Protein AF-0000000081919357 (afdb_homodimer)

Structure (mmCIF, N/CA/C/O backbone):
data_AF-0000000081919357-model_v1
#
loop_
_entity.id
_entity.type
_entity.pdbx_description
1 polymer 'Coactivator-associated arginine methyltransferase 1, like'
#
loop_
_atom_site.group_PDB
_atom_site.id
_atom_site.type_symbol
_atom_site.label_atom_id
_atom_site.label_alt_id
_atom_site.label_comp_id
_atom_site.label_asym_id
_atom_site.label_entity_id
_atom_site.label_seq_id
_atom_site.pdbx_PDB_ins_code
_atom_site.Cartn_x
_atom_site.Cartn_y
_atom_site.Cartn_z
_atom_site.occupancy
_atom_site.B_iso_or_equiv
_atom_site.auth_seq_id
_atom_site.auth_comp_id
_atom_site.auth_asym_id
_atom_site.auth_atom_id
_atom_site.pdbx_PDB_model_num
ATOM 1 N N . PHE A 1 1 ? -2.453 1.237 -0.95 1 24.64 1 PHE A N 1
ATOM 2 C CA . PHE A 1 1 ? -1.234 0.485 -0.68 1 24.64 1 PHE A CA 1
ATOM 3 C C . PHE A 1 1 ? -0.496 1.063 0.521 1 24.64 1 PHE A C 1
ATOM 5 O O . PHE A 1 1 ? 0.578 0.582 0.888 1 24.64 1 PHE A O 1
ATOM 12 N N . ILE A 1 2 ? -1.083 2.203 1.134 1 28.97 2 ILE A N 1
ATOM 13 C CA . ILE A 1 2 ? -0.347 3.086 2.031 1 28.97 2 ILE A CA 1
ATOM 14 C C . ILE A 1 2 ? -0.488 2.594 3.471 1 28.97 2 ILE A C 1
ATOM 16 O O . ILE A 1 2 ? 0.064 3.193 4.395 1 28.97 2 ILE A O 1
ATOM 20 N N . GLY A 1 3 ? -1.225 1.623 3.811 1 29.31 3 GLY A N 1
ATOM 21 C CA . GLY A 1 3 ? -1.646 1.663 5.203 1 29.31 3 GLY A CA 1
ATOM 22 C C . GLY A 1 3 ? -0.539 1.297 6.172 1 29.31 3 GLY A C 1
ATOM 23 O O . GLY A 1 3 ? -0.374 1.945 7.207 1 29.31 3 GLY A O 1
ATOM 24 N N . GLU A 1 4 ? -0.196 -0.004 6.242 1 35.38 4 GLU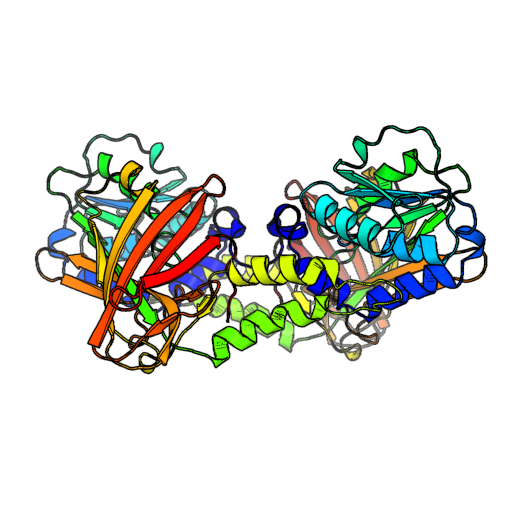 A N 1
ATOM 25 C CA . GLU A 1 4 ? 0.703 -0.417 7.316 1 35.38 4 GLU A CA 1
ATOM 26 C C . GLU A 1 4 ? 2.014 0.363 7.27 1 35.38 4 GLU A C 1
ATOM 28 O O . GLU A 1 4 ? 2.877 0.188 8.133 1 35.38 4 GLU A O 1
ATOM 33 N N . ASN A 1 5 ? 2.283 1.033 6.238 1 35.75 5 ASN A N 1
ATOM 34 C CA . ASN A 1 5 ? 3.531 1.715 5.91 1 35.75 5 ASN A CA 1
ATOM 35 C C . ASN A 1 5 ? 3.742 2.949 6.781 1 35.75 5 ASN A C 1
ATOM 37 O O . ASN A 1 5 ? 4.621 3.766 6.508 1 35.75 5 ASN A O 1
ATOM 41 N N . TYR A 1 6 ? 2.871 3.109 7.598 1 37.25 6 TYR A N 1
ATOM 42 C CA . TYR A 1 6 ? 3.08 4.43 8.18 1 37.25 6 TYR A CA 1
ATOM 43 C C . TYR A 1 6 ? 4.41 4.492 8.922 1 37.25 6 TYR A C 1
ATOM 45 O O . TYR A 1 6 ? 5.176 5.445 8.758 1 37.25 6 TYR A O 1
ATOM 53 N N . ASP A 1 7 ? 4.543 3.496 9.883 1 41.72 7 ASP A N 1
ATOM 54 C CA . ASP A 1 7 ? 5.719 3.668 10.734 1 41.72 7 ASP A CA 1
ATOM 55 C C . ASP A 1 7 ? 7.004 3.527 9.922 1 41.72 7 ASP A C 1
ATOM 57 O O . ASP A 1 7 ? 7.98 4.238 10.164 1 41.72 7 ASP A O 1
ATOM 61 N N . ILE A 1 8 ? 7.102 2.43 9.148 1 42.12 8 ILE A N 1
ATOM 62 C CA . ILE A 1 8 ? 8.297 2.25 8.336 1 42.12 8 ILE A CA 1
ATOM 63 C C . ILE A 1 8 ? 8.391 3.367 7.297 1 42.12 8 ILE A C 1
ATOM 65 O O . ILE A 1 8 ? 9.477 3.877 7.016 1 42.12 8 ILE A O 1
ATOM 69 N N . PHE A 1 9 ? 7.199 3.713 6.793 1 44.31 9 PHE A N 1
ATOM 70 C CA . PHE A 1 9 ? 7.156 4.586 5.625 1 44.31 9 PHE A CA 1
ATOM 71 C C . PHE A 1 9 ? 7.422 6.035 6.023 1 44.31 9 PHE A C 1
ATOM 73 O O . PHE A 1 9 ? 7.949 6.812 5.23 1 44.31 9 PHE A O 1
ATOM 80 N N . HIS A 1 10 ? 7.094 6.285 7.25 1 52.75 10 HIS A N 1
ATOM 81 C CA . HIS A 1 10 ? 7.246 7.707 7.543 1 52.75 10 HIS A CA 1
ATOM 82 C C . HIS A 1 10 ? 8.719 8.094 7.633 1 52.75 10 HIS A C 1
ATOM 84 O O . HIS A 1 10 ? 9.055 9.281 7.641 1 52.75 10 HIS A O 1
ATOM 90 N N . GLY A 1 11 ? 9.5 7.031 7.406 1 64.06 11 GLY A N 1
ATOM 91 C CA . GLY A 1 11 ? 10.867 7.473 7.617 1 64.06 11 GLY A CA 1
ATOM 92 C C . GLY A 1 11 ? 11.656 7.617 6.328 1 64.06 11 GLY A C 1
ATOM 93 O O . GLY A 1 11 ? 12.883 7.707 6.352 1 64.06 11 GLY A O 1
ATOM 94 N N . VAL A 1 12 ? 10.789 7.648 5.203 1 82.56 12 VAL A N 1
ATOM 95 C CA . VAL A 1 12 ? 11.531 7.746 3.945 1 82.56 12 VAL A CA 1
ATOM 96 C C . VAL A 1 12 ? 11.273 9.102 3.299 1 82.56 12 VAL A C 1
ATOM 98 O O . VAL A 1 12 ? 10.18 9.664 3.432 1 82.56 12 VAL A O 1
ATOM 101 N N . LEU A 1 13 ? 12.234 9.625 2.604 1 90.69 13 LEU A N 1
ATOM 102 C CA . LEU A 1 13 ? 12.195 10.961 2.018 1 90.69 13 LEU A CA 1
ATOM 103 C C . LEU A 1 13 ? 11.164 11.039 0.904 1 90.69 13 LEU A C 1
ATOM 105 O O . LEU A 1 13 ? 10.555 12.086 0.685 1 90.69 13 LEU A O 1
ATOM 109 N N . SER A 1 14 ? 10.938 9.922 0.253 1 89.12 14 SER A N 1
ATOM 110 C CA . SER A 1 14 ? 9.922 9.906 -0.794 1 89.12 14 SER A CA 1
ATOM 111 C C . SER A 1 14 ? 8.539 10.234 -0.23 1 89.12 14 SER A C 1
ATOM 113 O O . SER A 1 14 ? 7.793 11.016 -0.821 1 89.12 14 SER A O 1
ATOM 115 N N . LEU A 1 15 ? 8.266 9.688 0.88 1 88.56 15 LEU A N 1
ATOM 116 C CA . LEU A 1 15 ? 6.984 9.969 1.525 1 88.56 15 LEU A CA 1
ATOM 117 C C . LEU A 1 15 ? 6.934 11.398 2.037 1 88.56 15 LEU A C 1
ATOM 119 O O . LEU A 1 15 ? 5.914 12.078 1.885 1 88.56 15 LEU A O 1
ATOM 123 N N . GLN A 1 16 ? 8.016 11.836 2.645 1 91.5 16 GLN A N 1
ATOM 124 C CA . GLN A 1 16 ? 8.062 13.211 3.133 1 91.5 16 GLN A CA 1
ATOM 125 C C . GLN A 1 16 ? 7.875 14.203 1.99 1 91.5 16 GLN A C 1
ATOM 127 O O . GLN A 1 16 ? 7.219 15.234 2.158 1 91.5 16 GLN A O 1
ATOM 132 N N . GLN A 1 17 ? 8.469 13.844 0.854 1 93.38 17 GLN A N 1
ATOM 133 C CA . GLN A 1 17 ? 8.305 14.672 -0.336 1 93.38 17 GLN A CA 1
ATOM 134 C C . GLN A 1 17 ? 6.832 14.781 -0.725 1 93.38 17 GLN A C 1
ATOM 136 O O . GLN A 1 17 ? 6.332 15.883 -0.983 1 93.38 17 GLN A O 1
ATOM 141 N N . SER A 1 18 ? 6.18 13.664 -0.718 1 90.94 18 SER A N 1
ATOM 142 C CA . SER A 1 18 ? 4.762 13.648 -1.062 1 90.94 18 SER A CA 1
ATOM 143 C C . SER A 1 18 ? 3.943 14.477 -0.075 1 90.94 18 SER A C 1
ATOM 145 O O . SER A 1 18 ? 3.025 15.203 -0.471 1 90.94 18 SER A O 1
ATOM 147 N N . LEU A 1 19 ? 4.27 14.461 1.136 1 91.69 19 LEU A N 1
ATOM 148 C CA . LEU A 1 19 ? 3.557 15.203 2.168 1 91.69 19 LEU A CA 1
ATOM 149 C C . LEU A 1 19 ? 3.775 16.703 2.008 1 91.69 19 LEU A C 1
ATOM 151 O O . LEU A 1 19 ? 2.83 17.484 2.113 1 91.69 19 LEU A O 1
ATOM 155 N N . LEU A 1 20 ? 4.98 17.031 1.753 1 94.38 20 LEU A N 1
ATOM 156 C CA . LEU A 1 20 ? 5.32 18.438 1.63 1 94.38 20 LEU A CA 1
ATOM 157 C C . LEU A 1 20 ? 4.715 19.031 0.362 1 94.38 20 LEU A C 1
ATOM 159 O O . LEU A 1 20 ? 4.426 20.234 0.312 1 94.38 20 LEU A O 1
ATOM 163 N N . GLN A 1 21 ? 4.48 18.172 -0.635 1 94.31 21 GLN A N 1
ATOM 164 C CA . GLN A 1 21 ? 3.969 18.625 -1.92 1 94.31 21 GLN A CA 1
ATOM 165 C C . GLN A 1 21 ? 2.457 18.828 -1.871 1 94.31 21 GLN A C 1
ATOM 167 O O . GLN A 1 21 ? 1.86 19.328 -2.824 1 94.31 21 GLN A O 1
ATOM 172 N N . ASP A 1 22 ? 1.858 18.438 -0.823 1 94.62 22 ASP A N 1
ATOM 173 C CA . ASP A 1 22 ? 0.516 18.938 -0.544 1 94.62 22 ASP A CA 1
ATOM 174 C C . ASP A 1 22 ? 0.547 20.422 -0.19 1 94.62 22 ASP A C 1
ATOM 176 O O . ASP A 1 22 ? 0.457 20.797 0.983 1 94.62 22 ASP A O 1
ATOM 180 N N . TYR A 1 23 ? 0.579 21.203 -1.186 1 95.25 23 TYR A N 1
ATOM 181 C CA . TYR A 1 23 ? 0.898 22.625 -1.033 1 95.25 23 TYR A CA 1
ATOM 182 C C . TYR A 1 23 ? -0.222 23.359 -0.31 1 95.25 23 TYR A C 1
ATOM 184 O O . TYR A 1 23 ? 0.032 24.312 0.435 1 95.25 23 TYR A O 1
ATOM 192 N N . HIS A 1 24 ? -1.42 22.922 -0.552 1 95.88 24 HIS A N 1
ATOM 193 C CA . HIS A 1 24 ? -2.525 23.547 0.161 1 95.88 24 HIS A CA 1
ATOM 194 C C . HIS A 1 24 ? -2.375 23.375 1.669 1 95.88 24 HIS A C 1
ATOM 196 O O . HIS A 1 24 ? -2.49 24.359 2.42 1 95.88 24 HIS A O 1
ATOM 202 N N . LYS A 1 25 ? -2.096 22.203 2.072 1 95.81 25 LYS A N 1
ATOM 203 C CA . LYS A 1 25 ? -1.895 21.906 3.484 1 95.81 25 LYS A CA 1
ATOM 204 C C . LYS A 1 25 ? -0.677 22.641 4.039 1 95.81 25 LYS A C 1
ATOM 206 O O . LYS A 1 25 ? -0.76 23.297 5.078 1 95.81 25 LYS A O 1
ATOM 211 N N . THR A 1 26 ? 0.473 22.562 3.359 1 96.62 26 THR A N 1
ATOM 212 C CA . THR A 1 26 ? 1.722 23.156 3.824 1 96.62 26 THR A CA 1
ATOM 213 C C . THR A 1 26 ? 1.59 24.672 3.936 1 96.62 26 THR A C 1
ATOM 215 O O . THR A 1 26 ? 1.991 25.25 4.941 1 96.62 26 THR A O 1
ATOM 218 N N . ALA A 1 27 ? 0.941 25.25 2.977 1 97.5 27 ALA A N 1
ATOM 219 C CA . ALA A 1 27 ? 0.739 26.688 2.977 1 97.5 27 ALA A CA 1
ATOM 220 C C . ALA A 1 27 ? -0.172 27.109 4.125 1 97.5 27 ALA A C 1
ATOM 222 O O . ALA A 1 27 ? 0.027 28.172 4.723 1 97.5 27 ALA A O 1
ATOM 223 N N . THR A 1 28 ? -1.13 26.328 4.371 1 97.94 28 THR A N 1
ATOM 224 C CA . THR A 1 28 ? -2.059 26.656 5.445 1 97.94 28 THR A CA 1
ATOM 225 C C . THR A 1 28 ? -1.349 26.656 6.797 1 97.94 28 THR A C 1
ATOM 227 O O . THR A 1 28 ? -1.536 27.562 7.602 1 97.94 28 THR A O 1
ATOM 230 N N . TYR A 1 29 ? -0.514 25.672 7.066 1 97.75 29 TYR A N 1
ATOM 231 C CA . TYR A 1 29 ? 0.265 25.625 8.297 1 97.75 29 TYR A CA 1
ATOM 232 C C . TYR A 1 29 ? 1.187 26.844 8.406 1 97.75 29 TYR A C 1
ATOM 234 O O . TYR A 1 29 ? 1.264 27.469 9.461 1 97.75 29 TYR A O 1
ATOM 242 N N . HIS A 1 30 ? 1.852 27.141 7.336 1 98.44 30 HIS A N 1
ATOM 243 C CA . HIS A 1 30 ? 2.758 28.281 7.293 1 98.44 30 HIS A CA 1
ATOM 244 C C . HIS A 1 30 ? 2.021 29.578 7.613 1 98.44 30 HIS A C 1
ATOM 246 O O . HIS A 1 30 ? 2.443 30.344 8.484 1 98.44 30 HIS A O 1
ATOM 252 N N . ARG A 1 31 ? 0.923 29.75 6.941 1 98.5 31 ARG A N 1
ATOM 253 C CA . ARG A 1 31 ? 0.113 30.953 7.129 1 98.5 31 ARG A CA 1
ATOM 254 C C . ARG A 1 31 ? -0.411 31.047 8.555 1 98.5 31 ARG A C 1
ATOM 256 O O . ARG A 1 31 ? -0.369 32.125 9.172 1 98.5 31 ARG A O 1
ATOM 263 N N . ALA A 1 32 ? -0.903 29.953 9.055 1 98.69 32 ALA A N 1
ATOM 264 C CA . ALA A 1 32 ? -1.479 29.938 10.391 1 98.69 32 ALA A CA 1
ATOM 265 C C . ALA A 1 32 ? -0.445 30.344 11.438 1 98.69 32 ALA A C 1
ATOM 267 O O . ALA A 1 32 ? -0.745 31.125 12.344 1 98.69 32 ALA A O 1
ATOM 268 N N . ILE A 1 33 ? 0.751 29.859 11.312 1 98.62 33 ILE A N 1
ATOM 269 C CA . ILE A 1 33 ? 1.809 30.109 12.289 1 98.62 33 ILE A CA 1
ATOM 270 C C . ILE A 1 33 ? 2.299 31.562 12.141 1 98.62 33 ILE A C 1
ATOM 272 O O . ILE A 1 33 ? 2.414 32.281 13.133 1 98.62 33 ILE A O 1
ATOM 276 N N . LEU A 1 34 ? 2.459 32.031 10.938 1 98.5 34 LEU A N 1
ATOM 277 C CA . LEU A 1 34 ? 3.041 33.344 10.719 1 98.5 34 LEU A CA 1
ATOM 278 C C . LEU A 1 34 ? 2.031 34.469 11.039 1 98.5 34 LEU A C 1
ATOM 280 O O . LEU A 1 34 ? 2.402 35.5 11.555 1 98.5 34 LEU A O 1
ATOM 284 N N . LEU A 1 35 ? 0.771 34.219 10.664 1 98.5 35 LEU A N 1
ATOM 285 C CA . LEU A 1 35 ? -0.25 35.219 10.984 1 98.5 35 LEU A CA 1
ATOM 286 C C . LEU A 1 35 ? -0.402 35.375 12.492 1 98.5 35 LEU A C 1
ATOM 288 O O . LEU A 1 35 ? -0.848 36.406 12.969 1 98.5 35 LEU A O 1
ATOM 292 N N . ASN A 1 36 ? -0.061 34.312 13.172 1 98.69 36 ASN A N 1
ATOM 293 C CA . ASN A 1 36 ? -0.166 34.344 14.625 1 98.69 36 ASN A CA 1
ATOM 294 C C . ASN A 1 36 ? 1.208 34.406 15.289 1 98.69 36 ASN A C 1
ATOM 296 O O . ASN A 1 36 ? 1.447 33.75 16.297 1 98.69 36 ASN A O 1
ATOM 300 N N . GLU A 1 37 ? 2.074 35.125 14.68 1 98.38 37 GLU A N 1
ATOM 301 C CA . GLU A 1 37 ? 3.459 35.188 15.133 1 98.38 37 GLU A CA 1
ATOM 302 C C . GLU A 1 37 ? 3.535 35.562 16.609 1 98.38 37 GLU A C 1
ATOM 304 O O . GLU A 1 37 ? 4.441 35.125 17.328 1 98.38 37 GLU A O 1
ATOM 309 N N . THR A 1 38 ? 2.611 36.344 17.188 1 98.19 38 THR A N 1
ATOM 310 C CA . THR A 1 38 ? 2.613 36.781 18.594 1 98.19 38 THR A CA 1
ATOM 311 C C . THR A 1 38 ? 2.518 35.594 19.531 1 98.19 38 THR A C 1
ATOM 313 O O . THR A 1 38 ? 3.02 35.625 20.656 1 98.19 38 THR A O 1
ATOM 316 N N . ASP A 1 39 ? 1.942 34.531 19.078 1 98.44 39 ASP A N 1
ATOM 317 C CA . ASP A 1 39 ? 1.753 33.312 19.891 1 98.44 39 ASP A CA 1
ATOM 318 C C . ASP A 1 39 ? 3.012 32.469 19.891 1 98.44 39 ASP A C 1
ATOM 320 O O . ASP A 1 39 ? 3.141 31.547 20.703 1 98.44 39 ASP A O 1
ATOM 324 N N . PHE A 1 40 ? 3.953 32.75 18.969 1 98.56 40 PHE A N 1
ATOM 325 C CA . PHE A 1 40 ? 5.145 31.922 18.812 1 98.56 40 PHE A CA 1
ATOM 326 C C . PHE A 1 40 ? 6.395 32.688 19.234 1 98.56 40 PHE A C 1
ATOM 328 O O . PHE A 1 40 ? 7.367 32.094 19.703 1 98.56 40 PHE A O 1
ATOM 335 N N . LYS A 1 41 ? 6.34 34.031 19.062 1 98.62 41 LYS A N 1
ATOM 336 C CA . LYS A 1 41 ? 7.508 34.844 19.359 1 98.62 41 LYS A CA 1
ATOM 337 C C . LYS A 1 41 ? 7.973 34.688 20.797 1 98.62 41 LYS A C 1
ATOM 339 O O . LYS A 1 41 ? 7.18 34.781 21.734 1 98.62 41 LYS A O 1
ATOM 344 N N . ASP A 1 42 ? 9.211 34.344 20.922 1 98.25 42 ASP A N 1
ATOM 345 C CA . ASP A 1 42 ? 9.898 34.188 22.203 1 98.25 42 ASP A CA 1
ATOM 346 C C . ASP A 1 42 ? 9.273 33.062 23.031 1 98.25 42 ASP A C 1
ATOM 348 O O . ASP A 1 42 ? 9.367 33.062 24.25 1 98.25 42 ASP A O 1
ATOM 352 N N . LYS A 1 43 ? 8.594 32.125 22.438 1 97.81 43 LYS A N 1
ATOM 353 C CA . LYS A 1 43 ? 7.926 31.016 23.125 1 97.81 43 LYS A CA 1
ATOM 354 C C . LYS A 1 43 ? 8.648 29.703 22.859 1 97.81 43 LYS A C 1
ATOM 356 O O . LYS A 1 43 ? 9.531 29.625 22 1 97.81 43 LYS A O 1
ATOM 361 N N . VAL A 1 44 ? 8.289 28.719 23.688 1 97.06 44 VAL A N 1
ATOM 362 C CA . VAL A 1 44 ? 8.766 27.359 23.5 1 97.06 44 VAL A CA 1
ATOM 363 C C . VAL A 1 44 ? 7.699 26.516 22.797 1 97.06 44 VAL A C 1
ATOM 365 O O . VAL A 1 44 ? 6.551 26.469 23.25 1 97.06 44 VAL A O 1
ATOM 368 N N . VAL A 1 45 ? 8.117 25.891 21.688 1 97.06 45 VAL A N 1
ATOM 369 C CA . VAL A 1 45 ? 7.18 25.141 20.844 1 97.06 45 VAL A CA 1
ATOM 370 C C . VAL A 1 45 ? 7.547 23.656 20.844 1 97.06 45 VAL A C 1
ATOM 372 O O . VAL A 1 45 ? 8.727 23.312 20.734 1 97.06 45 VAL A O 1
ATOM 375 N N . LEU A 1 46 ? 6.539 22.844 21.016 1 95 46 LEU A N 1
ATOM 376 C CA . LEU A 1 46 ? 6.695 21.406 20.844 1 95 46 LEU A CA 1
ATOM 377 C C . LEU A 1 46 ? 6.141 20.969 19.5 1 95 46 LEU A C 1
ATOM 379 O O . LEU A 1 46 ? 4.969 21.203 19.188 1 95 46 LEU A O 1
ATOM 383 N N . ASP A 1 47 ? 6.98 20.391 18.656 1 94.94 47 ASP A N 1
ATOM 384 C CA . ASP A 1 47 ? 6.609 19.844 17.359 1 94.94 47 ASP A CA 1
ATOM 385 C C . ASP A 1 47 ? 6.52 18.312 17.406 1 94.94 47 ASP A C 1
ATOM 387 O O . ASP A 1 47 ? 7.539 17.641 17.516 1 94.94 47 ASP A O 1
ATOM 391 N N . VAL A 1 48 ? 5.246 17.828 17.25 1 90.25 48 VAL A N 1
ATOM 392 C CA . VAL A 1 48 ? 5.031 16.391 17.391 1 90.25 48 VAL A CA 1
ATOM 393 C C . VAL A 1 48 ? 4.234 15.859 16.203 1 90.25 48 VAL A C 1
ATOM 395 O O . VAL A 1 48 ? 3.295 16.516 15.742 1 90.25 48 VAL A O 1
ATOM 398 N N . SER A 1 49 ? 4.676 14.703 15.617 1 80.38 49 SER A N 1
ATOM 399 C CA . SER A 1 49 ? 3.959 13.992 14.562 1 80.38 49 SER A CA 1
ATOM 400 C C . SER A 1 49 ? 3.77 14.867 13.336 1 80.38 49 SER A C 1
ATOM 402 O O . SER A 1 49 ? 2.674 14.93 12.773 1 80.38 49 SER A O 1
ATOM 404 N N . SER A 1 50 ? 4.789 15.539 12.984 1 77.75 50 SER A N 1
ATOM 405 C CA . SER A 1 50 ? 4.637 16.453 11.867 1 77.75 50 SER A CA 1
ATOM 406 C C . SER A 1 50 ? 5.383 15.961 10.633 1 77.75 50 SER A C 1
ATOM 408 O O . SER A 1 50 ? 5.512 16.688 9.648 1 77.75 50 SER A O 1
ATOM 410 N N . GLY A 1 51 ? 5.883 14.719 10.727 1 79.25 51 GLY A N 1
ATOM 411 C CA . GLY A 1 51 ? 6.551 14.18 9.555 1 79.25 51 GLY A CA 1
ATOM 412 C C . GLY A 1 51 ? 7.941 14.75 9.344 1 79.25 51 GLY A C 1
ATOM 413 O O . GLY A 1 51 ? 8.836 14.539 10.164 1 79.25 51 GLY A O 1
ATOM 414 N N . SER A 1 52 ? 8.094 15.75 8.305 1 80.12 52 SER A N 1
ATOM 415 C CA . SER A 1 52 ? 9.375 16.312 7.906 1 80.12 52 SER A CA 1
ATOM 416 C C . SER A 1 52 ? 9.898 17.297 8.953 1 80.12 52 SER A C 1
ATOM 418 O O . SER A 1 52 ? 11.086 17.641 8.938 1 80.12 52 SER A O 1
ATOM 420 N N . GLY A 1 53 ? 9.086 17.781 9.773 1 88.56 53 GLY A N 1
ATOM 421 C CA . GLY A 1 53 ? 9.492 18.766 10.766 1 88.56 53 GLY A CA 1
ATOM 422 C C . GLY A 1 53 ? 9.406 20.203 10.258 1 88.56 53 GLY A C 1
ATOM 423 O O . GLY A 1 53 ? 9.914 21.125 10.898 1 88.56 53 GLY A O 1
ATOM 424 N N . MET A 1 54 ? 8.797 20.438 9.203 1 94.06 54 MET A N 1
ATOM 425 C CA . MET A 1 54 ? 8.695 21.766 8.602 1 94.06 54 MET A CA 1
ATOM 426 C C . MET A 1 54 ? 8.023 22.75 9.562 1 94.06 54 MET A C 1
ATOM 428 O O . MET A 1 54 ? 8.336 23.938 9.555 1 94.06 54 MET A O 1
ATOM 432 N N . MET A 1 55 ? 7.195 22.25 10.383 1 96.06 55 MET A N 1
ATOM 433 C CA . MET A 1 55 ? 6.5 23.109 11.336 1 96.06 55 MET A CA 1
ATOM 434 C C . MET A 1 55 ? 7.48 23.734 12.32 1 96.06 55 MET A C 1
ATOM 436 O O . MET A 1 55 ? 7.277 24.859 12.781 1 96.06 55 MET A O 1
ATOM 440 N N . SER A 1 56 ? 8.508 23 12.648 1 97.5 56 SER A N 1
ATOM 441 C CA . SER A 1 56 ? 9.555 23.531 13.508 1 97.5 56 SER A CA 1
ATOM 442 C C . SER A 1 56 ? 10.195 24.766 12.891 1 97.5 56 SER A C 1
ATOM 444 O O . SER A 1 56 ? 10.398 25.781 13.578 1 97.5 56 SER A O 1
ATOM 446 N N . PHE A 1 57 ? 10.422 24.719 11.633 1 98.25 57 PHE A N 1
ATOM 447 C CA . PHE A 1 57 ? 11.039 25.828 10.922 1 98.25 57 PHE A CA 1
ATOM 448 C C . PHE A 1 57 ? 10.078 27.016 10.852 1 98.25 57 PHE A C 1
ATOM 450 O O . PHE A 1 57 ? 10.492 28.156 11.023 1 98.25 57 PHE A O 1
ATOM 457 N N . PHE A 1 58 ? 8.805 26.734 10.602 1 98.5 58 PHE A N 1
ATOM 458 C CA . PHE A 1 58 ? 7.805 27.797 10.57 1 98.5 58 PHE A CA 1
ATOM 459 C C . PHE A 1 58 ? 7.719 28.5 11.922 1 98.5 58 PHE A C 1
ATOM 461 O O . PHE A 1 58 ? 7.59 29.719 11.977 1 98.5 58 PHE A O 1
ATOM 468 N N . ALA A 1 59 ? 7.816 27.703 12.961 1 98.62 59 ALA A N 1
ATOM 469 C CA . ALA A 1 59 ? 7.766 28.266 14.305 1 98.62 59 ALA A CA 1
ATOM 470 C C . ALA A 1 59 ? 8.945 29.203 14.547 1 98.62 59 ALA A C 1
ATOM 472 O O . ALA A 1 59 ? 8.773 30.281 15.117 1 98.62 59 ALA A O 1
ATOM 473 N N . VAL A 1 60 ? 10.102 28.828 14.133 1 98.62 60 VAL A N 1
ATOM 474 C CA . VAL A 1 60 ? 11.289 29.656 14.273 1 98.62 60 VAL A CA 1
ATOM 475 C C . VAL A 1 60 ? 11.117 30.953 13.469 1 98.62 60 VAL A C 1
ATOM 477 O O . VAL A 1 60 ? 11.469 32.031 13.938 1 98.62 60 VAL A O 1
ATOM 480 N N . GLN A 1 61 ? 10.594 30.859 12.258 1 98.5 61 GLN A N 1
ATOM 481 C CA . GLN A 1 61 ? 10.344 32.031 11.422 1 98.5 61 GLN A CA 1
ATOM 482 C C . GLN A 1 61 ? 9.391 33 12.109 1 98.5 61 GLN A C 1
ATOM 484 O O . GLN A 1 61 ? 9.484 34.219 11.898 1 98.5 61 GLN A O 1
ATOM 489 N N . ALA A 1 62 ? 8.531 32.438 12.914 1 98.62 62 ALA A N 1
ATOM 490 C CA . ALA A 1 62 ? 7.566 33.281 13.641 1 98.62 62 ALA A CA 1
ATOM 491 C C . ALA A 1 62 ? 8.18 33.844 14.914 1 98.62 62 ALA A C 1
ATOM 493 O O . ALA A 1 62 ? 7.512 34.562 15.656 1 98.62 62 ALA A O 1
ATOM 494 N N . GLY A 1 63 ? 9.406 33.438 15.211 1 98.56 63 GLY A N 1
ATOM 495 C CA . GLY A 1 63 ? 10.117 34.062 16.312 1 98.56 63 GLY A CA 1
ATOM 496 C C . GLY A 1 63 ? 10.211 33.188 17.547 1 98.56 63 GLY A C 1
ATOM 497 O O . GLY A 1 63 ? 10.531 33.688 18.625 1 98.56 63 GLY A O 1
ATOM 498 N N . ALA A 1 64 ? 9.953 31.922 17.422 1 98.62 64 ALA A N 1
ATOM 499 C CA . ALA A 1 64 ? 10.039 31.031 18.578 1 98.62 64 ALA A CA 1
ATOM 500 C C . ALA A 1 64 ? 11.422 31.094 19.219 1 98.62 64 ALA A C 1
ATOM 502 O O . ALA A 1 64 ? 12.43 31.156 18.516 1 98.62 64 ALA A O 1
ATOM 503 N N . ALA A 1 65 ? 11.469 31.047 20.547 1 98.06 65 ALA A N 1
ATOM 504 C CA . ALA A 1 65 ? 12.734 31.016 21.266 1 98.06 65 ALA A CA 1
ATOM 505 C C . ALA A 1 65 ? 13.398 29.656 21.156 1 98.06 65 ALA A C 1
ATOM 507 O O . ALA A 1 65 ? 14.625 29.562 21.031 1 98.06 65 ALA A O 1
ATOM 508 N N . LYS A 1 66 ? 12.539 28.656 21.219 1 97.56 66 LYS A N 1
ATOM 509 C CA . LYS A 1 66 ? 13.008 27.281 21.156 1 97.56 66 LYS A CA 1
ATOM 510 C C . LYS A 1 66 ? 11.922 26.359 20.594 1 97.56 66 LYS A C 1
ATOM 512 O O . LYS A 1 66 ? 10.75 26.5 20.938 1 97.56 66 LYS A O 1
ATOM 517 N N . VAL A 1 67 ? 12.359 25.422 19.797 1 97.06 67 VAL A N 1
ATOM 518 C CA . VAL A 1 67 ? 11.469 24.375 19.281 1 97.06 67 VAL A CA 1
ATOM 519 C C . VAL A 1 67 ? 12.031 23 19.656 1 97.06 67 VAL A C 1
ATOM 521 O O . VAL A 1 67 ? 13.219 22.734 19.453 1 97.06 67 VAL A O 1
ATOM 524 N N . ILE A 1 68 ? 11.203 22.219 20.266 1 94.44 68 ILE A N 1
ATOM 525 C CA . ILE A 1 68 ? 11.539 20.828 20.547 1 94.44 68 ILE A CA 1
ATOM 526 C C . ILE A 1 68 ? 10.773 19.906 19.594 1 94.44 68 ILE A C 1
ATOM 528 O O . ILE A 1 68 ? 9.547 19.812 19.672 1 94.44 68 ILE A O 1
ATOM 532 N N . ARG A 1 69 ? 11.492 19.297 18.75 1 94 69 ARG A N 1
ATOM 533 C CA . ARG A 1 69 ? 10.898 18.359 17.797 1 94 69 ARG A CA 1
ATOM 534 C C . ARG A 1 69 ? 11.078 16.906 18.266 1 94 69 ARG A C 1
ATOM 536 O O . ARG A 1 69 ? 12.211 16.469 18.484 1 94 69 ARG A O 1
ATOM 543 N N . VAL A 1 70 ? 9.961 16.234 18.359 1 88.56 70 VAL A N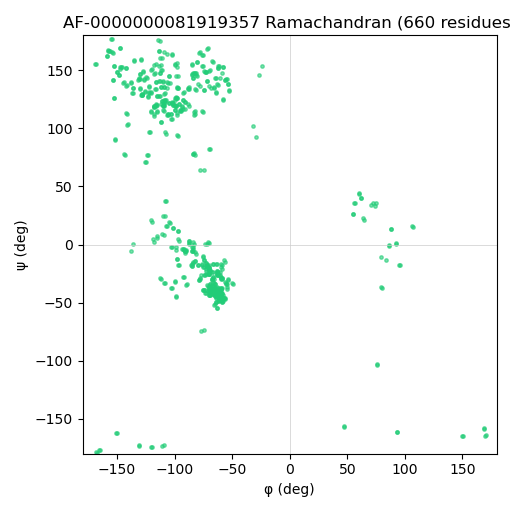 1
ATOM 544 C CA . VAL A 1 70 ? 9.992 14.844 18.797 1 88.56 70 VAL A CA 1
ATOM 545 C C . VAL A 1 70 ? 9.523 13.93 17.656 1 88.56 70 VAL A C 1
ATOM 547 O O . VAL A 1 70 ? 8.406 14.078 17.156 1 88.56 70 VAL A O 1
ATOM 550 N N . GLU A 1 71 ? 10.328 13.031 17.219 1 82.56 71 GLU A N 1
ATOM 551 C CA . GLU A 1 71 ? 10.039 12.094 16.141 1 82.56 71 GLU A CA 1
ATOM 552 C C . GLU A 1 71 ? 10.828 10.805 16.297 1 82.56 71 GLU A C 1
ATOM 554 O O . GLU A 1 71 ? 12.055 10.828 16.406 1 82.56 71 GLU A O 1
ATOM 559 N N . PRO A 1 72 ? 10.094 9.789 16.281 1 76.62 72 PRO A N 1
ATOM 560 C CA . PRO A 1 72 ? 10.844 8.523 16.359 1 76.62 72 PRO A CA 1
ATOM 561 C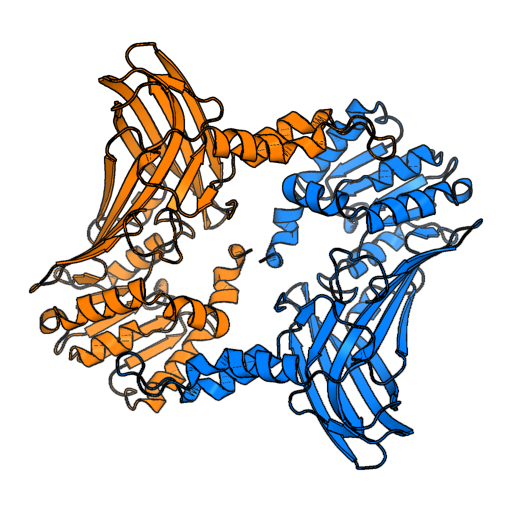 C . PRO A 1 72 ? 11.359 8.062 14.992 1 76.62 72 PRO A C 1
ATOM 563 O O . PRO A 1 72 ? 10.719 8.312 13.969 1 76.62 72 PRO A O 1
ATOM 566 N N . GLY A 1 73 ? 12.477 7.418 15 1 75.12 73 GLY A N 1
ATOM 567 C CA . GLY A 1 73 ? 12.938 6.711 13.812 1 75.12 73 GLY A CA 1
ATOM 568 C C . GLY A 1 73 ? 13.852 7.551 12.938 1 75.12 73 GLY A C 1
ATOM 569 O O . GLY A 1 73 ? 14.406 8.547 13.391 1 75.12 73 GLY A O 1
ATOM 570 N N . PRO A 1 74 ? 14.008 7.172 11.703 1 77.19 74 PRO A N 1
ATOM 571 C CA . PRO A 1 74 ? 15.016 7.723 10.797 1 77.19 74 PRO A CA 1
ATOM 572 C C . PRO A 1 74 ? 14.711 9.164 10.383 1 77.19 74 PRO A C 1
ATOM 574 O O . PRO A 1 74 ? 15.625 9.906 10.023 1 77.19 74 PRO A O 1
ATOM 577 N N . LEU A 1 75 ? 13.562 9.562 10.523 1 84.81 75 LEU A N 1
ATOM 578 C CA . LEU A 1 75 ? 13.195 10.914 10.109 1 84.81 75 LEU A CA 1
ATOM 579 C C . LEU A 1 75 ? 13.898 11.961 10.969 1 84.81 75 LEU A C 1
ATOM 581 O O . LEU A 1 75 ? 14.203 13.055 10.492 1 84.81 75 LEU A O 1
ATOM 585 N N . ALA A 1 76 ? 14.164 11.617 12.156 1 88.19 76 ALA A N 1
ATOM 586 C CA . ALA A 1 76 ? 14.859 12.539 13.055 1 88.19 76 ALA A CA 1
ATOM 587 C C . ALA A 1 76 ? 16.219 12.922 12.492 1 88.19 76 ALA A C 1
ATOM 589 O O . ALA A 1 76 ? 16.641 14.078 12.609 1 88.19 76 ALA A O 1
ATOM 590 N N . LYS A 1 77 ? 16.859 11.984 11.883 1 89.19 77 LYS A N 1
ATOM 591 C CA . LYS A 1 77 ? 18.172 12.234 11.297 1 89.19 77 LYS A CA 1
ATOM 592 C C . LYS A 1 77 ? 18.094 13.266 10.172 1 89.19 77 LYS A C 1
ATOM 594 O O . LYS A 1 77 ? 18.922 14.156 10.07 1 89.19 77 LYS A O 1
ATOM 599 N N . TYR A 1 78 ? 17.109 13.164 9.367 1 91.44 78 TYR A N 1
ATOM 600 C CA . TYR A 1 78 ? 16.953 14.094 8.258 1 91.44 78 TYR A CA 1
ATOM 601 C C . TYR A 1 78 ? 16.578 15.484 8.75 1 91.44 78 TYR A C 1
ATOM 603 O O . TYR A 1 78 ? 17.047 16.484 8.211 1 91.44 78 TYR A O 1
ATOM 611 N N . THR A 1 79 ? 15.75 15.5 9.758 1 92.81 79 THR A N 1
ATOM 612 C CA . THR A 1 79 ? 15.414 16.797 10.344 1 92.81 79 THR A CA 1
ATOM 613 C C . THR A 1 79 ? 16.656 17.469 10.922 1 92.81 79 THR A C 1
ATOM 615 O O . THR A 1 79 ? 16.844 18.672 10.758 1 92.81 79 THR A O 1
ATOM 618 N N . GLN A 1 80 ? 17.469 16.672 11.539 1 93.56 80 GLN A N 1
ATOM 619 C CA . GLN A 1 80 ? 18.703 17.203 12.109 1 93.56 80 GLN A CA 1
ATOM 620 C C . GLN A 1 80 ? 19.594 17.797 11.031 1 93.56 80 GLN A C 1
ATOM 622 O O . GLN A 1 80 ? 20.188 18.859 11.219 1 93.56 80 GLN A O 1
ATOM 627 N N . VAL A 1 81 ? 19.688 17.141 9.93 1 94.88 81 VAL A N 1
ATOM 628 C CA . VAL A 1 81 ? 20.469 17.625 8.805 1 94.88 81 VAL A CA 1
ATOM 629 C C . VAL A 1 81 ? 19.938 18.969 8.336 1 94.88 81 VAL A C 1
ATOM 631 O O . VAL A 1 81 ? 20.703 19.922 8.109 1 94.88 81 VAL A O 1
ATOM 634 N N . LEU A 1 82 ? 18.656 19.141 8.242 1 95.62 82 LEU A N 1
ATOM 635 C CA . LEU A 1 82 ? 18.031 20.391 7.809 1 95.62 82 LEU A CA 1
ATOM 636 C C . LEU A 1 82 ? 18.281 21.5 8.828 1 95.62 82 LEU A C 1
ATOM 638 O O . LEU A 1 82 ? 18.594 22.625 8.453 1 95.62 82 LEU A O 1
ATOM 642 N N . VAL A 1 83 ? 18.141 21.125 10.055 1 97.12 83 VAL A N 1
ATOM 643 C CA . VAL A 1 83 ? 18.328 22.094 11.125 1 97.12 83 VAL A CA 1
ATOM 644 C C . VAL A 1 83 ? 19.75 22.641 11.086 1 97.12 83 VAL A C 1
ATOM 646 O O . VAL A 1 83 ? 19.953 23.859 11.109 1 97.12 83 VAL A O 1
ATOM 649 N N . GLN A 1 84 ? 20.672 21.75 10.984 1 97.62 84 GLN A N 1
ATOM 650 C CA . GLN A 1 84 ? 22.078 22.125 10.961 1 97.62 84 GLN A CA 1
ATOM 651 C C . GLN A 1 84 ? 22.406 22.953 9.719 1 97.62 84 GLN A C 1
ATOM 653 O O . GLN A 1 84 ? 23.047 24 9.812 1 97.62 84 GLN A O 1
ATOM 658 N N . SER A 1 85 ? 21.906 22.516 8.602 1 97.75 85 SER A N 1
ATOM 659 C CA . SER A 1 85 ? 22.266 23.172 7.34 1 97.75 85 SER A CA 1
ATOM 660 C C . SER A 1 85 ? 21.594 24.531 7.211 1 97.75 85 SER A C 1
ATOM 662 O O . SER A 1 85 ? 22.031 25.375 6.43 1 97.75 85 SER A O 1
ATOM 664 N N . ASN A 1 86 ? 20.531 24.781 7.914 1 98.19 86 ASN A N 1
ATOM 665 C CA . ASN A 1 86 ? 19.859 26.078 7.891 1 98.19 86 ASN A CA 1
ATOM 666 C C . ASN A 1 86 ? 20.281 26.953 9.062 1 98.19 86 ASN A C 1
ATOM 668 O O . ASN A 1 86 ? 19.719 28.031 9.289 1 98.19 86 ASN A O 1
ATOM 672 N N . GLY A 1 87 ? 21.281 26.438 9.867 1 98.06 87 GLY A N 1
ATOM 673 C CA . GLY A 1 87 ? 21.875 27.234 10.93 1 98.06 87 GLY A CA 1
ATOM 674 C C . GLY A 1 87 ? 20.938 27.422 12.117 1 98.06 87 GLY A C 1
ATOM 675 O O . GLY A 1 87 ? 20.938 28.469 12.75 1 98.06 87 GLY A O 1
ATOM 676 N N . LEU A 1 88 ? 20.141 26.391 12.438 1 98.31 88 LEU A N 1
ATOM 677 C CA . LEU A 1 88 ? 19.109 26.578 13.453 1 98.31 88 LEU A CA 1
ATOM 678 C C . LEU A 1 88 ? 19.312 25.609 14.625 1 98.31 88 LEU A C 1
ATOM 680 O O . LEU A 1 88 ? 18.375 25.328 15.367 1 98.31 88 LEU A O 1
ATOM 684 N N . SER A 1 89 ? 20.531 25.078 14.82 1 97.5 89 SER A N 1
ATOM 685 C CA . SER A 1 89 ? 20.828 24.109 15.859 1 97.5 89 SER A CA 1
ATOM 686 C C . SER A 1 89 ? 20.609 24.703 17.25 1 97.5 89 SER A C 1
ATOM 688 O O . SER A 1 89 ? 20.359 23.969 18.219 1 97.5 89 SER A O 1
ATOM 690 N N . ASP A 1 90 ? 20.688 26.016 17.344 1 97.69 90 ASP A N 1
ATOM 691 C CA . ASP A 1 90 ? 20.5 26.672 18.625 1 97.69 90 ASP A CA 1
ATOM 692 C C . ASP A 1 90 ? 19.016 26.891 18.938 1 97.69 90 ASP A C 1
ATOM 694 O O . ASP A 1 90 ? 18.641 27.172 20.078 1 97.69 90 ASP A O 1
ATOM 698 N N . LYS A 1 91 ? 18.188 26.766 17.969 1 97.88 91 LYS A N 1
ATOM 699 C CA . LYS A 1 91 ? 16.766 27.078 18.125 1 97.88 91 LYS A CA 1
ATOM 700 C C . LYS A 1 91 ? 15.922 25.812 18.125 1 97.88 91 LYS A C 1
ATOM 702 O O . LYS A 1 91 ? 14.859 25.781 18.75 1 97.88 91 LYS A O 1
ATOM 707 N N . ILE A 1 92 ? 16.328 24.797 17.375 1 97.25 92 ILE A N 1
ATOM 708 C CA . ILE A 1 92 ? 15.539 23.578 17.219 1 97.25 92 ILE A CA 1
ATOM 709 C C . ILE A 1 92 ? 16.297 22.391 17.812 1 97.25 92 ILE A C 1
ATOM 711 O O . ILE A 1 92 ? 17.406 22.078 17.359 1 97.25 92 ILE A O 1
ATOM 715 N N . LEU A 1 93 ? 15.75 21.766 18.781 1 94.88 93 LEU A N 1
ATOM 716 C CA . LEU A 1 93 ? 16.25 20.516 19.344 1 94.88 93 LEU A CA 1
ATOM 717 C C . LEU A 1 93 ? 15.492 19.328 18.797 1 94.88 93 LEU A C 1
ATOM 719 O O . LEU A 1 93 ? 14.273 19.219 18.969 1 94.88 93 LEU A O 1
ATOM 723 N N . VAL A 1 94 ? 16.172 18.438 18.141 1 93.44 94 VAL A N 1
ATOM 724 C CA . VAL A 1 94 ? 15.555 17.25 17.547 1 93.44 94 VAL A CA 1
ATOM 725 C C . VAL A 1 94 ? 15.766 16.047 18.469 1 93.44 94 VAL A C 1
ATOM 727 O O . VAL A 1 94 ? 16.906 15.688 18.766 1 93.44 94 VAL A O 1
ATOM 730 N N . LEU A 1 95 ? 14.695 15.492 18.906 1 90.06 95 LEU A N 1
ATOM 731 C CA . LEU A 1 95 ? 14.75 14.312 19.75 1 90.06 95 LEU A CA 1
ATOM 732 C C . LEU A 1 95 ? 14.219 13.086 19.016 1 90.06 95 LEU A C 1
ATOM 734 O O . LEU A 1 95 ? 13.086 13.086 18.531 1 90.06 95 LEU A O 1
ATOM 738 N N . ASN A 1 96 ? 15.031 12.031 18.922 1 87.31 96 ASN A N 1
ATOM 739 C CA . ASN A 1 96 ? 14.609 10.75 18.375 1 87.31 96 ASN A CA 1
ATOM 740 C C . ASN A 1 96 ? 13.922 9.883 19.422 1 87.31 96 ASN A C 1
ATOM 742 O O . ASN A 1 96 ? 14.547 9.008 20.016 1 87.31 96 ASN A O 1
ATOM 746 N N . SER A 1 97 ? 12.688 10.164 19.719 1 82.25 97 SER A N 1
ATOM 747 C CA . SER A 1 97 ? 11.938 9.477 20.75 1 82.25 97 SER A CA 1
ATOM 748 C C . SER A 1 97 ? 10.438 9.609 20.531 1 82.25 97 SER A C 1
ATOM 750 O O . SER A 1 97 ? 10 10.344 19.641 1 82.25 97 SER A O 1
ATOM 752 N N . GLU A 1 98 ? 9.836 8.781 21.297 1 78.44 98 GLU A N 1
ATOM 753 C CA . GLU A 1 98 ? 8.383 8.914 21.328 1 78.44 98 GLU A CA 1
ATOM 754 C C . GLU A 1 98 ? 7.957 10.023 22.281 1 78.44 98 GLU A C 1
ATOM 756 O O . GLU A 1 98 ? 8.641 10.297 23.281 1 78.44 98 GLU A O 1
ATOM 761 N N . VAL A 1 99 ? 6.859 10.672 21.938 1 74.19 99 VAL A N 1
ATOM 762 C CA . VAL A 1 99 ? 6.371 11.805 22.719 1 74.19 99 VAL A CA 1
ATOM 763 C C . VAL A 1 99 ? 6.191 11.391 24.172 1 74.19 99 VAL A C 1
ATOM 765 O O . VAL A 1 99 ? 6.445 12.18 25.094 1 74.19 99 VAL A O 1
ATOM 768 N N . ASP A 1 100 ? 5.809 10.148 24.312 1 72.81 100 ASP A N 1
ATOM 769 C CA . ASP A 1 100 ? 5.523 9.68 25.672 1 72.81 100 ASP A CA 1
ATOM 770 C C . ASP A 1 100 ? 6.801 9.586 26.5 1 72.81 100 ASP A C 1
ATOM 772 O O . ASP A 1 100 ? 6.746 9.594 27.734 1 72.81 100 ASP A O 1
ATOM 776 N N . SER A 1 101 ? 7.785 9.484 25.734 1 68 101 SER A N 1
ATOM 777 C CA . SER A 1 101 ? 9.047 9.336 26.453 1 68 101 SER A CA 1
ATOM 778 C C . SER A 1 101 ? 9.617 10.688 26.844 1 68 101 SER A C 1
ATOM 780 O O . SER A 1 101 ? 10.516 10.766 27.688 1 68 101 SER A O 1
ATOM 782 N N . VAL A 1 102 ? 9.062 11.68 26.172 1 65.19 102 VAL A N 1
ATOM 783 C CA . VAL A 1 102 ? 9.57 13.008 26.5 1 65.19 102 VAL A CA 1
ATOM 784 C C . VAL A 1 102 ? 8.859 13.539 27.75 1 65.19 102 VAL A C 1
ATOM 786 O O . VAL A 1 102 ? 7.637 13.672 27.766 1 65.19 102 VAL A O 1
ATOM 789 N N . LEU A 1 103 ? 9.352 12.992 29.016 1 56.69 103 LEU A N 1
ATOM 790 C CA . LEU A 1 103 ? 8.742 13.32 30.297 1 56.69 103 LEU A CA 1
ATOM 791 C C . LEU A 1 103 ? 9.188 14.703 30.766 1 56.69 103 LEU A C 1
ATOM 793 O O . LEU A 1 103 ? 10.352 14.906 31.094 1 56.69 103 LEU A O 1
ATOM 797 N N . ARG A 1 104 ? 8.898 15.867 30.125 1 59.84 104 ARG A N 1
ATOM 798 C CA . ARG A 1 104 ? 9.117 17 31.016 1 59.84 104 ARG A CA 1
ATOM 799 C C . ARG A 1 104 ? 7.789 17.594 31.484 1 59.84 104 ARG A C 1
ATOM 801 O O . ARG A 1 104 ? 6.82 17.625 30.719 1 59.84 104 ARG A O 1
ATOM 808 N N . PRO A 1 105 ? 7.469 17.953 32.719 1 58.75 105 PRO A N 1
ATOM 809 C CA . PRO A 1 105 ? 6.441 18.859 33.219 1 58.75 105 PRO A CA 1
ATOM 810 C C . PRO A 1 105 ? 6.023 19.906 32.188 1 58.75 105 PRO A C 1
ATOM 812 O O . PRO A 1 105 ? 6.742 20.141 31.203 1 58.75 105 PRO A O 1
ATOM 815 N N . GLU A 1 106 ? 4.641 20.469 32.312 1 64.25 106 GLU A N 1
ATOM 816 C CA . GLU A 1 106 ? 4.125 21.625 31.609 1 64.25 106 GLU A CA 1
ATOM 817 C C . GLU A 1 106 ? 5.227 22.656 31.359 1 64.25 106 GLU A C 1
ATOM 819 O O . GLU A 1 106 ? 5.711 23.281 32.312 1 64.25 106 GLU A O 1
ATOM 824 N N . ALA A 1 107 ? 5.68 22.578 29.984 1 84.94 107 ALA A N 1
ATOM 825 C CA . ALA A 1 107 ? 6.836 23.453 29.766 1 84.94 107 ALA A CA 1
ATOM 826 C C . ALA A 1 107 ? 6.723 24.188 28.438 1 84.94 107 ALA A C 1
ATOM 828 O O . ALA A 1 107 ? 7.414 25.188 28.203 1 84.94 107 ALA A O 1
ATOM 829 N N . VAL A 1 108 ? 5.645 23.828 27.625 1 94.38 108 VAL A N 1
ATOM 830 C CA . VAL A 1 108 ? 5.707 24.453 26.312 1 94.38 108 VAL A CA 1
ATOM 831 C C . VAL A 1 108 ? 4.516 25.391 26.141 1 94.38 108 VAL A C 1
ATOM 833 O O . VAL A 1 108 ? 3.465 25.203 26.75 1 94.38 108 VAL A O 1
ATOM 836 N N . ASP A 1 109 ? 4.648 26.359 25.297 1 96.88 109 ASP A N 1
ATOM 837 C CA . ASP A 1 109 ? 3.629 27.375 25.062 1 96.88 109 ASP A CA 1
ATOM 838 C C . ASP A 1 109 ? 2.682 26.938 23.938 1 96.88 109 ASP A C 1
ATOM 840 O O . ASP A 1 109 ? 1.501 27.297 23.953 1 96.88 109 ASP A O 1
ATOM 844 N N . VAL A 1 110 ? 3.223 26.266 23 1 97.25 110 VAL A N 1
ATOM 845 C CA . VAL A 1 110 ? 2.451 25.875 21.828 1 97.25 110 VAL A CA 1
ATOM 846 C C . VAL A 1 110 ? 2.848 24.469 21.391 1 97.25 110 VAL A C 1
ATOM 848 O O . VAL A 1 110 ? 4.031 24.125 21.391 1 97.25 110 VAL A O 1
ATOM 851 N N . ILE A 1 111 ? 1.88 23.641 21.047 1 95.62 111 ILE A N 1
ATOM 852 C CA . ILE A 1 111 ? 2.107 22.359 20.391 1 95.62 111 ILE A CA 1
ATOM 853 C C . ILE A 1 111 ? 1.653 22.438 18.938 1 95.62 111 ILE A C 1
ATOM 855 O O . ILE A 1 111 ? 0.525 22.844 18.656 1 95.62 111 ILE A O 1
ATOM 859 N N . VAL A 1 112 ? 2.502 22.141 18.031 1 96.56 112 VAL A N 1
ATOM 860 C CA . VAL A 1 112 ? 2.16 22.031 16.609 1 96.56 112 VAL A CA 1
ATOM 861 C C . VAL A 1 112 ? 2.229 20.578 16.172 1 96.56 112 VAL A C 1
ATOM 863 O O . VAL A 1 112 ? 3.121 19.844 16.594 1 96.56 112 VAL A O 1
ATOM 866 N N . SER A 1 113 ? 1.262 20.172 15.328 1 94.75 113 SER A N 1
ATOM 867 C CA . SER A 1 113 ? 1.188 18.781 14.883 1 94.75 113 SER A CA 1
ATOM 868 C C . SER A 1 113 ? 0.403 18.656 13.586 1 94.75 113 SER A C 1
ATOM 870 O O . SER A 1 113 ? -0.221 19.625 13.133 1 94.75 113 SER A O 1
ATOM 872 N N . GLU A 1 114 ? 0.548 17.547 12.883 1 92.81 114 GLU A N 1
ATOM 873 C CA . GLU A 1 114 ? -0.233 17.141 11.719 1 92.81 114 GLU A CA 1
ATOM 874 C C . GLU A 1 114 ? -0.881 15.781 11.93 1 92.81 114 GLU A C 1
ATOM 876 O O . GLU A 1 114 ? -0.458 14.789 11.328 1 92.81 114 GLU A O 1
ATOM 881 N N . PRO A 1 115 ? -1.917 15.719 12.664 1 91.88 115 PRO A N 1
ATOM 882 C CA . PRO A 1 115 ? -2.414 14.422 13.125 1 91.88 115 PRO A CA 1
ATOM 883 C C . PRO A 1 115 ? -3.551 13.883 12.258 1 91.88 115 PRO A C 1
ATOM 885 O O . PRO A 1 115 ? -4.156 12.867 12.594 1 91.88 115 PRO A O 1
ATOM 888 N N . MET A 1 116 ? -3.816 14.461 11.109 1 93.38 116 MET A N 1
ATOM 889 C CA . MET A 1 116 ? -5.027 14.094 10.383 1 93.38 116 MET A CA 1
ATOM 890 C C . MET A 1 116 ? -4.789 12.859 9.523 1 93.38 116 MET A C 1
ATOM 892 O O . MET A 1 116 ? -3.689 12.656 9.008 1 93.38 116 MET A O 1
ATOM 896 N N . GLY A 1 117 ? -5.801 12.062 9.391 1 93.69 117 GLY A N 1
ATOM 897 C CA . GLY A 1 117 ? -5.906 10.969 8.43 1 93.69 117 GLY A CA 1
ATOM 898 C C . GLY A 1 117 ? -7.211 10.984 7.656 1 93.69 117 GLY A C 1
ATOM 899 O O . GLY A 1 117 ? -7.941 11.977 7.68 1 93.69 117 GLY A O 1
ATOM 900 N N . HIS A 1 118 ? -7.387 9.906 6.883 1 94.56 118 HIS A N 1
ATOM 901 C CA . HIS A 1 118 ? -8.688 9.773 6.238 1 94.56 118 HIS A CA 1
ATOM 902 C C . HIS A 1 118 ? -9.82 9.867 7.258 1 94.56 118 HIS A C 1
ATOM 904 O O . HIS A 1 118 ? -9.719 9.312 8.352 1 94.56 118 HIS A O 1
ATOM 910 N N . MET A 1 119 ? -10.812 10.562 6.875 1 96.75 119 MET A N 1
ATOM 911 C CA . MET A 1 119 ? -11.938 10.766 7.785 1 96.75 119 MET A CA 1
ATOM 912 C C . MET A 1 119 ? -11.469 11.344 9.109 1 96.75 119 MET A C 1
ATOM 914 O O . MET A 1 119 ? -12.008 11.008 10.172 1 96.75 119 MET A O 1
ATOM 918 N N . LEU A 1 120 ? -10.328 12.07 9.133 1 96.5 120 LEU A N 1
ATOM 919 C CA . LEU A 1 120 ? -9.758 12.828 10.242 1 96.5 120 LEU A CA 1
ATOM 920 C C . LEU A 1 120 ? -9.031 11.906 11.211 1 96.5 120 LEU A C 1
ATOM 922 O O . LEU A 1 120 ? -7.945 12.242 11.695 1 96.5 120 LEU A O 1
ATOM 926 N N . VAL A 1 121 ? -9.539 10.734 11.43 1 94.88 121 VAL A N 1
ATOM 927 C CA . VAL A 1 121 ? -9.086 10 12.609 1 94.88 121 VAL A CA 1
ATOM 928 C C . VAL A 1 121 ? -8.406 8.703 12.18 1 94.88 121 VAL A C 1
ATOM 930 O O . VAL A 1 121 ? -7.906 7.945 13.016 1 94.88 121 VAL A O 1
ATOM 933 N N . SER A 1 122 ? -8.344 8.555 10.875 1 90.88 122 SER A N 1
ATOM 934 C CA . SER A 1 122 ? -7.711 7.305 10.461 1 90.88 122 SER A CA 1
ATOM 935 C C . SER A 1 122 ? -6.285 7.207 10.992 1 90.88 122 SER A C 1
ATOM 937 O O . SER A 1 122 ? -5.672 8.219 11.336 1 90.88 122 SER A O 1
ATOM 939 N N . ASP A 1 123 ? -5.664 6.145 11.336 1 85.69 123 ASP A N 1
ATOM 940 C CA . ASP A 1 123 ? -4.301 5.852 11.766 1 85.69 123 ASP A CA 1
ATOM 941 C C . ASP A 1 123 ? -4.105 6.211 13.242 1 85.69 123 ASP A C 1
ATOM 943 O O . ASP A 1 123 ? -3.004 6.082 13.773 1 85.69 123 ASP A O 1
ATOM 947 N N . ARG A 1 124 ? -5.039 6.906 13.859 1 89.06 124 ARG A N 1
ATOM 948 C CA . ARG A 1 124 ? -5.078 7.176 15.297 1 89.06 124 ARG A CA 1
ATOM 949 C C . ARG A 1 124 ? -3.982 8.164 15.695 1 89.06 124 ARG A C 1
ATOM 951 O O . ARG A 1 124 ? -3.391 8.039 16.766 1 89.06 124 ARG A O 1
ATOM 958 N N . LEU A 1 125 ? -3.672 9.078 14.836 1 87.12 125 LEU A N 1
ATOM 959 C CA . LEU A 1 125 ? 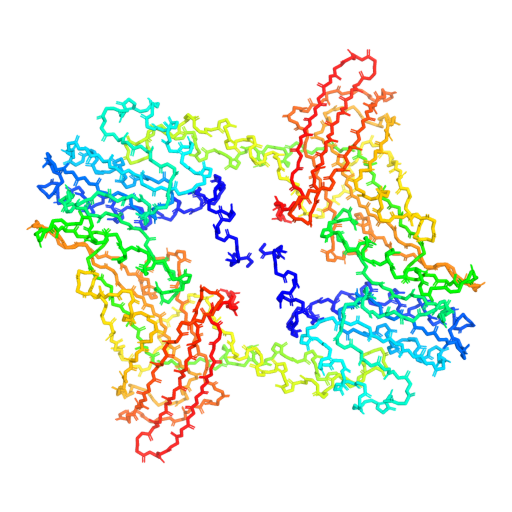-2.619 10.047 15.109 1 87.12 125 LEU A CA 1
ATOM 960 C C . LEU A 1 125 ? -3.115 11.133 16.047 1 87.12 125 LEU A C 1
ATOM 962 O O . LEU A 1 125 ? -2.336 11.688 16.844 1 87.12 125 LEU A O 1
ATOM 966 N N . VAL A 1 126 ? -4.371 11.414 16.016 1 91.31 126 VAL A N 1
ATOM 967 C CA . VAL A 1 126 ? -4.941 12.422 16.906 1 91.31 126 VAL A CA 1
ATOM 968 C C . VAL A 1 126 ? -4.715 12.016 18.359 1 91.31 126 VAL A C 1
ATOM 970 O O . VAL A 1 126 ? -4.375 12.852 19.188 1 91.31 126 VAL A O 1
ATOM 973 N N . GLU A 1 127 ? -4.816 10.805 18.609 1 87.81 127 GLU A N 1
ATOM 974 C CA . GLU A 1 127 ? -4.613 10.289 19.953 1 87.81 127 GLU A CA 1
ATOM 975 C C . GLU A 1 127 ? -3.207 10.602 20.453 1 87.81 127 GLU A C 1
ATOM 977 O O . GLU A 1 127 ? -3.029 11 21.609 1 87.81 127 GLU A O 1
ATOM 982 N N . LYS A 1 128 ? -2.293 10.469 19.609 1 83.06 128 LYS A N 1
ATOM 983 C CA . LYS A 1 128 ? -0.9 10.727 19.969 1 83.06 128 LYS A CA 1
ATOM 984 C C . LYS A 1 128 ? -0.684 12.203 20.312 1 83.06 128 LYS A C 1
ATOM 986 O O . LYS A 1 128 ? -0.016 12.523 21.297 1 83.06 128 LYS A O 1
ATOM 991 N N . VAL A 1 129 ? -1.22 12.992 19.562 1 88.06 129 VAL A N 1
ATOM 992 C CA . VAL A 1 129 ? -1.072 14.43 19.781 1 88.06 129 VAL A CA 1
ATOM 993 C C . VAL A 1 129 ? -1.747 14.828 21.094 1 88.06 129 VAL A C 1
ATOM 995 O O . VAL A 1 129 ? -1.23 15.664 21.828 1 88.06 129 VAL A O 1
ATOM 998 N N . LEU A 1 130 ? -2.848 14.195 21.359 1 91.25 130 LEU A N 1
ATOM 999 C CA . LEU A 1 130 ? -3.562 14.508 22.594 1 91.25 130 LEU A CA 1
ATOM 1000 C C . LEU A 1 130 ? -2.75 14.086 23.812 1 91.25 130 LEU A C 1
ATOM 1002 O O . LEU A 1 130 ? -2.838 14.711 24.875 1 91.25 130 LEU A O 1
ATOM 1006 N N . SER A 1 131 ? -1.946 13.117 23.656 1 87.38 131 SER A N 1
ATOM 1007 C CA . SER A 1 131 ? -1.089 12.672 24.75 1 87.38 131 SER A CA 1
ATOM 1008 C C . SER A 1 131 ? 0.01 13.688 25.047 1 87.38 131 SER A C 1
ATOM 1010 O O . SER A 1 131 ? 0.512 13.766 26.172 1 87.38 131 SER A O 1
ATOM 1012 N N . ALA A 1 132 ? 0.375 14.461 24.094 1 89.06 132 ALA A N 1
ATOM 1013 C CA . ALA A 1 132 ? 1.438 15.453 24.234 1 89.06 132 ALA A CA 1
ATOM 1014 C C . ALA A 1 132 ? 0.96 16.672 25.031 1 89.06 132 ALA A C 1
ATOM 1016 O O . ALA A 1 132 ? 1.771 17.484 25.484 1 89.06 132 ALA A O 1
ATOM 1017 N N . LYS A 1 133 ? -0.312 16.781 25.297 1 90.38 133 LYS A N 1
ATOM 1018 C CA . LYS A 1 133 ? -0.891 17.922 26 1 90.38 133 LYS A CA 1
ATOM 1019 C C . LYS A 1 133 ? -0.343 18.031 27.422 1 90.38 133 LYS A C 1
ATOM 1021 O O . LYS A 1 133 ? -0.405 19.109 28.031 1 90.38 133 LYS A O 1
ATOM 1026 N N . LYS A 1 134 ? 0.11 16.938 27.922 1 88.19 134 LYS A N 1
ATOM 1027 C CA . LYS A 1 134 ? 0.688 16.938 29.266 1 88.19 134 LYS A CA 1
ATOM 1028 C C . LYS A 1 134 ? 1.875 17.906 29.344 1 88.19 134 LYS A C 1
ATOM 1030 O O . LYS A 1 134 ? 2.232 18.359 30.422 1 88.19 134 LYS A O 1
ATOM 1035 N N . CYS A 1 135 ? 2.432 18.219 28.172 1 90.69 135 CYS A N 1
ATOM 1036 C CA . CYS A 1 135 ? 3.59 19.109 28.109 1 90.69 135 CYS A CA 1
ATOM 1037 C C . CYS A 1 135 ? 3.158 20.562 27.953 1 90.69 135 CYS A C 1
ATOM 1039 O O . CYS A 1 135 ? 3.988 21.469 28.031 1 90.69 135 CYS A O 1
ATOM 1041 N N . LEU A 1 136 ? 1.888 20.781 27.781 1 93.31 136 LEU A N 1
ATOM 1042 C CA . LEU A 1 136 ? 1.373 22.109 27.453 1 93.31 136 LEU A CA 1
ATOM 1043 C C . LEU A 1 136 ? 1.086 22.906 28.703 1 93.31 136 LEU A C 1
ATOM 1045 O O . LEU A 1 136 ? 0.486 22.391 29.656 1 93.31 136 LEU A O 1
ATOM 1049 N N . LYS A 1 137 ? 1.48 24.109 28.734 1 93.25 137 LYS A N 1
ATOM 1050 C CA . LYS A 1 137 ? 1.115 25.031 29.812 1 93.25 137 LYS A CA 1
ATOM 1051 C C . LYS A 1 137 ? -0.396 25.25 29.859 1 93.25 137 LYS A C 1
ATOM 1053 O O . LYS A 1 137 ? -1.089 25.062 28.859 1 93.25 137 LYS A O 1
ATOM 1058 N N . PRO A 1 138 ? -1.074 25.562 30.969 1 88.75 138 PRO A N 1
ATOM 1059 C CA . PRO A 1 138 ? -2.52 25.75 31.109 1 88.75 138 PRO A CA 1
ATOM 1060 C C . PRO A 1 138 ? -3.092 26.703 30.047 1 88.75 138 PRO A C 1
ATOM 1062 O O . PRO A 1 138 ? -4.18 26.453 29.531 1 88.75 138 PRO A O 1
ATOM 1065 N N . ASN A 1 139 ? -2.295 27.75 29.594 1 89.31 139 ASN A N 1
ATOM 1066 C CA . ASN A 1 139 ? -2.777 28.688 28.594 1 89.31 139 ASN A CA 1
ATOM 1067 C C . ASN A 1 139 ? -2.062 28.5 27.25 1 89.31 139 ASN A C 1
ATOM 1069 O O . ASN A 1 139 ? -2.031 29.406 26.422 1 89.31 139 ASN A O 1
ATOM 1073 N N . GLY A 1 140 ? -1.617 27.312 27.141 1 95.69 140 GLY A N 1
ATOM 1074 C CA . GLY A 1 140 ? -0.908 27.047 25.906 1 95.69 140 GLY A CA 1
ATOM 1075 C C . GLY A 1 140 ? -1.835 26.812 24.719 1 95.69 140 GLY A C 1
ATOM 1076 O O . GLY A 1 140 ? -3.047 26.672 24.906 1 95.69 140 GLY A O 1
ATOM 1077 N N . LEU A 1 141 ? -1.302 26.875 23.547 1 97.25 141 LEU A N 1
ATOM 1078 C CA . LEU A 1 141 ? -2.08 26.734 22.328 1 97.25 141 LEU A CA 1
ATOM 1079 C C . LEU A 1 141 ? -1.721 25.438 21.609 1 97.25 141 LEU A C 1
ATOM 1081 O O . LEU A 1 141 ? -0.628 24.906 21.797 1 97.25 141 LEU A O 1
ATOM 1085 N N . MET A 1 142 ? -2.662 24.984 20.859 1 96.44 142 MET A N 1
ATOM 1086 C CA . MET A 1 142 ? -2.434 23.844 19.969 1 96.44 142 MET A CA 1
ATOM 1087 C C . MET A 1 142 ? -2.746 24.219 18.516 1 96.44 142 MET A C 1
ATOM 1089 O O . MET A 1 142 ? -3.795 24.812 18.234 1 96.44 142 MET A O 1
ATOM 1093 N N . PHE A 1 143 ? -1.838 23.922 17.672 1 97.38 143 PHE A N 1
ATOM 1094 C CA . PHE A 1 143 ? -2.02 24.078 16.234 1 97.38 143 PHE A CA 1
ATOM 1095 C C . PHE A 1 143 ? -1.928 22.734 15.531 1 97.38 143 PHE A C 1
ATOM 1097 O O . PHE A 1 143 ? -0.851 22.141 15.453 1 97.38 143 PHE A O 1
ATOM 1104 N N . PRO A 1 144 ? -3.018 22.281 15 1 97.12 144 PRO A N 1
ATOM 1105 C CA . PRO A 1 144 ? -4.355 22.875 14.953 1 97.12 144 PRO A CA 1
ATOM 1106 C C . PRO A 1 144 ? -5.051 22.875 16.312 1 97.12 144 PRO A C 1
ATOM 1108 O O . PRO A 1 144 ? -4.609 22.203 17.234 1 97.12 144 PRO A O 1
ATOM 1111 N N . SER A 1 145 ? -6.164 23.609 16.359 1 98.06 145 SER A N 1
ATOM 1112 C CA . SER A 1 145 ? -6.867 23.812 17.625 1 98.06 145 SER A CA 1
ATOM 1113 C C . SER A 1 145 ? -8.047 22.859 17.766 1 98.06 145 SER A C 1
ATOM 1115 O O . SER A 1 145 ? -8.273 22.297 18.828 1 98.06 145 SER A O 1
ATOM 1117 N N . TRP A 1 146 ? -8.797 22.719 16.766 1 97.69 146 TRP A N 1
ATOM 1118 C CA . TRP A 1 146 ? -9.875 21.734 16.75 1 97.69 146 TRP A CA 1
ATOM 1119 C C . TRP A 1 146 ? -10.188 21.312 15.32 1 97.69 146 TRP A C 1
ATOM 1121 O O . TRP A 1 146 ? -9.672 21.891 14.359 1 97.69 146 TRP A O 1
ATOM 1131 N N . ALA A 1 147 ? -10.898 20.25 15.203 1 98.06 147 ALA A N 1
ATOM 1132 C CA . ALA A 1 147 ? -11.328 19.719 13.906 1 98.06 147 ALA A CA 1
ATOM 1133 C C . ALA A 1 147 ? -12.82 19.406 13.914 1 98.06 147 ALA A C 1
ATOM 1135 O O . ALA A 1 147 ? -13.367 19 14.938 1 98.06 147 ALA A O 1
ATOM 1136 N N . ASP A 1 148 ? -13.422 19.688 12.797 1 98.44 148 ASP A N 1
ATOM 1137 C CA . ASP A 1 148 ? -14.82 19.344 12.562 1 98.44 148 ASP A CA 1
ATOM 1138 C C . ASP A 1 148 ? -14.945 18.219 11.531 1 98.44 148 ASP A C 1
ATOM 1140 O O . ASP A 1 148 ? -14.586 18.406 10.367 1 98.44 148 ASP A O 1
ATOM 1144 N N . LEU A 1 149 ? -15.438 17.109 11.969 1 98.56 149 LEU A N 1
ATOM 1145 C CA . LEU A 1 149 ? -15.766 16.016 11.047 1 98.56 149 LEU A CA 1
ATOM 1146 C C . LEU A 1 149 ? -17.188 16.172 10.508 1 98.56 149 LEU A C 1
ATOM 1148 O O . LEU A 1 149 ? -18.141 16.172 11.281 1 98.56 149 LEU A O 1
ATOM 1152 N N . HIS A 1 150 ? -17.266 16.297 9.234 1 98.75 150 HIS A N 1
ATOM 1153 C CA . HIS A 1 150 ? -18.562 16.484 8.586 1 98.75 150 HIS A CA 1
ATOM 1154 C C . HIS A 1 150 ? -19.109 15.164 8.047 1 98.75 150 HIS A C 1
ATOM 1156 O O . HIS A 1 150 ? -18.344 14.328 7.551 1 98.75 150 HIS A O 1
ATOM 1162 N N . VAL A 1 151 ? -20.422 15.039 8.125 1 98.75 151 VAL A N 1
ATOM 1163 C CA . VAL A 1 151 ? -21.141 13.891 7.586 1 98.75 151 VAL A CA 1
ATOM 1164 C C . VAL A 1 151 ? -22.391 14.367 6.832 1 98.75 151 VAL A C 1
ATOM 1166 O O . VAL A 1 151 ? -23.109 15.25 7.305 1 98.75 151 VAL A O 1
ATOM 1169 N N . ALA A 1 152 ? -22.609 13.836 5.691 1 98.81 152 ALA A N 1
ATOM 1170 C CA . ALA A 1 152 ? -23.797 14.148 4.914 1 98.81 152 ALA A CA 1
ATOM 1171 C C . ALA A 1 152 ? -24.25 12.953 4.082 1 98.81 152 ALA A C 1
ATOM 1173 O O . ALA A 1 152 ? -23.422 12.156 3.635 1 98.81 152 ALA A O 1
ATOM 1174 N N . PRO A 1 153 ? -25.516 12.789 3.906 1 98.81 153 PRO A N 1
ATOM 1175 C CA . PRO A 1 153 ? -26 11.734 3.014 1 98.81 153 PRO A CA 1
ATOM 1176 C C . PRO A 1 153 ? -25.781 12.062 1.539 1 98.81 153 PRO A C 1
ATOM 1178 O O . PRO A 1 153 ? -25.844 13.234 1.152 1 98.81 153 PRO A O 1
ATOM 1181 N N . PHE A 1 154 ? -25.578 11.102 0.755 1 98.81 154 PHE A N 1
ATOM 1182 C CA . PHE A 1 154 ? -25.391 11.352 -0.668 1 98.81 154 PHE A CA 1
ATOM 1183 C C . PHE A 1 154 ? -26.188 10.367 -1.506 1 98.81 154 PHE A C 1
ATOM 1185 O O . PHE A 1 154 ? -26.609 9.32 -1.01 1 98.81 154 PHE A O 1
ATOM 1192 N N . SER A 1 155 ? -26.453 10.742 -2.717 1 98.69 155 SER A N 1
ATOM 1193 C CA . SER A 1 155 ? -27.078 9.93 -3.756 1 98.69 155 SER A CA 1
ATOM 1194 C C . SER A 1 155 ? -26.172 9.781 -4.965 1 98.69 155 SER A C 1
ATOM 1196 O O . SER A 1 155 ? -25.844 10.766 -5.633 1 98.69 155 SER A O 1
ATOM 1198 N N . ASP A 1 156 ? -25.734 8.578 -5.223 1 98.06 156 ASP A N 1
ATOM 1199 C CA . ASP A 1 156 ? -24.844 8.258 -6.344 1 98.06 156 ASP A CA 1
ATOM 1200 C C . ASP A 1 156 ? -25.047 6.824 -6.812 1 98.06 156 ASP A C 1
ATOM 1202 O O . ASP A 1 156 ? -24.328 5.918 -6.391 1 98.06 156 ASP A O 1
ATOM 1206 N N . GLU A 1 157 ? -25.922 6.703 -7.719 1 97.31 157 GLU A N 1
ATOM 1207 C CA . GLU A 1 157 ? -26.312 5.383 -8.219 1 97.31 157 GLU A CA 1
ATOM 1208 C C . GLU A 1 157 ? -25.156 4.715 -8.953 1 97.31 157 GLU A C 1
ATOM 1210 O O . GLU A 1 157 ? -24.953 3.506 -8.836 1 97.31 157 GLU A O 1
ATOM 1215 N N . GLN A 1 158 ? -24.484 5.508 -9.664 1 97 158 GLN A N 1
ATOM 1216 C CA . GLN A 1 158 ? -23.359 4.973 -10.438 1 97 158 GLN A CA 1
ATOM 1217 C C . GLN A 1 158 ? -22.297 4.379 -9.516 1 97 158 GLN A C 1
ATOM 1219 O O . GLN A 1 158 ? -21.812 3.275 -9.758 1 97 158 GLN A O 1
ATOM 1224 N N . LEU A 1 159 ? -21.891 5.066 -8.516 1 97.12 159 LEU A N 1
ATOM 1225 C CA . LEU A 1 159 ? -20.922 4.578 -7.547 1 97.12 159 LEU A CA 1
ATOM 1226 C C . LEU A 1 159 ? -21.391 3.275 -6.906 1 97.12 159 LEU A C 1
ATOM 1228 O O . LEU A 1 159 ? -20.609 2.33 -6.766 1 97.12 159 LEU A O 1
ATOM 1232 N N . TYR A 1 160 ? -22.641 3.291 -6.508 1 97.06 160 TYR A N 1
ATOM 1233 C CA . TYR A 1 160 ? -23.219 2.123 -5.848 1 97.06 160 TYR A CA 1
ATOM 1234 C C . TYR A 1 160 ? -23.141 0.897 -6.75 1 97.06 160 TYR A C 1
ATOM 1236 O O . TYR A 1 160 ? -22.672 -0.163 -6.332 1 97.06 160 TYR A O 1
ATOM 1244 N N . PHE A 1 161 ? -23.516 1.042 -7.984 1 95.62 161 PHE A N 1
ATOM 1245 C CA . PHE A 1 161 ? -23.531 -0.064 -8.93 1 95.62 161 PHE A CA 1
ATOM 1246 C C . PHE A 1 161 ? -22.109 -0.502 -9.273 1 95.62 161 PHE A C 1
ATOM 1248 O O . PHE A 1 161 ? -21.828 -1.699 -9.367 1 95.62 161 PHE A O 1
ATOM 1255 N N . GLU A 1 162 ? -21.266 0.47 -9.43 1 94.5 162 GLU A N 1
ATOM 1256 C CA . GLU A 1 162 ? -19.875 0.166 -9.719 1 94.5 162 GLU A CA 1
ATOM 1257 C C . GLU A 1 162 ? -19.25 -0.676 -8.602 1 94.5 162 GLU A C 1
ATOM 1259 O O . GLU A 1 162 ? -18.547 -1.651 -8.875 1 94.5 162 GLU A O 1
ATOM 1264 N N . HIS A 1 163 ? -19.531 -0.313 -7.461 1 93.25 163 HIS A N 1
ATOM 1265 C CA . HIS A 1 163 ? -18.953 -1.011 -6.32 1 93.25 163 HIS A CA 1
ATOM 1266 C C . HIS A 1 163 ? -19.531 -2.412 -6.172 1 93.25 163 HIS A C 1
ATOM 1268 O O . HIS A 1 163 ? -18.812 -3.361 -5.867 1 93.25 163 HIS A O 1
ATOM 1274 N N . HIS A 1 164 ? -20.781 -2.566 -6.434 1 93.06 164 HIS A N 1
ATOM 1275 C CA . HIS A 1 164 ? -21.422 -3.873 -6.422 1 93.06 164 HIS A CA 1
ATOM 1276 C C . HIS A 1 164 ? -20.891 -4.766 -7.535 1 93.06 164 HIS A C 1
ATOM 1278 O O . HIS A 1 164 ? -20.734 -5.973 -7.352 1 93.06 164 HIS A O 1
ATOM 1284 N N . ALA A 1 165 ? -20.625 -4.164 -8.578 1 95 165 ALA A N 1
ATOM 1285 C CA . ALA A 1 165 ? -20.188 -4.906 -9.758 1 95 165 ALA A CA 1
ATOM 1286 C C . ALA A 1 165 ? -18.766 -5.445 -9.562 1 95 165 ALA A C 1
ATOM 1288 O O . ALA A 1 165 ? -18.328 -6.336 -10.297 1 95 165 ALA A O 1
ATOM 1289 N N . ARG A 1 166 ? -18.094 -4.891 -8.617 1 94.25 166 ARG A N 1
ATOM 1290 C CA . ARG A 1 166 ? -16.734 -5.352 -8.359 1 94.25 166 ARG A CA 1
ATOM 1291 C C . ARG A 1 166 ? -16.719 -6.828 -7.977 1 94.25 166 ARG A C 1
ATOM 1293 O O . ARG A 1 166 ? -15.719 -7.52 -8.195 1 94.25 166 ARG A O 1
ATOM 1300 N N . ALA A 1 167 ? -17.812 -7.316 -7.418 1 95.62 167 ALA A N 1
ATOM 1301 C CA . ALA A 1 167 ? -17.891 -8.703 -6.961 1 95.62 167 ALA A CA 1
ATOM 1302 C C . ALA A 1 167 ? -18.344 -9.625 -8.086 1 95.62 167 ALA A C 1
ATOM 1304 O O . ALA A 1 167 ? -18.469 -10.836 -7.895 1 95.62 167 ALA A O 1
ATOM 1305 N N . ALA A 1 168 ? -18.578 -9.055 -9.273 1 96.5 168 ALA A N 1
ATOM 1306 C CA . ALA A 1 168 ? -19.141 -9.812 -10.383 1 96.5 168 ALA A CA 1
ATOM 1307 C C . ALA A 1 168 ? -18.25 -11.008 -10.742 1 96.5 168 ALA A C 1
ATOM 1309 O O . ALA A 1 168 ? -18.75 -12.031 -11.211 1 96.5 168 ALA A O 1
ATOM 1310 N N . PHE A 1 169 ? -17.016 -10.922 -10.523 1 97 169 PHE A N 1
ATOM 1311 C CA . PHE A 1 169 ? -16.078 -12.008 -10.781 1 97 169 PHE A CA 1
ATOM 1312 C C . PHE A 1 169 ? -16.516 -13.281 -10.07 1 97 169 PHE A C 1
ATOM 1314 O O . PHE A 1 169 ? -16.406 -14.375 -10.633 1 97 169 PHE A O 1
ATOM 1321 N N . TRP A 1 170 ? -17.047 -13.148 -8.93 1 97 170 TRP A N 1
ATOM 1322 C CA . TRP A 1 170 ? -17.344 -14.289 -8.062 1 97 170 TRP A CA 1
ATOM 1323 C C . TRP A 1 170 ? -18.688 -14.914 -8.422 1 97 170 TRP A C 1
ATOM 1325 O O . TRP A 1 170 ? -19.094 -15.914 -7.824 1 97 170 TRP A O 1
ATOM 1335 N N . GLN A 1 171 ? -19.344 -14.383 -9.445 1 97.06 171 GLN A N 1
ATOM 1336 C CA . GLN A 1 171 ? -20.578 -14.969 -9.914 1 97.06 171 GLN A CA 1
ATOM 1337 C C . GLN A 1 171 ? -20.328 -16.109 -10.898 1 97.06 171 GLN A C 1
ATOM 1339 O O . GLN A 1 171 ? -21.25 -16.828 -11.273 1 97.06 171 GLN A O 1
ATOM 1344 N N . GLN A 1 172 ? -19.156 -16.297 -11.234 1 96.88 172 GLN A N 1
ATOM 1345 C CA . GLN A 1 172 ? -18.797 -17.297 -12.234 1 96.88 172 GLN A CA 1
ATOM 1346 C C . GLN A 1 172 ? -19.141 -18.703 -11.75 1 96.88 172 GLN A C 1
ATOM 1348 O O . GLN A 1 172 ? -18.719 -19.109 -10.672 1 96.88 172 GLN A O 1
ATOM 1353 N N . ARG A 1 173 ? -19.797 -19.406 -12.602 1 97.25 173 ARG A N 1
ATOM 1354 C CA . ARG A 1 173 ? -20.219 -20.766 -12.242 1 97.25 173 ARG A CA 1
ATOM 1355 C C . ARG A 1 173 ? -19.25 -21.797 -12.805 1 97.25 173 ARG A C 1
ATOM 1357 O O . ARG A 1 173 ? -19.312 -22.969 -12.445 1 97.25 173 ARG A O 1
ATOM 1364 N N . ASN A 1 174 ? -18.406 -21.312 -13.695 1 97.75 174 ASN A N 1
ATOM 1365 C CA . ASN A 1 174 ? -17.422 -22.203 -14.289 1 97.75 174 ASN A CA 1
ATOM 1366 C C . ASN A 1 174 ? -16.094 -21.5 -14.531 1 97.75 174 ASN A C 1
ATOM 1368 O O . ASN A 1 174 ? -15.75 -21.172 -15.672 1 97.75 174 ASN A O 1
ATOM 1372 N N . PHE A 1 175 ? -15.375 -21.344 -13.523 1 97.81 175 PHE A N 1
ATOM 1373 C CA . PHE A 1 175 ? -14.008 -20.844 -13.586 1 97.81 175 PHE A CA 1
ATOM 1374 C C . PHE A 1 175 ? -13 -21.984 -13.547 1 97.81 175 PHE A C 1
ATOM 1376 O O . PHE A 1 175 ? -12.633 -22.453 -12.477 1 97.81 175 PHE A O 1
ATOM 1383 N N . TYR A 1 176 ? -12.602 -22.406 -14.703 1 97.19 176 TYR A N 1
ATOM 1384 C CA . TYR A 1 176 ? -11.758 -23.578 -14.852 1 97.19 176 TYR A CA 1
ATOM 1385 C C . TYR A 1 176 ? -12.406 -24.797 -14.203 1 97.19 176 TYR A C 1
ATOM 1387 O O . TYR A 1 176 ? -11.742 -25.562 -13.508 1 97.19 176 TYR A O 1
ATOM 1395 N N . GLY A 1 177 ? -13.727 -24.844 -14.305 1 97.12 177 GLY A N 1
ATOM 1396 C CA . GLY A 1 177 ? -14.438 -26 -13.781 1 97.12 177 GLY A CA 1
ATOM 1397 C C . GLY A 1 177 ? -14.891 -25.828 -12.344 1 97.12 177 GLY A C 1
ATOM 1398 O O . GLY A 1 177 ? -15.5 -26.719 -11.766 1 97.12 177 GLY A O 1
ATOM 1399 N N . VAL A 1 178 ? -14.609 -24.688 -11.742 1 97.75 178 VAL A N 1
ATOM 1400 C CA . VAL A 1 178 ? -14.969 -24.438 -10.352 1 97.75 178 VAL A CA 1
ATOM 1401 C C . VAL A 1 178 ? -16.109 -23.422 -10.289 1 97.75 178 VAL A C 1
ATOM 1403 O O . VAL A 1 178 ? -16.047 -22.375 -10.938 1 97.75 178 VAL A O 1
ATOM 1406 N N . ASN A 1 179 ? -17.141 -23.766 -9.523 1 98.25 179 ASN A N 1
ATOM 1407 C CA . ASN A 1 179 ? -18.219 -22.828 -9.281 1 98.25 179 ASN A CA 1
ATOM 1408 C C . ASN A 1 179 ? -17.875 -21.859 -8.156 1 98.25 179 ASN A C 1
ATOM 1410 O O . ASN A 1 179 ? -17.781 -22.25 -6.992 1 98.25 179 ASN A O 1
ATOM 1414 N N . LEU A 1 180 ? -17.688 -20.578 -8.484 1 97.88 180 LEU A N 1
ATOM 1415 C CA . LEU A 1 180 ? -17.25 -19.578 -7.508 1 97.88 180 LEU A CA 1
ATOM 1416 C C . LEU A 1 180 ? -18.453 -18.875 -6.875 1 97.88 180 LEU A C 1
ATOM 1418 O O . LEU A 1 180 ? -18.281 -18.109 -5.926 1 97.88 180 LEU A O 1
ATOM 1422 N N . SER A 1 181 ? -19.672 -19.125 -7.262 1 98 181 SER A N 1
ATOM 1423 C CA . SER A 1 181 ? -20.844 -18.281 -6.98 1 98 181 SER A CA 1
ATOM 1424 C C . SER A 1 181 ? -21.172 -18.281 -5.496 1 98 181 SER A C 1
ATOM 1426 O O . SER A 1 181 ? -21.812 -17.359 -5 1 98 181 SER A O 1
ATOM 1428 N N . SER A 1 182 ? -20.75 -19.312 -4.773 1 97.19 182 SER A N 1
ATOM 1429 C CA . SER A 1 182 ? -21.031 -19.406 -3.344 1 97.19 182 SER A CA 1
ATOM 1430 C C . SER A 1 182 ? -20.312 -18.312 -2.564 1 97.19 182 SER A C 1
ATOM 1432 O O . SER A 1 182 ? -20.656 -18.031 -1.413 1 97.19 182 SER A O 1
ATOM 1434 N N . LEU A 1 183 ? -19.297 -17.688 -3.207 1 95.81 183 LEU A N 1
ATOM 1435 C CA . LEU A 1 183 ? -18.547 -16.641 -2.512 1 95.81 183 LEU A CA 1
ATOM 1436 C C . LEU A 1 183 ? -19.031 -15.258 -2.904 1 95.81 183 LEU A C 1
ATOM 1438 O O . LEU A 1 183 ? -18.562 -14.25 -2.369 1 95.81 183 LEU A O 1
ATOM 1442 N N . HIS A 1 184 ? -19.969 -15.195 -3.803 1 97.06 184 HIS A N 1
ATOM 1443 C CA . HIS A 1 184 ? -20.406 -13.914 -4.34 1 97.06 184 HIS A CA 1
ATOM 1444 C C . HIS A 1 184 ? -20.922 -13 -3.232 1 97.06 184 HIS A C 1
ATOM 1446 O O . HIS A 1 184 ? -20.516 -11.836 -3.139 1 97.06 184 HIS A O 1
ATOM 1452 N N . ASN A 1 185 ? -21.781 -13.516 -2.361 1 95 185 ASN A N 1
ATOM 1453 C CA . ASN A 1 185 ? -22.344 -12.695 -1.301 1 95 185 ASN A CA 1
ATOM 1454 C C . ASN A 1 185 ? -21.281 -12.211 -0.324 1 95 185 ASN A C 1
ATOM 1456 O O . ASN A 1 185 ? -21.312 -11.062 0.122 1 95 185 ASN A O 1
ATOM 1460 N N . SER A 1 186 ? -20.375 -13.117 -0.026 1 93.5 186 SER A N 1
ATOM 1461 C CA . SER A 1 186 ? -19.281 -12.727 0.844 1 93.5 186 SER A CA 1
ATOM 1462 C C . SER A 1 186 ? -18.438 -11.625 0.208 1 93.5 186 SER A C 1
ATOM 1464 O O . SER A 1 186 ? -17.969 -10.711 0.898 1 93.5 186 SER A O 1
ATOM 1466 N N . ALA A 1 187 ? -18.219 -11.734 -1.073 1 94.88 187 ALA A N 1
ATOM 1467 C CA . ALA A 1 187 ? -17.469 -10.719 -1.797 1 94.88 187 ALA A CA 1
ATOM 1468 C C . ALA A 1 187 ? -18.188 -9.383 -1.791 1 94.88 187 ALA A C 1
ATOM 1470 O O . ALA A 1 187 ? -17.578 -8.336 -1.55 1 94.88 187 ALA A O 1
ATOM 1471 N N . VAL A 1 188 ? -19.484 -9.391 -2.059 1 94.81 188 VAL A N 1
ATOM 1472 C CA . VAL A 1 188 ? -20.281 -8.172 -2.031 1 94.81 188 VAL A CA 1
ATOM 1473 C C . VAL A 1 188 ? -20.172 -7.516 -0.66 1 94.81 188 VAL A C 1
ATOM 1475 O O . VAL A 1 188 ? -19.922 -6.312 -0.563 1 94.81 188 VAL A O 1
ATOM 1478 N N . ASP A 1 189 ? -20.297 -8.305 0.348 1 93.25 189 ASP A N 1
ATOM 1479 C CA . ASP A 1 189 ? -20.219 -7.793 1.713 1 93.25 189 ASP A CA 1
ATOM 1480 C C . ASP A 1 189 ? -18.844 -7.156 1.984 1 93.25 189 ASP A C 1
ATOM 1482 O O . ASP A 1 189 ? -18.766 -6.07 2.559 1 93.25 189 ASP A O 1
ATOM 1486 N N . GLU A 1 190 ? -17.828 -7.832 1.58 1 92.75 190 GLU A N 1
ATOM 1487 C CA . GLU A 1 190 ? -16.484 -7.316 1.785 1 92.75 190 GLU A CA 1
ATOM 1488 C C . GLU A 1 190 ? -16.281 -5.984 1.068 1 92.75 190 GLU A C 1
ATOM 1490 O O . GLU A 1 190 ? -15.742 -5.039 1.644 1 92.75 190 GLU A O 1
ATOM 1495 N N . PHE A 1 191 ? -16.75 -5.93 -0.136 1 94.06 191 PHE A N 1
ATOM 1496 C CA . PHE A 1 191 ? -16.547 -4.727 -0.934 1 94.06 191 PHE A CA 1
ATOM 1497 C C . PHE A 1 191 ? -17.375 -3.566 -0.375 1 94.06 191 PHE A C 1
ATOM 1499 O O . PHE A 1 191 ? -16.906 -2.426 -0.346 1 94.06 191 PHE A O 1
ATOM 1506 N N . LEU A 1 192 ? -18.516 -3.852 0.11 1 95.38 192 LEU A N 1
ATOM 1507 C CA . LEU A 1 192 ? -19.359 -2.811 0.673 1 95.38 192 LEU A CA 1
ATOM 1508 C C . LEU A 1 192 ? -18.797 -2.311 2.002 1 95.38 192 LEU A C 1
ATOM 1510 O O . LEU A 1 192 ? -19.172 -1.228 2.465 1 95.38 192 LEU A O 1
ATOM 1514 N N . ARG A 1 193 ? -17.938 -3.119 2.609 1 95.69 193 ARG A N 1
ATOM 1515 C CA . ARG A 1 193 ? -17.359 -2.748 3.896 1 95.69 193 ARG A CA 1
ATOM 1516 C C . ARG A 1 193 ? -16.141 -1.853 3.709 1 95.69 193 ARG A C 1
ATOM 1518 O O . ARG A 1 193 ? -15.547 -1.387 4.688 1 95.69 193 ARG A O 1
ATOM 1525 N N . GLN A 1 194 ? -15.766 -1.575 2.504 1 95.75 194 GLN A N 1
ATOM 1526 C CA . GLN A 1 194 ? -14.641 -0.696 2.227 1 95.75 194 GLN A CA 1
ATOM 1527 C C . GLN A 1 194 ? -15.086 0.755 2.09 1 95.75 194 GLN A C 1
ATOM 1529 O O . GLN A 1 194 ? -15.891 1.08 1.209 1 95.75 194 GLN A O 1
ATOM 1534 N N . PRO A 1 195 ? -14.539 1.624 2.891 1 97.69 195 PRO A N 1
ATOM 1535 C CA . PRO A 1 195 ? -14.75 3.041 2.58 1 97.69 195 PRO A CA 1
ATOM 1536 C C . PRO A 1 195 ? -14.117 3.453 1.252 1 97.69 195 PRO A C 1
ATOM 1538 O O . PRO A 1 195 ? -13.039 2.971 0.901 1 97.69 195 PRO A O 1
ATOM 1541 N N . ILE A 1 196 ? -14.805 4.328 0.576 1 97.56 196 ILE A N 1
ATOM 1542 C CA . ILE A 1 196 ? -14.305 4.801 -0.712 1 97.56 196 ILE A CA 1
ATOM 1543 C C . ILE A 1 196 ? -13.633 6.16 -0.54 1 97.56 196 ILE A C 1
ATOM 1545 O O . ILE A 1 196 ? -14.281 7.133 -0.144 1 97.56 196 ILE A O 1
ATOM 1549 N N . VAL A 1 197 ? -12.344 6.191 -0.794 1 97.12 197 VAL A N 1
ATOM 1550 C CA . VAL A 1 197 ? -11.586 7.438 -0.721 1 97.12 197 VAL A CA 1
ATOM 1551 C C . VAL A 1 197 ? -11.492 8.07 -2.107 1 97.12 197 VAL A C 1
ATOM 1553 O O . VAL A 1 197 ? -10.906 7.496 -3.023 1 97.12 197 VAL A O 1
ATOM 1556 N N . ASP A 1 198 ? -12.078 9.195 -2.27 1 95.5 198 ASP A N 1
ATOM 1557 C CA . ASP A 1 198 ? -12.094 9.867 -3.561 1 95.5 198 ASP A CA 1
ATOM 1558 C C . ASP A 1 198 ? -12.523 11.328 -3.412 1 95.5 198 ASP A C 1
ATOM 1560 O O . ASP A 1 198 ? -12.484 11.883 -2.311 1 95.5 198 ASP A O 1
ATOM 1564 N N . THR A 1 199 ? -12.625 11.969 -4.578 1 95.94 199 THR A N 1
ATOM 1565 C CA . THR A 1 199 ? -13.234 13.297 -4.66 1 95.94 199 THR A CA 1
ATOM 1566 C C . THR A 1 199 ? -14.594 13.219 -5.359 1 95.94 199 THR A C 1
ATOM 1568 O O . THR A 1 199 ? -14.75 12.492 -6.34 1 95.94 199 THR A O 1
ATOM 1571 N N . PHE A 1 200 ? -15.57 13.875 -4.828 1 97.12 200 PHE A N 1
ATOM 1572 C CA . PHE A 1 200 ? -16.891 13.812 -5.422 1 97.12 200 PHE A CA 1
ATOM 1573 C C . PHE A 1 200 ? -17.469 15.211 -5.633 1 97.12 200 PHE A C 1
ATOM 1575 O O . PHE A 1 200 ? -16.969 16.188 -5.059 1 97.12 200 PHE A O 1
ATOM 1582 N N . ASP A 1 201 ? -18.453 15.305 -6.551 1 96.75 201 ASP A N 1
ATOM 1583 C CA . ASP A 1 201 ? -19.188 16.547 -6.777 1 96.75 201 ASP A CA 1
ATOM 1584 C C . ASP A 1 201 ? -20.172 16.812 -5.637 1 96.75 201 ASP A C 1
ATOM 1586 O O . ASP A 1 201 ? -20.953 15.945 -5.266 1 96.75 201 ASP A O 1
ATOM 1590 N N . VAL A 1 202 ? -20.141 18.016 -5.188 1 96.81 202 VAL A N 1
ATOM 1591 C CA . VAL A 1 202 ? -20.953 18.422 -4.039 1 96.81 202 VAL A CA 1
ATOM 1592 C C . VAL A 1 202 ? -22.422 18.188 -4.355 1 96.81 202 VAL A C 1
ATOM 1594 O O . VAL A 1 202 ? -23.25 18.031 -3.445 1 96.81 202 VAL A O 1
ATOM 1597 N N . GLN A 1 203 ? -22.781 18.031 -5.57 1 96.69 203 GLN A N 1
ATOM 1598 C CA . GLN A 1 203 ? -24.172 17.906 -5.996 1 96.69 203 GLN A CA 1
ATOM 1599 C C . GLN A 1 203 ? -24.75 16.547 -5.598 1 96.69 203 GLN A C 1
ATOM 1601 O O . GLN A 1 203 ? -25.969 16.359 -5.605 1 96.69 203 GLN A O 1
ATOM 1606 N N . VAL A 1 204 ? -23.875 15.633 -5.27 1 97.94 204 VAL A N 1
ATOM 1607 C CA . VAL A 1 204 ? -24.359 14.312 -4.898 1 97.94 204 VAL A CA 1
ATOM 1608 C C . VAL A 1 204 ? -24.938 14.352 -3.48 1 97.94 204 VAL A C 1
ATOM 1610 O O . VAL A 1 204 ? -25.625 13.422 -3.053 1 97.94 204 VAL A O 1
ATOM 1613 N N . LEU A 1 205 ? -24.594 15.375 -2.727 1 98.44 205 LEU A N 1
ATOM 1614 C CA . LEU A 1 205 ? -25.125 15.5 -1.371 1 98.44 205 LEU A CA 1
ATOM 1615 C C . LEU A 1 205 ? -26.609 15.875 -1.392 1 98.44 205 LEU A C 1
ATOM 1617 O O . LEU A 1 205 ? -27.016 16.734 -2.172 1 98.44 205 LEU A O 1
ATOM 1621 N N . VAL A 1 206 ? -27.344 15.305 -0.52 1 98.25 206 VAL A N 1
ATOM 1622 C CA . VAL A 1 206 ? -28.781 15.523 -0.581 1 98.25 206 VAL A CA 1
ATOM 1623 C C . VAL A 1 206 ? -29.234 16.281 0.666 1 98.25 206 VAL A C 1
ATOM 1625 O O . VAL A 1 206 ? -30.438 16.391 0.926 1 98.25 206 VAL A O 1
ATOM 1628 N N . SER A 1 207 ? -28.328 16.688 1.465 1 98.25 207 SER A N 1
ATOM 1629 C CA . SER A 1 207 ? -28.562 17.547 2.625 1 98.25 207 SER A CA 1
ATOM 1630 C C . SER A 1 207 ? -27.312 18.297 3.018 1 98.25 207 SER A C 1
ATOM 1632 O O . SER A 1 207 ? -26.219 18 2.521 1 98.25 207 SER A O 1
ATOM 1634 N N . ARG A 1 208 ? -27.531 19.25 3.848 1 97.06 208 ARG A N 1
ATOM 1635 C CA . ARG A 1 208 ? -26.391 19.859 4.531 1 97.06 208 ARG A CA 1
ATOM 1636 C C . ARG A 1 208 ? -25.75 18.859 5.492 1 97.06 208 ARG A C 1
ATOM 1638 O O . ARG A 1 208 ? -26.391 17.922 5.945 1 97.06 208 ARG A O 1
ATOM 1645 N N . SER A 1 209 ? -24.547 19.125 5.77 1 98.31 209 SER A N 1
ATOM 1646 C CA . SER A 1 209 ? -23.812 18.203 6.648 1 98.31 209 SER A CA 1
ATOM 1647 C C . SER A 1 209 ? -24.078 18.531 8.117 1 98.31 209 SER A C 1
ATOM 1649 O O . SER A 1 209 ? -24.469 19.641 8.445 1 98.31 209 SER A O 1
ATOM 1651 N N . VAL A 1 210 ? -23.922 17.578 8.945 1 98.19 210 VAL A N 1
ATOM 1652 C CA . VAL A 1 210 ? -23.719 17.766 10.383 1 98.19 210 VAL A CA 1
ATOM 1653 C C . VAL A 1 210 ? -22.234 17.656 10.719 1 98.19 210 VAL A C 1
ATOM 1655 O O . VAL A 1 210 ? -21.469 17.062 9.969 1 98.19 210 VAL A O 1
ATOM 1658 N N . LYS A 1 211 ? -21.828 18.25 11.734 1 97.56 211 LYS A N 1
ATOM 1659 C CA . LYS A 1 211 ? -20.406 18.203 12.078 1 97.56 211 LYS A CA 1
ATOM 1660 C C . LYS A 1 211 ? -20.219 17.688 13.508 1 97.56 211 LYS A C 1
ATOM 1662 O O . LYS A 1 211 ? -21.062 17.906 14.367 1 97.56 211 LYS A O 1
ATOM 1667 N N . HIS A 1 212 ? -19.266 17 13.75 1 98.19 212 HIS A N 1
ATOM 1668 C CA . HIS A 1 212 ? -18.75 16.578 15.047 1 98.19 212 HIS A CA 1
ATOM 1669 C C . HIS A 1 212 ? -17.406 17.234 15.344 1 98.19 212 HIS A C 1
ATOM 1671 O O . HIS A 1 212 ? -16.422 16.984 14.633 1 98.19 212 HIS A O 1
ATOM 1677 N N . ARG A 1 213 ? -17.359 17.953 16.406 1 97.69 213 ARG A N 1
ATOM 1678 C CA . ARG A 1 213 ? -16.156 18.703 16.703 1 97.69 213 ARG A CA 1
ATOM 1679 C C . ARG A 1 213 ? -15.273 17.953 17.703 1 97.69 213 ARG A C 1
ATOM 1681 O O . ARG A 1 213 ? -15.773 17.422 18.703 1 97.69 213 ARG A O 1
ATOM 1688 N N . ILE A 1 214 ? -14.062 17.906 17.438 1 97.19 214 ILE A N 1
ATOM 1689 C CA . ILE A 1 214 ? -13.031 17.469 18.359 1 97.19 214 ILE A CA 1
ATOM 1690 C C . ILE A 1 214 ? -12.141 18.641 18.75 1 97.19 214 ILE A C 1
ATOM 1692 O O . ILE A 1 214 ? -11.336 19.109 17.938 1 97.19 214 ILE A O 1
ATOM 1696 N N . ASP A 1 215 ? -12.336 19.094 19.938 1 96.88 215 ASP A N 1
ATOM 1697 C CA . ASP A 1 215 ? -11.477 20.141 20.469 1 96.88 215 ASP A CA 1
ATOM 1698 C C . ASP A 1 215 ? -10.188 19.547 21.047 1 96.88 215 ASP A C 1
ATOM 1700 O O . ASP A 1 215 ? -10.227 18.844 22.047 1 96.88 215 ASP A O 1
ATOM 1704 N N . PHE A 1 216 ? -9.094 19.828 20.484 1 95.25 216 PHE A N 1
ATOM 1705 C CA . PHE A 1 216 ? -7.836 19.172 20.828 1 95.25 216 PHE A CA 1
ATOM 1706 C C . PHE A 1 216 ? -7.379 19.594 22.219 1 95.25 216 PHE A C 1
ATOM 1708 O O . PHE A 1 216 ? -6.629 18.859 22.875 1 95.25 216 PHE A O 1
ATOM 1715 N N . LYS A 1 217 ? -7.805 20.688 22.688 1 92.19 217 LYS A N 1
ATOM 1716 C CA . LYS A 1 217 ? -7.438 21.125 24.031 1 92.19 217 LYS A CA 1
ATOM 1717 C C . LYS A 1 217 ? -8.273 20.406 25.094 1 92.19 217 LYS A C 1
ATOM 1719 O O . LYS A 1 217 ? -7.781 20.141 26.188 1 92.19 217 LYS A O 1
ATOM 1724 N N . GLU A 1 218 ? -9.477 20.078 24.703 1 93.88 218 GLU A N 1
ATOM 1725 C CA . GLU A 1 218 ? -10.406 19.516 25.688 1 93.88 218 GLU A CA 1
ATOM 1726 C C . GLU A 1 218 ? -10.469 18 25.578 1 93.88 218 GLU A C 1
ATOM 1728 O O . GLU A 1 218 ? -10.625 17.312 26.594 1 93.88 218 GLU A O 1
ATOM 1733 N N . ALA A 1 219 ? -10.305 17.516 24.438 1 95.81 219 ALA A N 1
ATOM 1734 C CA . ALA A 1 219 ? -10.453 16.078 24.203 1 95.81 219 ALA A CA 1
ATOM 1735 C C . ALA A 1 219 ? -9.32 15.297 24.859 1 95.81 219 ALA A C 1
ATOM 1737 O O . ALA A 1 219 ? -8.211 15.805 25 1 95.81 219 ALA A O 1
ATOM 1738 N N . THR A 1 220 ? -9.633 14.086 25.25 1 94.62 220 THR A N 1
ATOM 1739 C CA . THR A 1 220 ? -8.648 13.133 25.75 1 94.62 220 THR A CA 1
ATOM 1740 C C . THR A 1 220 ? -8.492 11.961 24.797 1 94.62 220 THR A C 1
ATOM 1742 O O . THR A 1 220 ? -9.352 11.719 23.938 1 94.62 220 THR A O 1
ATOM 1745 N N . PRO A 1 221 ? -7.379 11.258 24.922 1 92.38 221 PRO A N 1
ATOM 1746 C CA . PRO A 1 221 ? -7.223 10.07 24.078 1 92.38 221 PRO A CA 1
ATOM 1747 C C . PRO A 1 221 ? -8.375 9.086 24.234 1 92.38 221 PRO A C 1
ATOM 1749 O O . PRO A 1 221 ? -8.781 8.438 23.266 1 92.38 221 PRO A O 1
ATOM 1752 N N . GLU A 1 222 ? -8.961 8.945 25.359 1 94.75 222 GLU A N 1
ATOM 1753 C CA . GLU A 1 222 ? -10.062 8.023 25.641 1 94.75 222 GLU A CA 1
ATOM 1754 C C . GLU A 1 222 ? -11.312 8.414 24.859 1 94.75 222 GLU A C 1
ATOM 1756 O O . GLU A 1 222 ? -12.086 7.543 24.438 1 94.75 222 GLU A O 1
ATOM 1761 N N . ASP A 1 223 ? -11.461 9.688 24.672 1 96.12 223 ASP A N 1
ATOM 1762 C CA . ASP A 1 223 ? -12.617 10.18 23.922 1 96.12 223 ASP A CA 1
ATOM 1763 C C . ASP A 1 223 ? -12.594 9.68 22.484 1 96.12 223 ASP A C 1
ATOM 1765 O O . ASP A 1 223 ? -13.633 9.609 21.828 1 96.12 223 ASP A O 1
ATOM 1769 N N . LEU A 1 224 ? -11.43 9.344 22.031 1 96.31 224 LEU A N 1
ATOM 1770 C CA . LEU A 1 224 ? -11.266 8.969 20.625 1 96.31 224 LEU A CA 1
ATOM 1771 C C . LEU A 1 224 ? -11.438 7.469 20.438 1 96.31 224 LEU A C 1
ATOM 1773 O O . LEU A 1 224 ? -11.453 6.977 19.297 1 96.31 224 LEU A O 1
ATOM 1777 N N . ARG A 1 225 ? -11.586 6.781 21.5 1 96.06 225 ARG A N 1
ATOM 1778 C CA . ARG A 1 225 ? -11.742 5.332 21.406 1 96.06 225 ARG A CA 1
ATOM 1779 C C . ARG A 1 225 ? -13.102 4.961 20.828 1 96.06 225 ARG A C 1
ATOM 1781 O O . ARG A 1 225 ? -13.242 3.928 20.172 1 96.06 225 ARG A O 1
ATOM 1788 N N . ARG A 1 226 ? -14.023 5.73 21.172 1 97 226 ARG A N 1
ATOM 1789 C CA . ARG A 1 226 ? -15.391 5.562 20.672 1 97 226 ARG A CA 1
ATOM 1790 C C . ARG A 1 226 ? -16.047 6.91 20.406 1 97 226 ARG A C 1
ATOM 1792 O O . ARG A 1 226 ? -16.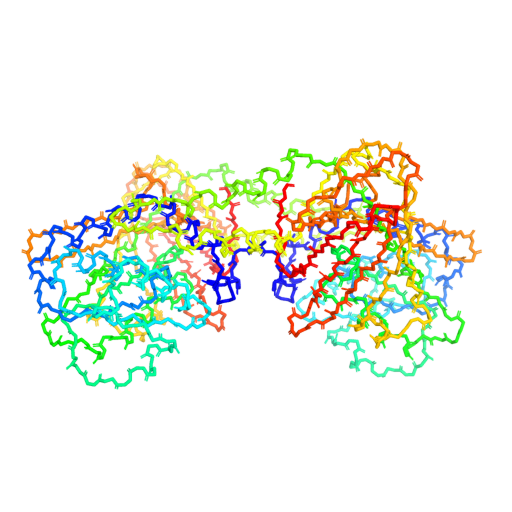312 7.684 21.328 1 97 226 ARG A O 1
ATOM 1799 N N . LEU A 1 227 ? -16.312 7.219 19.172 1 97.38 227 LEU A N 1
ATOM 1800 C CA . LEU A 1 227 ? -16.953 8.461 18.75 1 97.38 227 LEU A CA 1
ATOM 1801 C C . LEU A 1 227 ? -18.375 8.195 18.234 1 97.38 227 LEU A C 1
ATOM 1803 O O . LEU A 1 227 ? -18.562 7.41 17.297 1 97.38 227 LEU A O 1
ATOM 1807 N N . GLU A 1 228 ? -19.297 8.758 18.844 1 98.19 228 GLU A N 1
ATOM 1808 C CA . GLU A 1 228 ? -20.688 8.633 18.438 1 98.19 228 GLU A CA 1
ATOM 1809 C C . GLU A 1 228 ? -21.219 9.938 17.844 1 98.19 228 GLU A C 1
ATOM 1811 O O . GLU A 1 228 ? -21.203 10.977 18.5 1 98.19 228 GLU A O 1
ATOM 1816 N N . ILE A 1 229 ? -21.672 9.891 16.672 1 98.56 229 ILE A N 1
ATOM 1817 C CA . ILE A 1 229 ? -22.156 11.062 15.945 1 98.56 229 ILE A CA 1
ATOM 1818 C C . ILE A 1 229 ? -23.609 10.859 15.539 1 98.56 229 ILE A C 1
ATOM 1820 O O . ILE A 1 229 ? -23.891 10.258 14.5 1 98.56 229 ILE A O 1
ATOM 1824 N N . PRO A 1 230 ? -24.469 11.359 16.297 1 98.69 230 PRO A N 1
ATOM 1825 C CA . PRO A 1 230 ? -25.875 11.328 15.875 1 98.69 230 PRO A CA 1
ATOM 1826 C C . PRO A 1 230 ? -26.172 12.312 14.75 1 98.69 230 PRO A C 1
ATOM 1828 O O . PRO A 1 230 ? -25.531 13.367 14.664 1 98.69 230 PRO A O 1
ATOM 1831 N N . PHE A 1 231 ? -27.094 11.93 13.938 1 98.75 231 PHE A N 1
ATOM 1832 C CA . PHE A 1 231 ? -27.469 12.852 12.867 1 98.75 231 PHE A CA 1
ATOM 1833 C C . PHE A 1 231 ? -28.969 12.812 12.617 1 98.75 231 PHE A C 1
ATOM 1835 O O . PHE A 1 231 ? -29.641 11.828 12.938 1 98.75 231 PHE A O 1
ATOM 1842 N N . ALA A 1 232 ? -29.469 13.906 12.164 1 98.69 232 ALA A N 1
ATOM 1843 C CA . ALA A 1 232 ? -30.812 14.102 11.602 1 98.69 232 ALA A CA 1
ATOM 1844 C C . ALA A 1 232 ? -30.766 15.047 10.406 1 98.69 232 ALA A C 1
ATOM 1846 O O . ALA A 1 232 ? -30.672 16.266 10.578 1 98.69 232 ALA A O 1
ATOM 1847 N N . PHE A 1 233 ? -30.859 14.492 9.266 1 98.62 233 PHE A N 1
ATOM 1848 C CA . PHE A 1 233 ? -30.766 15.273 8.039 1 98.62 233 PHE A CA 1
ATOM 1849 C C . PHE A 1 233 ? -32.156 15.594 7.5 1 98.62 233 PHE A C 1
ATOM 1851 O O . PHE A 1 233 ? -33.031 14.727 7.473 1 98.62 233 PHE A O 1
ATOM 1858 N N . SER A 1 234 ? -32.312 16.797 7.109 1 98.12 234 SER A N 1
ATOM 1859 C CA . SER A 1 234 ? -33.469 17.141 6.273 1 98.12 234 SER A CA 1
ATOM 1860 C C . SER A 1 234 ? -33.125 17.047 4.789 1 98.12 234 SER A C 1
ATOM 1862 O O . SER A 1 234 ? -32.312 17.844 4.281 1 98.12 234 SER A O 1
ATOM 1864 N N . LEU A 1 235 ? -33.75 16.188 4.105 1 98.06 235 LEU A N 1
ATOM 1865 C CA . LEU A 1 235 ? -33.375 15.883 2.734 1 98.06 235 LEU A CA 1
ATOM 1866 C C . LEU A 1 235 ? -33.875 16.953 1.771 1 98.06 235 LEU A C 1
ATOM 1868 O O . LEU A 1 235 ? -35 17.406 1.874 1 98.06 235 LEU A O 1
ATOM 1872 N N . GLN A 1 236 ? -33.031 17.297 0.916 1 97.62 236 GLN A N 1
ATOM 1873 C CA . GLN A 1 236 ? -33.312 18.406 0.019 1 97.62 236 GLN A CA 1
ATOM 1874 C C . GLN A 1 236 ? -33.719 17.906 -1.366 1 97.62 236 GLN A C 1
ATOM 1876 O O . GLN A 1 236 ? -34.031 18.703 -2.26 1 97.62 236 GLN A O 1
ATOM 1881 N N . GLN A 1 237 ? -33.719 16.641 -1.578 1 95.81 237 GLN A N 1
ATOM 1882 C CA . GLN A 1 237 ? -34.094 16.016 -2.84 1 95.81 237 GLN A CA 1
ATOM 1883 C C . GLN A 1 237 ? -34.688 14.641 -2.609 1 95.81 237 GLN A C 1
ATOM 1885 O O . GLN A 1 237 ? -34.375 13.984 -1.613 1 95.81 237 GLN A O 1
ATOM 1890 N N . SER A 1 238 ? -35.594 14.359 -3.541 1 97.25 238 SER A N 1
ATOM 1891 C CA . SER A 1 238 ? -36.156 13.008 -3.51 1 97.25 238 SER A CA 1
ATOM 1892 C C . SER A 1 238 ? -35.25 12.031 -4.258 1 97.25 238 SER A C 1
ATOM 1894 O O . SER A 1 238 ? -34.625 12.391 -5.262 1 97.25 238 SER A O 1
ATOM 1896 N N . GLY A 1 239 ? -35.156 10.852 -3.758 1 97.19 239 GLY A N 1
ATOM 1897 C CA . GLY A 1 239 ? -34.375 9.812 -4.402 1 97.19 239 GLY A CA 1
ATOM 1898 C C . GLY A 1 239 ? -33.781 8.812 -3.424 1 97.19 239 GLY A C 1
ATOM 1899 O O . GLY A 1 239 ? -34.25 8.711 -2.285 1 97.19 239 GLY A O 1
ATOM 1900 N N . LEU A 1 240 ? -32.875 8.086 -3.895 1 98.44 240 LEU A N 1
ATOM 1901 C CA . LEU A 1 240 ? -32.188 7.094 -3.061 1 98.44 240 LEU A CA 1
ATOM 1902 C C . LEU A 1 240 ? -31 7.707 -2.34 1 98.44 240 LEU A C 1
ATOM 1904 O O . LEU A 1 240 ? -30.234 8.477 -2.93 1 98.44 240 LEU A O 1
ATOM 1908 N N . VAL A 1 241 ? -30.922 7.406 -1.105 1 98.69 241 VAL A N 1
ATOM 1909 C CA . VAL A 1 241 ? -29.719 7.68 -0.342 1 98.69 241 VAL A CA 1
ATOM 1910 C C . VAL A 1 241 ? -28.812 6.445 -0.34 1 98.69 241 VAL A C 1
ATOM 1912 O O . VAL A 1 241 ? -29.188 5.398 0.193 1 98.69 241 VAL A O 1
ATOM 1915 N N . HIS A 1 242 ? -27.625 6.566 -0.87 1 98.75 242 HIS A N 1
ATOM 1916 C CA . HIS A 1 242 ? -26.766 5.406 -1.062 1 98.75 242 HIS A CA 1
ATOM 1917 C C . HIS A 1 242 ? -25.766 5.266 0.081 1 98.75 242 HIS A C 1
ATOM 1919 O O . HIS A 1 242 ? -25.125 4.215 0.235 1 98.75 242 HIS A O 1
ATOM 1925 N N . GLY A 1 243 ? -25.562 6.328 0.849 1 98.75 243 GLY A N 1
ATOM 1926 C CA . GLY A 1 243 ? -24.625 6.27 1.962 1 98.75 243 GLY A CA 1
ATOM 1927 C C . GLY A 1 243 ? -24.344 7.629 2.576 1 98.75 243 GLY A C 1
ATOM 1928 O O . GLY A 1 243 ? -25.141 8.562 2.412 1 98.75 243 GLY A O 1
ATOM 1929 N N . LEU A 1 244 ? -23.281 7.668 3.348 1 98.88 244 LEU A N 1
ATOM 1930 C CA . LEU A 1 244 ? -22.844 8.898 3.994 1 98.88 244 LEU A CA 1
ATOM 1931 C C . LEU A 1 244 ? -21.469 9.32 3.486 1 98.88 244 LEU A C 1
ATOM 1933 O O . LEU A 1 244 ? -20.594 8.477 3.289 1 98.88 244 LEU A O 1
ATOM 1937 N N . ALA A 1 245 ? -21.328 10.602 3.289 1 98.88 245 ALA A N 1
ATOM 1938 C CA . ALA A 1 245 ? -20.078 11.219 2.881 1 98.88 245 ALA A CA 1
ATOM 1939 C C . ALA A 1 245 ? -19.422 11.945 4.047 1 98.88 245 ALA A C 1
ATOM 1941 O O . ALA A 1 245 ? -20.094 12.555 4.875 1 98.88 245 ALA A O 1
ATOM 1942 N N . PHE A 1 246 ? -18.078 11.875 4.023 1 98.88 246 PHE A N 1
ATOM 1943 C CA . PHE A 1 246 ? -17.328 12.453 5.129 1 98.88 246 PHE A CA 1
ATOM 1944 C C . PHE A 1 246 ? -16.219 13.352 4.609 1 98.88 246 PHE A C 1
ATOM 1946 O O . PHE A 1 246 ? -15.555 13.031 3.617 1 98.88 246 PHE A O 1
ATOM 1953 N N . TRP A 1 247 ? -15.961 14.398 5.258 1 98.75 247 TRP A N 1
ATOM 1954 C CA . TRP A 1 247 ? -14.805 15.273 5.125 1 98.75 247 TRP A CA 1
ATOM 1955 C C . TRP A 1 247 ? -14.547 16.031 6.422 1 98.75 247 TRP A C 1
ATOM 1957 O O . TRP A 1 247 ? -15.234 15.82 7.426 1 98.75 247 TRP A O 1
ATOM 1967 N N . PHE A 1 248 ? -13.461 16.844 6.461 1 98.62 248 PHE A N 1
ATOM 1968 C CA . PHE A 1 248 ? -13.219 17.516 7.73 1 98.62 248 PHE A CA 1
ATOM 1969 C C . PHE A 1 248 ? -12.617 18.906 7.504 1 98.62 248 PHE A C 1
ATOM 1971 O O . PHE A 1 248 ? -12.055 19.172 6.441 1 98.62 248 PHE A O 1
ATOM 1978 N N . ASP A 1 249 ? -12.867 19.766 8.43 1 98.44 249 ASP A N 1
ATOM 1979 C CA . ASP A 1 249 ? -12.234 21.078 8.57 1 98.44 249 ASP A CA 1
ATOM 1980 C C . ASP A 1 249 ? -11.367 21.141 9.828 1 98.44 249 ASP A C 1
ATOM 1982 O O . ASP A 1 249 ? -11.727 20.578 10.859 1 98.44 249 ASP A O 1
ATOM 1986 N N . VAL A 1 250 ? -10.281 21.781 9.664 1 98.06 250 VAL A N 1
ATOM 1987 C CA . VAL A 1 250 ? -9.391 21.969 10.805 1 98.06 250 VAL A CA 1
ATOM 1988 C C . VAL A 1 250 ? -9.156 23.469 11.023 1 98.06 250 VAL A C 1
ATOM 1990 O O . VAL A 1 250 ? -8.953 24.219 10.062 1 98.06 250 VAL A O 1
ATOM 1993 N N . ALA A 1 251 ? -9.219 23.875 12.273 1 98.62 251 ALA A N 1
ATOM 1994 C CA . ALA A 1 251 ? -9.023 25.281 12.617 1 98.62 251 ALA A CA 1
ATOM 1995 C C . ALA A 1 251 ? -7.723 25.484 13.383 1 98.62 251 ALA A C 1
ATOM 1997 O O . ALA A 1 251 ? -7.379 24.688 14.258 1 98.62 251 ALA A O 1
ATOM 1998 N N . PHE A 1 252 ? -6.996 26.516 12.992 1 98.5 252 PHE A N 1
ATOM 1999 C CA . PHE A 1 252 ? -5.848 27.047 13.711 1 98.5 252 PHE A CA 1
ATOM 2000 C C . PHE A 1 252 ? -6.188 28.391 14.352 1 98.5 252 PHE A C 1
ATOM 2002 O O . PHE A 1 252 ? -6.148 29.422 13.688 1 98.5 252 PHE A O 1
ATOM 2009 N N . GLN A 1 253 ? -6.523 28.297 15.555 1 98.19 253 GLN A N 1
ATOM 2010 C CA . GLN A 1 253 ? -6.961 29.516 16.234 1 98.19 253 GLN A CA 1
ATOM 2011 C C . GLN A 1 253 ? -5.828 30.125 17.047 1 98.19 253 GLN A C 1
ATOM 2013 O O . GLN A 1 253 ? -5.383 29.547 18.047 1 98.19 253 GLN A O 1
ATOM 2018 N N . GLY A 1 254 ? -5.348 31.281 16.656 1 97.75 254 GLY A N 1
ATOM 2019 C CA . GLY A 1 254 ? -4.391 32.062 17.422 1 97.75 254 GLY A CA 1
ATOM 2020 C C . GLY A 1 254 ? -4.984 33.344 17.969 1 97.75 254 GLY A C 1
ATOM 2021 O O . GLY A 1 254 ? -6.203 33.531 17.984 1 97.75 254 GLY A O 1
ATOM 2022 N N . SER A 1 255 ? -4.152 34.156 18.547 1 97.62 255 SER A N 1
ATOM 2023 C CA . SER A 1 255 ? -4.586 35.406 19.156 1 97.62 255 SER A CA 1
ATOM 2024 C C . SER A 1 255 ? -4.961 36.438 18.094 1 97.62 255 SER A C 1
ATOM 2026 O O . SER A 1 255 ? -5.836 37.281 18.328 1 97.62 255 SER A O 1
ATOM 2028 N N . LYS A 1 256 ? -4.383 36.312 16.906 1 97.94 256 LYS A N 1
ATOM 2029 C CA . LYS A 1 256 ? -4.59 37.344 15.891 1 97.94 256 LYS A CA 1
ATOM 2030 C C . LYS A 1 256 ? -5.602 36.906 14.836 1 97.94 256 LYS A C 1
ATOM 2032 O O . LYS A 1 256 ? -6.367 37.688 14.312 1 97.94 256 LYS A O 1
ATOM 2037 N N . ALA A 1 257 ? -5.547 35.625 14.5 1 98.12 257 ALA A N 1
ATOM 2038 C CA . ALA A 1 257 ? -6.406 35.125 13.422 1 98.12 257 ALA A CA 1
ATOM 2039 C C . ALA A 1 257 ? -6.73 33.656 13.594 1 98.12 257 ALA A C 1
ATOM 2041 O O . ALA A 1 257 ? -6.012 32.938 14.297 1 98.12 257 ALA A O 1
ATOM 2042 N N . THR A 1 258 ? -7.852 33.281 13.047 1 98.5 258 THR A N 1
ATOM 2043 C CA . THR A 1 258 ? -8.172 31.875 12.859 1 98.5 258 THR A CA 1
ATOM 2044 C C . THR A 1 258 ? -8.016 31.484 11.391 1 98.5 258 THR A C 1
ATOM 2046 O O . THR A 1 258 ? -8.586 32.125 10.508 1 98.5 258 THR A O 1
ATOM 2049 N N . VAL A 1 259 ? -7.176 30.531 11.109 1 98.56 259 VAL A N 1
ATOM 2050 C CA . VAL A 1 259 ? -6.965 30 9.766 1 98.56 259 VAL A CA 1
ATOM 2051 C C . VAL A 1 259 ? -7.617 28.625 9.641 1 98.56 259 VAL A C 1
ATOM 2053 O O . VAL A 1 259 ? -7.504 27.797 10.547 1 98.56 259 VAL A O 1
ATOM 2056 N N . TRP A 1 260 ? -8.25 28.375 8.523 1 98 260 TRP A N 1
ATOM 2057 C CA . TRP A 1 260 ? -8.977 27.109 8.328 1 98 260 TRP A CA 1
ATOM 2058 C C . TRP A 1 260 ? -8.375 26.312 7.184 1 98 260 TRP A C 1
ATOM 2060 O O . TRP A 1 260 ? -7.898 26.891 6.199 1 98 260 TRP A O 1
ATOM 2070 N N . MET A 1 261 ? -8.414 25.031 7.27 1 97.94 261 MET A N 1
ATOM 2071 C CA . MET A 1 261 ? -8.18 24.078 6.18 1 97.94 261 MET A CA 1
ATOM 2072 C C . MET A 1 261 ? -9.352 23.109 6.039 1 97.94 261 MET A C 1
ATOM 2074 O O . MET A 1 261 ? -9.805 22.547 7.031 1 97.94 261 MET A O 1
ATOM 2078 N N . SER A 1 262 ? -9.797 22.938 4.84 1 98.25 262 SER A N 1
ATOM 2079 C CA . SER A 1 262 ? -10.953 22.078 4.605 1 98.25 262 SER A CA 1
ATOM 2080 C C . SER A 1 262 ? -10.648 21.016 3.549 1 98.25 262 SER A C 1
ATOM 2082 O O . SER A 1 262 ? -9.961 21.297 2.564 1 98.25 262 SER A O 1
ATOM 2084 N N . THR A 1 263 ? -11.141 19.828 3.736 1 98.06 263 THR A N 1
ATOM 2085 C CA . THR A 1 263 ? -11.055 18.766 2.736 1 98.06 263 THR A CA 1
ATOM 2086 C C . THR A 1 263 ? -12.375 18.625 1.986 1 98.06 263 THR A C 1
ATOM 2088 O O . THR A 1 263 ? -12.609 17.609 1.316 1 98.06 263 THR A O 1
ATOM 2091 N N . ALA A 1 264 ? -13.234 19.594 2.119 1 98.12 264 ALA A N 1
ATOM 2092 C CA . ALA A 1 264 ? -14.539 19.562 1.464 1 98.12 264 ALA A CA 1
ATOM 2093 C C . ALA A 1 264 ? -14.391 19.438 -0.049 1 98.12 264 ALA A C 1
ATOM 2095 O O . ALA A 1 264 ? -13.375 19.844 -0.617 1 98.12 264 ALA A O 1
ATOM 2096 N N . PRO A 1 265 ? -15.383 18.859 -0.697 1 97.19 265 PRO A N 1
ATOM 2097 C CA . PRO A 1 265 ? -15.297 18.625 -2.141 1 97.19 265 PRO A CA 1
ATOM 2098 C C . PRO A 1 265 ? -15.203 19.906 -2.945 1 97.19 265 PRO A C 1
ATOM 2100 O O . PRO A 1 265 ? -14.812 19.891 -4.117 1 97.19 265 PRO A O 1
ATOM 2103 N N . THR A 1 266 ? -15.531 21.047 -2.361 1 96.81 266 THR A N 1
ATOM 2104 C CA . THR A 1 266 ? -15.492 22.328 -3.062 1 96.81 266 THR A CA 1
ATOM 2105 C C . THR A 1 266 ? -14.125 23 -2.896 1 96.81 266 THR A C 1
ATOM 2107 O O . THR A 1 266 ? -13.867 24.047 -3.482 1 96.81 266 THR A O 1
ATOM 2110 N N . GLU A 1 267 ? -13.266 22.422 -2.1 1 96.88 267 GLU A N 1
ATOM 2111 C CA . GLU A 1 267 ? -11.961 23 -1.781 1 96.88 267 GLU A CA 1
ATOM 2112 C C . GLU A 1 267 ? -10.844 22.312 -2.561 1 96.88 267 GLU A C 1
ATOM 2114 O O . GLU A 1 267 ? -11.055 21.234 -3.131 1 96.88 267 GLU A O 1
ATOM 2119 N N . PRO A 1 268 ? -9.688 22.953 -2.604 1 94.56 268 PRO A N 1
ATOM 2120 C CA . PRO A 1 268 ? -8.562 22.266 -3.244 1 94.56 268 PRO A CA 1
ATOM 2121 C C . PRO A 1 268 ? -8.273 20.906 -2.645 1 94.56 268 PRO A C 1
ATOM 2123 O O . PRO A 1 268 ? -8.383 20.719 -1.429 1 94.56 268 PRO A O 1
ATOM 2126 N N . LEU A 1 269 ? -7.922 20.047 -3.508 1 93.94 269 LEU A N 1
ATOM 2127 C CA . LEU A 1 269 ? -7.711 18.656 -3.105 1 93.94 269 LEU A CA 1
ATOM 2128 C C . LEU A 1 269 ? -6.52 18.531 -2.162 1 93.94 269 LEU A C 1
ATOM 2130 O O . LEU A 1 269 ? -5.484 19.172 -2.383 1 93.94 269 LEU A O 1
ATOM 2134 N N . THR A 1 270 ? -6.68 17.812 -1.137 1 94.94 270 THR A N 1
ATOM 2135 C CA . THR A 1 270 ? -5.613 17.406 -0.226 1 94.94 270 THR A CA 1
ATOM 2136 C C . THR A 1 270 ? -5.375 15.906 -0.294 1 94.94 270 THR A C 1
ATOM 2138 O O . THR A 1 270 ? -6.129 15.18 -0.945 1 94.94 270 THR A O 1
ATOM 2141 N N . ARG A 1 271 ? -4.402 15.406 0.379 1 92 271 ARG A N 1
ATOM 2142 C CA . ARG A 1 271 ? -4.059 13.992 0.358 1 92 271 ARG A CA 1
ATOM 2143 C C . ARG A 1 271 ? -5.117 13.156 1.079 1 92 271 ARG A C 1
ATOM 2145 O O . ARG A 1 271 ? -5.188 11.945 0.894 1 92 271 ARG A O 1
ATOM 2152 N N . TRP A 1 272 ? -5.855 13.789 1.875 1 95.06 272 TRP A N 1
ATOM 2153 C CA . TRP A 1 272 ? -6.844 13.062 2.662 1 95.06 272 TRP A CA 1
ATOM 2154 C C . TRP A 1 272 ? -8.133 12.875 1.871 1 95.06 272 TRP A C 1
ATOM 2156 O O . TRP A 1 272 ? -8.977 12.047 2.234 1 95.06 272 TRP A O 1
ATOM 2166 N N . SER A 1 273 ? -8.336 13.648 0.833 1 96.38 273 SER A N 1
ATOM 2167 C CA . SER A 1 273 ? -9.547 13.555 0.019 1 96.38 273 SER A CA 1
ATOM 2168 C C . SER A 1 273 ? -10.797 13.516 0.89 1 96.38 273 SER A C 1
ATOM 2170 O O . SER A 1 273 ? -10.883 14.227 1.897 1 96.38 273 SER A O 1
ATOM 2172 N N . GLN A 1 274 ? -11.812 12.992 0.325 1 98.31 274 GLN A N 1
ATOM 2173 C CA . GLN A 1 274 ? -13.055 12.703 1.042 1 98.31 274 GLN A CA 1
ATOM 2174 C C . GLN A 1 274 ? -13.297 11.195 1.137 1 98.31 274 GLN A C 1
ATOM 2176 O O . GLN A 1 274 ? -12.539 10.406 0.569 1 98.31 274 GLN A O 1
ATOM 2181 N N . VAL A 1 275 ? -14.227 10.828 1.992 1 98.5 275 VAL A N 1
ATOM 2182 C CA . VAL A 1 275 ? -14.531 9.414 2.191 1 98.5 275 VAL A CA 1
ATOM 2183 C C . VAL A 1 275 ? -16.031 9.188 2.051 1 98.5 275 VAL A C 1
ATOM 2185 O O . VAL A 1 275 ? -16.844 9.945 2.607 1 98.5 275 VAL A O 1
ATOM 2188 N N . ARG A 1 276 ? -16.438 8.25 1.257 1 98.62 276 ARG A N 1
ATOM 2189 C CA . ARG A 1 276 ? -17.844 7.863 1.154 1 98.62 276 ARG A CA 1
ATOM 2190 C C . ARG A 1 276 ? -18.062 6.434 1.634 1 98.62 276 ARG A C 1
ATOM 2192 O O . ARG A 1 276 ? -17.344 5.52 1.221 1 98.62 276 ARG A O 1
ATOM 2199 N N . CYS A 1 277 ? -18.969 6.262 2.504 1 98.75 277 CYS A N 1
ATOM 2200 C CA . CYS A 1 277 ? -19.359 4.969 3.059 1 98.75 277 CYS A CA 1
ATOM 2201 C C . CYS A 1 277 ? -20.734 4.559 2.568 1 98.75 277 CYS A C 1
ATOM 2203 O O . CYS A 1 277 ? -21.719 5.246 2.832 1 98.75 277 CYS A O 1
ATOM 2205 N N . LEU A 1 278 ? -20.844 3.477 1.908 1 98.56 278 LEU A N 1
ATOM 2206 C CA . LEU A 1 278 ? -22.094 3.012 1.346 1 98.56 278 LEU A CA 1
ATOM 2207 C C . LEU A 1 278 ? -22.953 2.318 2.408 1 98.56 278 LEU A C 1
ATOM 2209 O O . LEU A 1 278 ? -22.406 1.647 3.295 1 98.56 278 LEU A O 1
ATOM 2213 N N . LEU A 1 279 ? -24.234 2.496 2.285 1 98.44 279 LEU A N 1
ATOM 2214 C CA . LEU A 1 279 ? -25.172 1.631 2.988 1 98.44 279 LEU A CA 1
ATOM 2215 C C . LEU A 1 279 ? -25.281 0.271 2.307 1 98.44 279 LEU A C 1
ATOM 2217 O O . LEU A 1 279 ? -25.062 0.159 1.098 1 98.44 279 LEU A O 1
ATOM 2221 N N . GLN A 1 280 ? -25.641 -0.741 3.086 1 96.69 280 GLN A N 1
ATOM 2222 C CA . GLN A 1 280 ? -25.828 -2.061 2.49 1 96.69 280 GLN A CA 1
ATOM 2223 C C . GLN A 1 280 ? -26.953 -2.039 1.456 1 96.69 280 GLN A C 1
ATOM 2225 O O . GLN A 1 280 ? -26.844 -2.664 0.399 1 96.69 280 GLN A O 1
ATOM 2230 N N . THR A 1 281 ? -27.969 -1.378 1.841 1 96.81 281 THR A N 1
ATOM 2231 C CA . THR A 1 281 ? -29.109 -1.153 0.956 1 96.81 281 THR A CA 1
ATOM 2232 C C . THR A 1 281 ? -29.484 0.326 0.92 1 96.81 281 THR A C 1
ATOM 2234 O O . THR A 1 281 ? -29.688 0.946 1.967 1 96.81 281 THR A O 1
ATOM 2237 N N . PRO A 1 282 ? -29.609 0.896 -0.264 1 98.19 282 PRO A N 1
ATOM 2238 C CA . PRO A 1 282 ? -30 2.305 -0.336 1 98.19 282 PRO A CA 1
ATOM 2239 C C . PRO A 1 282 ? -31.391 2.557 0.255 1 98.19 282 PRO A C 1
ATOM 2241 O O . PRO A 1 282 ? -32.25 1.657 0.266 1 98.19 282 PRO A O 1
ATOM 2244 N N . LEU A 1 283 ? -31.578 3.783 0.709 1 98.62 283 LEU A N 1
ATOM 2245 C CA . LEU A 1 283 ? -32.875 4.172 1.291 1 98.62 283 LEU A CA 1
ATOM 2246 C C . LEU A 1 283 ? -33.562 5.207 0.417 1 98.62 283 LEU A C 1
ATOM 2248 O O . LEU A 1 283 ? -32.969 6.227 0.056 1 98.62 283 LEU A O 1
ATOM 2252 N N . PHE A 1 284 ? -34.75 4.918 0.102 1 98.25 284 PHE A N 1
ATOM 2253 C CA . PHE A 1 284 ? -35.562 5.914 -0.604 1 98.25 284 PHE A CA 1
ATOM 2254 C C . PHE A 1 284 ? -36.156 6.926 0.371 1 98.25 284 PHE A C 1
ATOM 2256 O O . PHE A 1 284 ? -36.656 6.547 1.434 1 98.25 284 PHE A O 1
ATOM 2263 N N . ALA A 1 285 ? -36.031 8.188 0.008 1 97.31 285 ALA A N 1
ATOM 2264 C CA . ALA A 1 285 ? -36.625 9.258 0.81 1 97.31 285 ALA A CA 1
ATOM 2265 C C . ALA A 1 285 ? -37.062 10.414 -0.07 1 97.31 285 ALA A C 1
ATOM 2267 O O . ALA A 1 285 ? -36.531 10.641 -1.149 1 97.31 285 ALA A O 1
ATOM 2268 N N . LYS A 1 286 ? -38.062 11.109 0.372 1 97 286 LYS A N 1
ATOM 2269 C CA . LYS A 1 286 ? -38.594 12.266 -0.342 1 97 286 LYS A CA 1
ATOM 2270 C C . LYS A 1 286 ? -38.031 13.57 0.237 1 97 286 LYS A C 1
ATOM 2272 O O . LYS A 1 286 ? -37.688 13.625 1.416 1 97 286 LYS A O 1
ATOM 2277 N N . MET A 1 287 ? -38.094 14.508 -0.71 1 97.19 287 MET A N 1
ATOM 2278 C CA . MET A 1 287 ? -37.719 15.844 -0.263 1 97.19 287 MET A CA 1
ATOM 2279 C C . MET A 1 287 ? -38.5 16.266 0.963 1 97.19 287 MET A C 1
ATOM 2281 O O . MET A 1 287 ? -39.719 16.047 1.017 1 97.19 287 MET A O 1
ATOM 2285 N N . GLY A 1 288 ? -37.781 16.781 1.927 1 96.94 288 GLY A N 1
ATOM 2286 C CA . GLY A 1 288 ? -38.438 17.25 3.133 1 96.94 288 GLY A CA 1
ATOM 2287 C C . GLY A 1 288 ? -38.469 16.203 4.242 1 96.94 288 GLY A C 1
ATOM 2288 O O . GLY A 1 288 ? -38.688 16.547 5.406 1 96.94 288 GLY A O 1
ATOM 2289 N N . GLN A 1 289 ? -38.25 14.945 3.92 1 98 289 GLN A N 1
ATOM 2290 C CA . GLN A 1 289 ? -38.188 13.906 4.941 1 98 289 GLN A CA 1
ATOM 2291 C C . GLN A 1 289 ? -36.875 13.953 5.703 1 98 289 GLN A C 1
ATOM 2293 O O . GLN A 1 289 ? -35.938 14.617 5.27 1 98 289 GLN A O 1
ATOM 2298 N N . THR A 1 290 ? -36.969 13.258 6.848 1 98.56 290 THR A N 1
ATOM 2299 C CA . THR A 1 290 ? -35.812 13.281 7.738 1 98.56 290 THR A CA 1
ATOM 2300 C C . THR A 1 290 ? -35.125 11.93 7.746 1 98.56 290 THR A C 1
ATOM 2302 O O . THR A 1 290 ? -35.75 10.891 7.922 1 98.56 290 THR A O 1
ATOM 2305 N N . LEU A 1 291 ? -33.844 11.945 7.426 1 98.75 291 LEU A N 1
ATOM 2306 C CA . LEU A 1 291 ? -33 10.781 7.641 1 98.75 291 LEU A CA 1
ATOM 2307 C C . LEU A 1 291 ? -32.25 10.883 8.977 1 98.75 291 LEU A C 1
ATOM 2309 O O . LEU A 1 291 ? -31.438 11.781 9.164 1 98.75 291 LEU A O 1
ATOM 2313 N N . SER A 1 292 ? -32.531 10 9.883 1 98.75 292 SER A N 1
ATOM 2314 C CA . SER A 1 292 ? -31.953 10.047 11.219 1 98.75 292 SER A CA 1
ATOM 2315 C C . SER A 1 292 ? -31.156 8.781 11.516 1 98.75 292 SER A C 1
ATOM 2317 O O . SER A 1 292 ? -31.438 7.719 10.953 1 98.75 292 SER A O 1
ATOM 2319 N N . GLY A 1 293 ? -30.109 8.93 12.375 1 98.69 293 GLY A N 1
ATOM 2320 C CA . GLY A 1 293 ? -29.297 7.777 12.742 1 98.69 293 GLY A CA 1
ATOM 2321 C C . GLY A 1 293 ? -28.031 8.156 13.477 1 98.69 293 GLY A C 1
ATOM 2322 O O . GLY A 1 293 ? -27.984 9.18 14.164 1 98.69 293 GLY A O 1
ATOM 2323 N N . THR A 1 294 ? -27.109 7.176 13.391 1 98.81 294 THR A N 1
ATOM 2324 C CA . THR A 1 294 ? -25.859 7.379 14.117 1 98.81 294 THR A CA 1
ATOM 2325 C C . THR A 1 294 ? -24.672 6.793 13.352 1 98.81 294 THR A C 1
ATOM 2327 O O . THR A 1 294 ? -24.812 5.746 12.711 1 98.81 294 THR A O 1
ATOM 2330 N N . VAL A 1 295 ? -23.609 7.488 13.352 1 98.81 295 VAL A N 1
ATOM 2331 C CA . VAL A 1 295 ? -22.297 6.961 12.969 1 98.81 295 VAL A CA 1
ATOM 2332 C C . VAL A 1 295 ? -21.469 6.691 14.219 1 98.81 295 VAL A C 1
ATOM 2334 O O . VAL A 1 295 ? -21.25 7.59 15.031 1 98.81 295 VAL A O 1
ATOM 2337 N N . LEU A 1 296 ? -21.047 5.527 14.391 1 98.69 296 LEU A N 1
ATOM 2338 C CA . LEU A 1 296 ? -20.203 5.141 15.516 1 98.69 296 LEU A CA 1
ATOM 2339 C C . LEU A 1 296 ? -18.828 4.699 15.031 1 98.69 296 LEU A C 1
ATOM 2341 O O . LEU A 1 296 ? -18.703 3.73 14.273 1 98.69 296 LEU A O 1
ATOM 2345 N N . LEU A 1 297 ? -17.781 5.438 15.383 1 98.25 297 LEU A N 1
ATOM 2346 C CA . LEU A 1 297 ? -16.406 5.047 15.125 1 98.25 297 LEU A CA 1
ATOM 2347 C C . LEU A 1 297 ? -15.789 4.375 16.344 1 98.25 297 LEU A C 1
ATOM 2349 O O . LEU A 1 297 ? -15.695 4.988 17.422 1 98.25 297 LEU A O 1
ATOM 2353 N N . VAL A 1 298 ? -15.359 3.16 16.172 1 98.12 298 VAL A N 1
ATOM 2354 C CA . VAL A 1 298 ? -14.789 2.398 17.266 1 98.12 298 VAL A CA 1
ATOM 2355 C C . VAL A 1 298 ? -13.336 2.047 16.953 1 98.12 298 VAL A C 1
ATOM 2357 O O . VAL A 1 298 ? -13.055 1.34 15.984 1 98.12 298 VAL A O 1
ATOM 2360 N N . ALA A 1 299 ? -12.43 2.527 17.812 1 96.38 299 ALA A N 1
ATOM 2361 C CA . ALA A 1 299 ? -11.016 2.211 17.625 1 96.38 299 ALA A CA 1
ATOM 2362 C C . ALA A 1 299 ? -10.773 0.708 17.75 1 96.38 299 ALA A C 1
ATOM 2364 O O . ALA A 1 299 ? -11.359 0.042 18.609 1 96.38 299 ALA A O 1
ATOM 2365 N N . ASN A 1 300 ? -9.93 0.185 16.859 1 94.5 300 ASN A N 1
ATOM 2366 C CA . ASN A 1 300 ? -9.648 -1.246 16.906 1 94.5 300 ASN A CA 1
ATOM 2367 C C . ASN A 1 300 ? -8.164 -1.519 17.125 1 94.5 300 ASN A C 1
ATOM 2369 O O . ASN A 1 300 ? -7.383 -0.589 17.312 1 94.5 300 ASN A O 1
ATOM 2373 N N . ASP A 1 301 ? -7.711 -2.787 17.078 1 90.25 301 ASP A N 1
ATOM 2374 C CA . ASP A 1 301 ? -6.352 -3.186 17.422 1 90.25 301 ASP A CA 1
ATOM 2375 C C . ASP A 1 301 ? -5.422 -3.08 16.219 1 90.25 301 ASP A C 1
ATOM 2377 O O . ASP A 1 301 ? -4.219 -3.322 16.328 1 90.25 301 ASP A O 1
ATOM 2381 N N . ARG A 1 302 ? -5.953 -2.635 15.195 1 88.31 302 ARG A N 1
ATOM 2382 C CA . ARG A 1 302 ? -5.152 -2.471 13.984 1 88.31 302 ARG A CA 1
ATOM 2383 C C . ARG A 1 302 ? -4.797 -1.004 13.758 1 88.31 302 ARG A C 1
ATOM 2385 O O . ARG A 1 302 ? -4.586 -0.581 12.617 1 88.31 302 ARG A O 1
ATOM 2392 N N . GLN A 1 303 ? -4.895 -0.226 14.781 1 89.5 303 GLN A N 1
ATOM 2393 C CA . GLN A 1 303 ? -4.562 1.195 14.773 1 89.5 303 GLN A CA 1
ATOM 2394 C C . GLN A 1 303 ? -5.457 1.961 13.797 1 89.5 303 GLN A C 1
ATOM 2396 O O . GLN A 1 303 ? -4.969 2.771 13.008 1 89.5 303 GLN A O 1
ATOM 2401 N N . SER A 1 304 ? -6.695 1.564 13.805 1 94.38 304 SER A N 1
ATOM 2402 C CA . SER A 1 304 ? -7.699 2.191 12.953 1 94.38 304 SER A CA 1
ATOM 2403 C C . SER A 1 304 ? -9.086 2.129 13.586 1 94.38 304 SER A C 1
ATOM 2405 O O . SER A 1 304 ? -9.211 2.057 14.812 1 94.38 304 SER A O 1
ATOM 2407 N N . TYR A 1 305 ? -10.125 2.338 12.742 1 96.81 305 TYR A N 1
ATOM 2408 C CA . TYR A 1 305 ? -11.484 2.373 13.266 1 96.81 305 TYR A CA 1
ATOM 2409 C C . TYR A 1 305 ? -12.406 1.461 12.469 1 96.81 305 TYR A C 1
ATOM 2411 O O . TYR A 1 305 ? -12.258 1.335 11.25 1 96.81 305 TYR A O 1
ATOM 2419 N N . ASP A 1 306 ? -13.367 0.899 13.211 1 97.81 306 ASP A N 1
ATOM 2420 C CA . ASP A 1 306 ? -14.586 0.385 12.586 1 97.81 306 ASP A CA 1
ATOM 2421 C C . ASP A 1 306 ? -15.68 1.447 12.562 1 97.81 306 ASP A C 1
ATOM 2423 O O . ASP A 1 306 ? -15.961 2.082 13.586 1 97.81 306 ASP A O 1
ATOM 2427 N N . VAL A 1 307 ? -16.281 1.623 11.398 1 98.62 307 VAL A N 1
ATOM 2428 C CA . VAL A 1 307 ? -17.312 2.639 11.242 1 98.62 307 VAL A CA 1
ATOM 2429 C C . VAL A 1 307 ? -18.688 1.97 11.156 1 98.62 307 VAL A C 1
ATOM 2431 O O . VAL A 1 307 ? -19.016 1.345 10.148 1 98.62 307 VAL A O 1
ATOM 2434 N N . HIS A 1 308 ? -19.5 2.162 12.18 1 98.75 308 HIS A N 1
ATOM 2435 C CA . HIS A 1 308 ? -20.859 1.647 12.219 1 98.75 308 HIS A CA 1
ATOM 2436 C C . HIS A 1 308 ? -21.859 2.723 11.82 1 98.75 308 HIS A C 1
ATOM 2438 O O . HIS A 1 308 ? -21.875 3.809 12.406 1 98.75 308 HIS A O 1
ATOM 2444 N N . ILE A 1 309 ? -22.672 2.406 10.852 1 98.88 309 ILE A N 1
ATOM 2445 C CA . ILE A 1 309 ? -23.688 3.348 10.406 1 98.88 309 ILE A CA 1
ATOM 2446 C C . ILE A 1 309 ? -25.078 2.727 10.57 1 98.88 309 ILE A C 1
ATOM 2448 O O . ILE A 1 309 ? -25.281 1.565 10.211 1 98.88 309 ILE A O 1
ATOM 2452 N N . THR A 1 310 ? -25.938 3.408 11.156 1 98.81 310 THR A N 1
ATOM 2453 C CA . THR A 1 310 ? -27.359 3.109 11.172 1 98.81 310 THR A CA 1
ATOM 2454 C C . THR A 1 310 ? -28.172 4.332 10.75 1 98.81 310 THR A C 1
ATOM 2456 O O . THR A 1 310 ? -27.969 5.43 11.273 1 98.81 310 THR A O 1
ATOM 2459 N N . ALA A 1 311 ? -29.062 4.184 9.812 1 98.81 311 ALA A N 1
ATOM 2460 C CA . ALA A 1 311 ? -29.859 5.289 9.289 1 98.81 311 ALA A CA 1
ATOM 2461 C C . ALA A 1 311 ? -31.312 4.875 9.094 1 98.81 311 ALA A C 1
ATOM 2463 O O . ALA A 1 311 ? -31.594 3.756 8.656 1 98.81 311 ALA A O 1
ATOM 2464 N N . THR A 1 312 ? -32.219 5.723 9.414 1 98.75 312 THR A N 1
ATOM 2465 C CA . THR A 1 312 ? -33.625 5.473 9.289 1 98.75 312 THR A CA 1
ATOM 2466 C C . THR A 1 312 ? -34.344 6.691 8.711 1 98.75 312 THR A C 1
ATOM 2468 O O . THR A 1 312 ? -34.125 7.816 9.156 1 98.75 312 THR A O 1
ATOM 2471 N N . VAL A 1 313 ? -35.156 6.461 7.695 1 98.56 313 VAL A N 1
ATOM 2472 C CA . VAL A 1 313 ? -36.094 7.504 7.266 1 98.56 313 VAL A CA 1
ATOM 2473 C C . VAL A 1 313 ? -37.25 7.594 8.242 1 98.56 313 VAL A C 1
ATOM 2475 O O . VAL A 1 313 ? -38.094 6.695 8.297 1 98.56 313 VAL A O 1
ATOM 2478 N N . VAL A 1 314 ? -37.344 8.688 8.914 1 98.06 314 VAL A N 1
ATOM 2479 C CA . VAL A 1 314 ? -38.219 8.82 10.062 1 98.06 314 VAL A CA 1
ATOM 2480 C C . VAL A 1 314 ? -39.656 8.609 9.625 1 98.06 314 VAL A C 1
ATOM 2482 O O . VAL A 1 314 ? -40.438 7.887 10.281 1 98.06 314 VAL A O 1
ATOM 2485 N N . GLN A 1 315 ? -40.094 9.211 8.547 1 97 315 GLN A N 1
ATOM 2486 C CA . GLN A 1 315 ? -41.5 9.219 8.109 1 97 315 GLN A CA 1
ATOM 2487 C C . GLN A 1 315 ? -41.906 7.84 7.613 1 97 315 GLN A C 1
ATOM 2489 O O . GLN A 1 315 ? -43.031 7.402 7.863 1 97 315 GLN A O 1
ATOM 2494 N N . SER A 1 316 ? -41.094 7.117 6.906 1 96.06 316 SER A N 1
ATOM 2495 C CA . SER A 1 316 ? -41.438 5.812 6.344 1 96.06 316 SER A CA 1
ATOM 2496 C C . SER A 1 316 ? -41.031 4.684 7.297 1 96.06 316 SER A C 1
ATOM 2498 O O . SER A 1 316 ? -41.594 3.58 7.203 1 96.06 316 SER A O 1
ATOM 2500 N N . GLY A 1 317 ? -40.031 4.875 8.117 1 97.19 317 GLY A N 1
ATOM 2501 C CA . GLY A 1 317 ? -39.562 3.85 9.039 1 97.19 317 GLY A CA 1
ATOM 2502 C C . GLY A 1 317 ? -38.562 2.91 8.43 1 97.19 317 GLY A C 1
ATOM 2503 O O . GLY A 1 317 ? -38 2.041 9.109 1 97.19 317 GLY A O 1
ATOM 2504 N N . PHE A 1 318 ? -38.219 3.055 7.18 1 97.62 318 PHE A N 1
ATOM 2505 C CA . PHE A 1 318 ? -37.219 2.207 6.523 1 97.62 318 PHE A CA 1
ATOM 2506 C C . PHE A 1 318 ? -35.812 2.473 7.082 1 97.62 318 PHE A C 1
ATOM 2508 O O . PHE A 1 318 ? -35.469 3.623 7.328 1 97.62 318 PHE A O 1
ATOM 2515 N N . THR A 1 319 ? -35.125 1.402 7.336 1 98.5 319 THR A N 1
ATOM 2516 C CA . THR A 1 319 ? -33.812 1.499 7.961 1 98.5 319 THR A CA 1
ATOM 2517 C C . THR A 1 319 ? -32.781 0.745 7.145 1 98.5 319 THR A C 1
ATOM 2519 O O . THR A 1 319 ? -33.094 -0.215 6.445 1 98.5 319 THR A O 1
ATOM 2522 N N . SER A 1 320 ? -31.562 1.21 7.172 1 98.5 320 SER A N 1
ATOM 2523 C CA . SER A 1 320 ? -30.375 0.556 6.609 1 98.5 320 SER A CA 1
ATOM 2524 C C . SER A 1 320 ? -29.125 0.863 7.43 1 98.5 320 SER A C 1
ATOM 2526 O O . SER A 1 320 ? -29.188 1.64 8.383 1 98.5 320 SER A O 1
ATOM 2528 N N . GLY A 1 321 ? -28.031 0.171 7.168 1 98.56 321 GLY A N 1
ATOM 2529 C CA . GLY A 1 321 ? -26.781 0.35 7.891 1 98.56 321 GLY A CA 1
ATOM 2530 C C . GLY A 1 321 ? -25.609 -0.345 7.23 1 98.56 321 GLY A C 1
ATOM 2531 O O . GLY A 1 321 ? -25.734 -0.875 6.125 1 98.56 321 GLY A O 1
ATOM 2532 N N . ASN A 1 322 ? -24.531 -0.223 7.844 1 98.5 322 ASN A N 1
ATOM 2533 C CA . ASN A 1 322 ? -23.297 -0.872 7.398 1 98.5 322 ASN A CA 1
ATOM 2534 C C . ASN A 1 322 ? -22.203 -0.78 8.453 1 98.5 322 ASN A C 1
ATOM 2536 O O . ASN A 1 322 ? -22.281 0.038 9.375 1 98.5 322 ASN A O 1
ATOM 2540 N N . VAL A 1 323 ? -21.266 -1.69 8.438 1 98.25 323 VAL A N 1
ATOM 2541 C CA . VAL A 1 323 ? -20.031 -1.626 9.211 1 98.25 323 VAL A CA 1
ATOM 2542 C C . VAL A 1 323 ? -18.828 -1.586 8.266 1 98.25 323 VAL A C 1
ATOM 2544 O O . VAL A 1 323 ? -18.609 -2.52 7.492 1 98.25 323 VAL A O 1
ATOM 2547 N N . LEU A 1 324 ? -18.094 -0.55 8.336 1 97.94 324 LEU A N 1
ATOM 2548 C CA . LEU A 1 324 ? -16.969 -0.352 7.418 1 97.94 324 LEU A CA 1
ATOM 2549 C C . LEU A 1 324 ? -15.641 -0.457 8.148 1 97.94 324 LEU A C 1
ATOM 2551 O O . LEU A 1 324 ? -15.547 -0.132 9.336 1 97.94 324 LEU A O 1
ATOM 2555 N N . ASP A 1 325 ? -14.656 -0.885 7.441 1 95.19 325 ASP A N 1
ATOM 2556 C CA . ASP A 1 325 ? -13.281 -0.998 7.926 1 95.19 325 ASP A CA 1
ATOM 2557 C C . ASP A 1 325 ? -12.414 0.144 7.398 1 95.19 325 ASP A C 1
ATOM 2559 O O . ASP A 1 325 ? -11.945 0.098 6.262 1 95.19 325 ASP A O 1
ATOM 2563 N N . LEU A 1 326 ? -12.078 1.012 8.219 1 95.5 326 LEU A N 1
ATOM 2564 C CA . LEU A 1 326 ? -11.344 2.199 7.797 1 95.5 326 LEU A CA 1
ATOM 2565 C C . LEU A 1 326 ? -9.891 1.857 7.496 1 95.5 326 LEU A C 1
ATOM 2567 O O . LEU A 1 326 ? -9.172 2.656 6.887 1 95.5 326 LEU A O 1
ATOM 2571 N N . LYS A 1 327 ? -9.453 0.698 7.898 1 92.44 327 LYS A N 1
ATOM 2572 C CA . LYS A 1 327 ? -8.086 0.251 7.637 1 92.44 327 LYS A CA 1
ATOM 2573 C C . LYS A 1 327 ? -7.941 -0.273 6.211 1 92.44 327 LYS A C 1
ATOM 2575 O O . LYS A 1 327 ? -6.828 -0.411 5.703 1 92.44 327 LYS A O 1
ATOM 2580 N N . ASN A 1 328 ? -9.078 -0.582 5.574 1 90.06 328 ASN A N 1
ATOM 2581 C CA . ASN A 1 328 ? -9.062 -1.141 4.227 1 90.06 328 ASN A CA 1
ATOM 2582 C C . ASN A 1 328 ? -9.922 -0.321 3.273 1 90.06 328 ASN A C 1
ATOM 2584 O O . ASN A 1 328 ? -10.891 -0.835 2.703 1 90.06 328 ASN A O 1
ATOM 2588 N N . PRO A 1 329 ? -9.453 0.838 2.963 1 94.12 329 PRO A N 1
ATOM 2589 C CA . PRO A 1 329 ? -10.227 1.679 2.047 1 94.12 329 PRO A CA 1
ATOM 2590 C C . PRO A 1 329 ? -10.031 1.292 0.583 1 94.12 329 PRO A C 1
ATOM 2592 O O . PRO A 1 329 ? -9.109 0.545 0.257 1 94.12 329 PRO A O 1
ATOM 2595 N N . PHE A 1 330 ? -10.969 1.655 -0.169 1 93.88 330 PHE A N 1
ATOM 2596 C CA . PHE A 1 330 ? -10.859 1.57 -1.62 1 93.88 330 PHE A CA 1
ATOM 2597 C C . PHE A 1 330 ? -10.57 2.939 -2.223 1 93.88 330 PHE A C 1
ATOM 2599 O O . PHE A 1 330 ? -11.336 3.885 -2.031 1 93.88 330 PHE A O 1
ATOM 2606 N N . TYR A 1 331 ? -9.461 3.066 -2.953 1 92.38 331 TYR A N 1
ATOM 2607 C CA . TYR A 1 331 ? -9.086 4.336 -3.566 1 92.38 331 TYR A CA 1
ATOM 2608 C C . TYR A 1 331 ? -9.625 4.438 -4.988 1 92.38 331 TYR A C 1
ATOM 2610 O O . TYR A 1 331 ? -9.344 3.58 -5.828 1 92.38 331 TYR A O 1
ATOM 2618 N N . ARG A 1 332 ? -10.336 5.449 -5.234 1 89.19 332 ARG A N 1
ATOM 2619 C CA . ARG A 1 332 ? -10.977 5.664 -6.527 1 89.19 332 ARG A CA 1
ATOM 2620 C C . ARG A 1 332 ? -10.43 6.918 -7.207 1 89.19 332 ARG A C 1
ATOM 2622 O O . ARG A 1 332 ? -10.406 7.992 -6.605 1 89.19 332 ARG A O 1
ATOM 2629 N N . PHE B 1 1 ? 2.225 -0.263 -2.473 1 23.64 1 PHE B N 1
ATOM 2630 C CA . PHE B 1 1 ? 1.245 -0.185 -1.396 1 23.64 1 PHE B CA 1
ATOM 2631 C C . PHE B 1 1 ? 1.059 -1.546 -0.735 1 23.64 1 PHE B C 1
ATOM 2633 O O . PHE B 1 1 ? 0.357 -1.661 0.271 1 23.64 1 PHE B O 1
ATOM 2640 N N . ILE B 1 2 ? 1.625 -2.689 -1.401 1 27.19 2 ILE B N 1
ATOM 2641 C CA . ILE B 1 2 ? 1.207 -4.078 -1.24 1 27.19 2 ILE B CA 1
ATOM 2642 C C . ILE B 1 2 ? 2.039 -4.746 -0.148 1 27.19 2 ILE B C 1
ATOM 2644 O O . ILE B 1 2 ? 1.827 -5.914 0.176 1 27.19 2 ILE B O 1
ATOM 2648 N N . GLY B 1 3 ? 3.004 -4.184 0.459 1 28.27 3 GLY B N 1
ATOM 2649 C CA . GLY B 1 3 ? 3.969 -5.102 1.046 1 28.27 3 GLY B CA 1
ATOM 2650 C C . GLY B 1 3 ? 3.479 -5.738 2.332 1 28.27 3 GLY B C 1
ATOM 2651 O O . GLY B 1 3 ? 3.654 -6.938 2.543 1 28.27 3 GLY B O 1
ATOM 2652 N N . GLU B 1 4 ? 3.449 -5.027 3.426 1 35.44 4 GLU B N 1
ATOM 2653 C CA . GLU B 1 4 ? 3.15 -5.633 4.719 1 35.44 4 GLU B CA 1
ATOM 2654 C C . GLU B 1 4 ? 1.801 -6.348 4.691 1 35.44 4 GLU B C 1
ATOM 2656 O O . GLU B 1 4 ? 1.413 -6.988 5.672 1 35.44 4 GLU B O 1
ATOM 2661 N N . ASN B 1 5 ? 0.986 -6.113 3.73 1 36 5 ASN B N 1
ATOM 2662 C CA . ASN B 1 5 ? -0.386 -6.574 3.553 1 36 5 ASN B CA 1
ATOM 2663 C C . ASN B 1 5 ? -0.438 -8.07 3.25 1 36 5 ASN B C 1
ATOM 2665 O O . ASN B 1 5 ? -1.488 -8.594 2.879 1 36 5 ASN B O 1
ATOM 2669 N N . TYR B 1 6 ? 0.639 -8.578 3.242 1 37.41 6 TYR B N 1
ATOM 2670 C CA . TYR B 1 6 ? 0.453 -9.93 2.73 1 37.41 6 TYR B CA 1
ATOM 2671 C C . TYR B 1 6 ? -0.434 -10.75 3.66 1 37.41 6 TYR B C 1
ATOM 2673 O O . TYR B 1 6 ? -1.356 -11.43 3.209 1 37.41 6 TYR B O 1
ATOM 2681 N N . ASP B 1 7 ? 0.02 -10.766 4.941 1 41.84 7 ASP B N 1
ATOM 2682 C CA . ASP B 1 7 ? -0.712 -11.688 5.801 1 41.84 7 ASP B CA 1
ATOM 2683 C C . ASP B 1 7 ? -2.16 -11.242 5.98 1 41.84 7 ASP B C 1
ATOM 2685 O O . ASP B 1 7 ? -3.07 -12.07 6.035 1 41.84 7 ASP B O 1
ATOM 2689 N N . ILE B 1 8 ? -2.379 -9.961 6.371 1 41.97 8 ILE B N 1
ATOM 2690 C CA . ILE B 1 8 ? -3.748 -9.477 6.516 1 41.97 8 ILE B CA 1
ATOM 2691 C C . ILE B 1 8 ? -4.453 -9.516 5.16 1 41.97 8 ILE B C 1
ATOM 2693 O O . ILE B 1 8 ? -5.633 -9.859 5.074 1 41.97 8 ILE B O 1
ATOM 2697 N N . PHE B 1 9 ? -3.656 -9.133 4.133 1 44.22 9 PHE B N 1
ATOM 2698 C CA . PHE B 1 9 ? -4.254 -8.898 2.822 1 44.22 9 PHE B CA 1
ATOM 2699 C C . PHE B 1 9 ? -4.605 -10.219 2.146 1 44.22 9 PHE B C 1
ATOM 2701 O O . PHE B 1 9 ? -5.551 -10.281 1.358 1 44.22 9 PHE B O 1
ATOM 2708 N N . HIS B 1 10 ? -3.865 -11.227 2.541 1 52.88 10 HIS B N 1
ATOM 2709 C CA . HIS B 1 10 ? -4.156 -12.438 1.783 1 52.88 10 HIS B CA 1
ATOM 2710 C C . HIS B 1 10 ? -5.492 -13.039 2.207 1 52.88 10 HIS B C 1
ATOM 2712 O O . HIS B 1 10 ? -6.012 -13.938 1.536 1 52.88 10 HIS B O 1
ATOM 2718 N N . GLY B 1 11 ? -6.062 -12.297 3.16 1 63.97 11 GLY B N 1
ATOM 2719 C CA . GLY B 1 11 ? -7.266 -13.008 3.57 1 63.97 11 GLY B CA 1
ATOM 2720 C C . GLY B 1 11 ? -8.539 -12.359 3.066 1 63.97 11 GLY B C 1
ATOM 2721 O O . GLY B 1 11 ? -9.633 -12.672 3.549 1 63.97 11 GLY B O 1
ATOM 2722 N N . VAL B 1 12 ? -8.273 -11.422 2.014 1 82.5 12 VAL B N 1
ATOM 2723 C CA . VAL B 1 12 ? -9.492 -10.758 1.555 1 82.5 12 VAL B CA 1
ATOM 2724 C C . VAL B 1 12 ? -9.812 -11.195 0.127 1 82.5 12 VAL B C 1
ATOM 2726 O O . VAL B 1 12 ? -8.898 -11.461 -0.665 1 82.5 12 VAL B O 1
ATOM 2729 N N . LEU B 1 13 ? -11.062 -11.258 -0.214 1 90.62 13 LEU B N 1
ATOM 2730 C CA . LEU B 1 13 ? -11.547 -11.766 -1.491 1 90.62 13 LEU B CA 1
ATOM 2731 C C . LEU B 1 13 ? -11.141 -10.844 -2.635 1 90.62 13 LEU B C 1
ATOM 2733 O O . LEU B 1 13 ? -10.914 -11.305 -3.758 1 90.62 13 LEU B O 1
ATOM 2737 N N . SER B 1 14 ? -11.008 -9.578 -2.318 1 89.06 14 SER B N 1
ATOM 2738 C CA . SER B 1 14 ? -10.57 -8.641 -3.35 1 89.06 14 SER B CA 1
ATOM 2739 C C . SER B 1 14 ? -9.18 -8.984 -3.857 1 89.06 14 SER B C 1
ATOM 2741 O O . SER B 1 14 ? -8.93 -8.961 -5.062 1 89.06 14 SER B O 1
ATOM 2743 N N . LEU B 1 15 ? -8.352 -9.336 -2.967 1 88.5 15 LEU B N 1
ATOM 2744 C CA . LEU B 1 15 ? -6.996 -9.727 -3.352 1 88.5 15 LEU B CA 1
ATOM 2745 C C . LEU B 1 15 ? -7.004 -11.062 -4.086 1 88.5 15 LEU B C 1
ATOM 2747 O O . LEU B 1 15 ? -6.309 -11.227 -5.094 1 88.5 15 LEU B O 1
ATOM 2751 N N . GLN B 1 16 ? -7.766 -11.992 -3.578 1 91.5 16 GLN B N 1
ATOM 2752 C CA . GLN B 1 16 ? -7.859 -13.289 -4.242 1 91.5 16 GLN B CA 1
ATOM 2753 C C . GLN B 1 16 ? -8.383 -13.141 -5.664 1 91.5 16 GLN B C 1
ATOM 2755 O O . GLN B 1 16 ? -7.938 -13.836 -6.574 1 91.5 16 GLN B O 1
ATOM 2760 N N . GLN B 1 17 ? -9.336 -12.219 -5.797 1 93.25 17 GLN B N 1
ATOM 2761 C CA . GLN B 1 17 ? -9.867 -11.922 -7.125 1 93.25 17 GLN B CA 1
ATOM 2762 C C . GLN B 1 17 ? -8.766 -11.438 -8.062 1 93.25 17 GLN B C 1
ATOM 2764 O O . GLN B 1 17 ? -8.656 -11.914 -9.195 1 93.25 17 GLN B O 1
ATOM 2769 N N . SER B 1 18 ? -7.973 -10.555 -7.57 1 90.81 18 SER B N 1
ATOM 2770 C CA . SER B 1 18 ? -6.875 -10.031 -8.375 1 90.81 18 SER B CA 1
ATOM 2771 C C . SER B 1 18 ? -5.887 -11.125 -8.742 1 90.81 18 SER B C 1
ATOM 2773 O O . SER B 1 18 ? -5.391 -11.172 -9.875 1 90.81 18 SER B O 1
ATOM 2775 N N . LEU B 1 19 ? -5.637 -12.023 -7.898 1 91.62 19 LEU B N 1
ATOM 2776 C CA . LEU B 1 19 ? -4.703 -13.109 -8.141 1 91.62 19 LEU B CA 1
ATOM 2777 C C . LEU B 1 19 ? -5.258 -14.078 -9.188 1 91.62 19 LEU B C 1
ATOM 2779 O O . LEU B 1 19 ? -4.531 -14.516 -10.086 1 91.62 19 LEU B O 1
ATOM 2783 N N . LEU B 1 20 ? -6.496 -14.359 -9.031 1 94.38 20 LEU B N 1
ATOM 2784 C CA . LEU B 1 20 ? -7.121 -15.312 -9.938 1 94.38 20 LEU B CA 1
ATOM 2785 C C . LEU B 1 20 ? -7.262 -14.719 -11.336 1 94.38 20 LEU B C 1
ATOM 2787 O O . LEU B 1 20 ? -7.266 -15.453 -12.328 1 94.38 20 LEU B O 1
ATOM 2791 N N . GLN B 1 21 ? -7.312 -13.375 -11.406 1 94.31 21 GLN B N 1
ATOM 2792 C CA . GLN B 1 21 ? -7.512 -12.703 -12.68 1 94.31 21 GLN B CA 1
ATOM 2793 C C . GLN B 1 21 ? -6.199 -12.578 -13.453 1 94.31 21 GLN B C 1
ATOM 2795 O O . GLN B 1 21 ? -6.188 -12.148 -14.602 1 94.31 21 GLN B O 1
ATOM 2800 N N . ASP B 1 22 ? -5.152 -12.938 -12.836 1 94.62 22 ASP B N 1
ATOM 2801 C CA . ASP B 1 22 ? -3.947 -13.219 -13.609 1 94.62 22 ASP B CA 1
ATOM 2802 C C . ASP B 1 22 ? -4.105 -14.492 -14.43 1 94.62 22 ASP B C 1
ATOM 2804 O O . ASP B 1 22 ? -3.586 -15.547 -14.055 1 94.62 22 ASP B O 1
ATOM 2808 N N . TYR B 1 23 ? -4.715 -14.352 -15.531 1 95.19 23 TYR B N 1
ATOM 2809 C CA . TYR B 1 23 ? -5.199 -15.492 -16.297 1 95.19 23 TYR B CA 1
ATOM 2810 C C . TYR B 1 23 ? -4.043 -16.297 -16.891 1 95.19 23 TYR B C 1
ATOM 2812 O O . TYR B 1 23 ? -4.121 -17.516 -17.016 1 95.19 23 TYR B O 1
ATOM 2820 N N . HIS B 1 24 ? -3.016 -15.578 -17.234 1 95.94 24 HIS B N 1
ATOM 2821 C CA . HIS B 1 24 ? -1.854 -16.297 -17.75 1 95.94 24 HIS B CA 1
ATOM 2822 C C . HIS B 1 24 ? -1.297 -17.266 -16.703 1 95.94 24 HIS B C 1
ATOM 2824 O O . HIS B 1 24 ? -1.059 -18.438 -17.016 1 95.94 24 HIS B O 1
ATOM 2830 N N . LYS B 1 25 ? -1.135 -16.781 -15.539 1 95.81 25 LYS B N 1
ATOM 2831 C CA . LYS B 1 25 ? -0.636 -17.594 -14.43 1 95.81 25 LYS B CA 1
ATOM 2832 C C . LYS B 1 25 ? -1.607 -18.719 -14.094 1 95.81 25 LYS B C 1
ATOM 2834 O O . LYS B 1 25 ? -1.209 -19.891 -13.992 1 95.81 25 LYS B O 1
ATOM 2839 N N . THR B 1 26 ? -2.9 -18.422 -13.93 1 96.62 26 THR B N 1
ATOM 2840 C CA . THR B 1 26 ? -3.912 -19.406 -13.539 1 96.62 26 THR B CA 1
ATOM 2841 C C . THR B 1 26 ? -4.039 -20.5 -14.586 1 96.62 26 THR B C 1
ATOM 2843 O O . THR B 1 26 ? -4.066 -21.688 -14.25 1 96.62 26 THR B O 1
ATOM 2846 N N . ALA B 1 27 ? -4.004 -20.094 -15.812 1 97.5 27 ALA B N 1
ATOM 2847 C CA . ALA B 1 27 ? -4.105 -21.062 -16.906 1 97.5 27 ALA B CA 1
ATOM 2848 C C . ALA B 1 27 ? -2.887 -21.969 -16.953 1 97.5 27 ALA B C 1
ATOM 2850 O O . ALA B 1 27 ? -3.006 -23.156 -17.266 1 97.5 27 ALA B O 1
ATOM 2851 N N . THR B 1 28 ? -1.783 -21.406 -16.688 1 98 28 THR B N 1
ATOM 2852 C CA . THR B 1 28 ? -0.563 -22.219 -16.719 1 98 28 THR B CA 1
ATOM 2853 C C . THR B 1 28 ? -0.598 -23.297 -15.633 1 98 28 THR B C 1
ATOM 2855 O O . THR B 1 28 ? -0.259 -24.453 -15.898 1 98 28 THR B O 1
ATOM 2858 N N . TYR B 1 29 ? -1.02 -22.969 -14.43 1 97.75 29 TYR B N 1
ATOM 2859 C CA . TYR B 1 29 ? -1.155 -23.953 -13.359 1 97.75 29 TYR B CA 1
ATOM 2860 C C . TYR B 1 29 ? -2.152 -25.031 -13.742 1 97.75 29 TYR B C 1
ATOM 2862 O O . TYR B 1 29 ? -1.884 -26.219 -13.555 1 97.75 29 TYR B O 1
ATOM 2870 N N . HIS B 1 30 ? -3.27 -24.625 -14.266 1 98.44 30 HIS B N 1
ATOM 2871 C CA . HIS B 1 30 ? -4.305 -25.562 -14.688 1 98.44 30 HIS B CA 1
ATOM 2872 C C . HIS B 1 30 ? -3.77 -26.531 -15.734 1 98.44 30 HIS B C 1
ATOM 2874 O O . HIS B 1 30 ? -3.906 -27.75 -15.586 1 98.44 30 HIS B O 1
ATOM 2880 N N . ARG B 1 31 ? -3.135 -25.969 -16.734 1 98.5 31 ARG B N 1
ATOM 2881 C CA . ARG B 1 31 ? -2.574 -26.766 -17.812 1 98.5 31 ARG B CA 1
ATOM 2882 C C . ARG B 1 31 ? -1.505 -27.734 -17.297 1 98.5 31 ARG B C 1
ATOM 2884 O O . ARG B 1 31 ? -1.478 -28.906 -17.672 1 98.5 31 ARG B O 1
ATOM 2891 N N . ALA B 1 32 ? -0.645 -27.234 -16.469 1 98.69 32 ALA B N 1
ATOM 2892 C CA . ALA B 1 32 ? 0.451 -28.047 -15.938 1 98.69 32 ALA B CA 1
ATOM 2893 C C . ALA B 1 32 ? -0.079 -29.25 -15.18 1 98.69 32 ALA B C 1
ATOM 2895 O O . ALA B 1 32 ? 0.43 -30.359 -15.344 1 98.69 32 ALA B O 1
ATOM 2896 N N . ILE B 1 33 ? -1.096 -29.062 -14.391 1 98.62 33 ILE B N 1
ATOM 2897 C CA . ILE B 1 33 ? -1.65 -30.125 -13.562 1 98.62 33 ILE B CA 1
ATOM 2898 C C . ILE B 1 33 ? -2.422 -31.125 -14.438 1 98.62 33 ILE B C 1
ATOM 2900 O O . ILE B 1 33 ? -2.229 -32.344 -14.336 1 98.62 33 ILE B O 1
ATOM 2904 N N . LEU B 1 34 ? -3.184 -30.625 -15.391 1 98.56 34 LEU B N 1
ATOM 2905 C CA . LEU B 1 34 ? -4.047 -31.5 -16.188 1 98.56 34 LEU B CA 1
ATOM 2906 C C . LEU B 1 34 ? -3.232 -32.281 -17.203 1 98.56 34 LEU B C 1
ATOM 2908 O O . LEU B 1 34 ? -3.537 -33.438 -17.484 1 98.56 34 LEU B O 1
ATOM 2912 N N . LEU B 1 35 ? -2.24 -31.625 -17.797 1 98.5 35 LEU B N 1
ATOM 2913 C CA . LEU B 1 35 ? -1.396 -32.344 -18.75 1 98.5 35 LEU B CA 1
ATOM 2914 C C . LEU B 1 35 ? -0.633 -33.469 -18.078 1 98.5 35 LEU B C 1
ATOM 2916 O O . LEU B 1 35 ? -0.226 -34.438 -18.734 1 98.5 35 LEU B O 1
ATOM 2920 N N . ASN B 1 36 ? -0.441 -33.281 -16.797 1 98.69 36 ASN B N 1
ATOM 2921 C CA . ASN B 1 36 ? 0.282 -34.281 -16.047 1 98.69 36 ASN B CA 1
ATOM 2922 C C . ASN B 1 36 ? -0.646 -35.062 -15.109 1 98.69 36 ASN B C 1
ATOM 2924 O O . ASN B 1 36 ? -0.284 -35.344 -13.961 1 98.69 36 ASN B O 1
ATOM 2928 N N . GLU B 1 37 ? -1.815 -35.312 -15.562 1 98.38 37 GLU B N 1
ATOM 2929 C CA . GLU B 1 37 ? -2.848 -35.938 -14.75 1 98.38 37 GLU B CA 1
ATOM 2930 C C . GLU B 1 37 ? -2.344 -37.25 -14.141 1 98.38 37 GLU B C 1
ATOM 2932 O O . GLU B 1 37 ? -2.746 -37.625 -13.039 1 98.38 37 GLU B O 1
ATOM 2937 N N . THR B 1 38 ? -1.416 -38 -14.766 1 98.19 38 THR B N 1
ATOM 2938 C CA . THR B 1 38 ? -0.894 -39.281 -14.281 1 98.19 38 THR B CA 1
ATOM 2939 C C . THR B 1 38 ? -0.168 -39.094 -12.945 1 98.19 38 THR B C 1
ATOM 2941 O O . THR B 1 38 ? -0.129 -40 -12.117 1 98.19 38 THR B O 1
ATOM 2944 N N . ASP B 1 39 ? 0.342 -37.938 -12.711 1 98.38 39 ASP B N 1
ATOM 2945 C CA . ASP B 1 39 ? 1.093 -37.625 -11.5 1 98.38 39 ASP B CA 1
ATOM 2946 C C . ASP B 1 39 ? 0.154 -37.281 -10.344 1 98.38 39 ASP B C 1
ATOM 2948 O O . ASP B 1 39 ? 0.573 -37.25 -9.188 1 98.38 39 ASP B O 1
ATOM 2952 N N . PHE B 1 40 ? -1.131 -37.031 -10.664 1 98.5 40 PHE B N 1
ATOM 2953 C CA . PHE B 1 40 ? -2.09 -36.594 -9.664 1 98.5 40 PHE B CA 1
ATOM 2954 C C . PHE B 1 40 ? -3.156 -37.656 -9.422 1 98.5 40 PHE B C 1
ATOM 2956 O O . PHE B 1 40 ? -3.684 -37.75 -8.312 1 98.5 40 PHE B O 1
ATOM 2963 N N . LYS B 1 41 ? -3.428 -38.438 -10.461 1 98.56 41 LYS B N 1
ATOM 2964 C CA . LYS B 1 41 ? -4.488 -39.438 -10.367 1 98.56 41 LYS B CA 1
ATOM 2965 C C . LYS B 1 41 ? -4.234 -40.406 -9.219 1 98.56 41 LYS B C 1
ATOM 2967 O O . LYS B 1 41 ? -3.15 -40.969 -9.117 1 98.56 41 LYS B O 1
ATOM 2972 N N . ASP B 1 42 ? -5.195 -40.5 -8.359 1 98.12 42 ASP B N 1
ATOM 2973 C CA . ASP B 1 42 ? -5.207 -41.406 -7.227 1 98.12 42 ASP B CA 1
ATOM 2974 C C . ASP B 1 42 ? -4.086 -41.062 -6.242 1 98.12 42 ASP B C 1
ATOM 2976 O O . ASP B 1 42 ? -3.631 -41.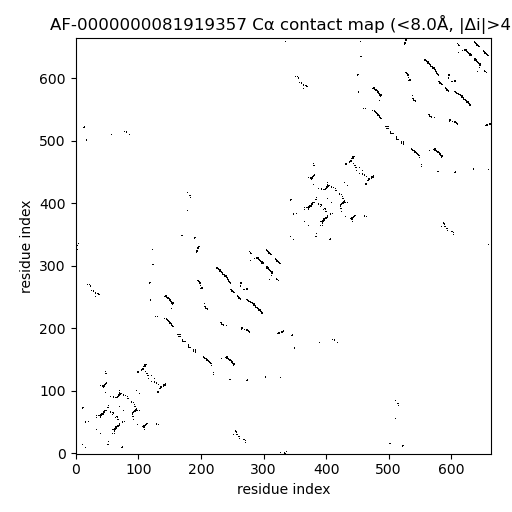938 -5.496 1 98.12 42 ASP B O 1
ATOM 2980 N N . LYS B 1 43 ? -3.559 -39.906 -6.23 1 97.56 43 LYS B N 1
ATOM 2981 C CA . LYS B 1 43 ? -2.459 -39.469 -5.367 1 97.56 43 LYS B CA 1
ATOM 2982 C C . LYS B 1 43 ? -2.949 -38.531 -4.273 1 97.56 43 LYS B C 1
ATOM 2984 O O . LYS B 1 43 ? -4.086 -38.062 -4.324 1 97.56 43 LYS B O 1
ATOM 2989 N N . VAL B 1 44 ? -2.09 -38.375 -3.289 1 96.81 44 VAL B N 1
ATOM 2990 C CA . VAL B 1 44 ? -2.322 -37.375 -2.23 1 96.81 44 VAL B CA 1
ATOM 2991 C C . VAL B 1 44 ? -1.531 -36.125 -2.52 1 96.81 44 VAL B C 1
ATOM 2993 O O . VAL B 1 44 ? -0.318 -36.156 -2.732 1 96.81 44 VAL B O 1
ATOM 2996 N N . VAL B 1 45 ? -2.266 -34.969 -2.521 1 96.88 45 VAL B N 1
ATOM 2997 C CA . VAL B 1 45 ? -1.664 -33.719 -2.893 1 96.88 45 VAL B CA 1
ATOM 2998 C C . VAL B 1 45 ? -1.702 -32.75 -1.701 1 96.88 45 VAL B C 1
ATOM 3000 O O . VAL B 1 45 ? -2.711 -32.656 -0.998 1 96.88 45 VAL B O 1
ATOM 3003 N N . LEU B 1 46 ? -0.583 -32.125 -1.475 1 94.88 46 LEU B N 1
ATOM 3004 C CA . LEU B 1 46 ? -0.521 -31.031 -0.501 1 94.88 46 LEU B CA 1
ATOM 3005 C C . LEU B 1 46 ? -0.533 -29.672 -1.198 1 94.88 46 LEU B C 1
ATOM 3007 O O . LEU B 1 46 ? 0.314 -29.406 -2.051 1 94.88 46 LEU B O 1
ATOM 3011 N N . ASP B 1 47 ? -1.521 -28.859 -0.901 1 94.75 47 ASP B N 1
ATOM 3012 C CA . ASP B 1 47 ? -1.658 -27.5 -1.416 1 94.75 47 ASP B CA 1
ATOM 3013 C C . ASP B 1 47 ? -1.262 -26.469 -0.361 1 94.75 47 ASP B C 1
ATOM 3015 O O . ASP B 1 47 ? -1.977 -26.281 0.625 1 94.75 47 ASP B O 1
ATOM 3019 N N . VAL B 1 48 ? -0.114 -25.766 -0.663 1 90.19 48 VAL B N 1
ATOM 3020 C CA . VAL B 1 48 ? 0.416 -24.844 0.329 1 90.19 48 VAL B CA 1
ATOM 3021 C C . VAL B 1 48 ? 0.69 -23.484 -0.326 1 90.19 48 VAL B C 1
ATOM 3023 O O . VAL B 1 48 ? 1.188 -23.422 -1.452 1 90.19 48 VAL B O 1
ATOM 3026 N N . SER B 1 49 ? 0.265 -22.375 0.342 1 80.44 49 SER B N 1
ATOM 3027 C CA . SER B 1 49 ? 0.569 -21.016 -0.07 1 80.44 49 SER B CA 1
ATOM 3028 C C . SER B 1 49 ? 0.028 -20.719 -1.467 1 80.44 49 SER B C 1
ATOM 3030 O O . SER B 1 49 ? 0.736 -20.156 -2.309 1 80.44 49 SER B O 1
ATOM 3032 N N . SER B 1 50 ? -1.151 -21.125 -1.682 1 78.06 50 SER B N 1
ATOM 3033 C CA . SER B 1 50 ? -1.681 -20.953 -3.031 1 78.06 50 SER B CA 1
ATOM 3034 C C . SER B 1 50 ? -2.785 -19.906 -3.061 1 78.06 50 SER B C 1
ATOM 3036 O O . SER B 1 50 ? -3.482 -19.75 -4.066 1 78.06 50 SER B O 1
ATOM 3038 N N . GLY B 1 51 ? -2.947 -19.203 -1.926 1 79.31 51 GLY B N 1
ATOM 3039 C CA . GLY B 1 51 ? -3.943 -18.141 -1.925 1 79.31 51 GLY B CA 1
ATOM 3040 C C . GLY B 1 51 ? -5.367 -18.656 -1.836 1 79.31 51 GLY B C 1
ATOM 3041 O O . GLY B 1 51 ? -5.758 -19.25 -0.824 1 79.31 51 GLY B O 1
ATOM 3042 N N . SER B 1 52 ? -6.133 -18.672 -3.053 1 80.25 52 SER B N 1
ATOM 3043 C CA . SER B 1 52 ? -7.547 -19.016 -3.113 1 80.25 52 SER B CA 1
ATOM 3044 C C . SER B 1 52 ? -7.742 -20.531 -2.973 1 80.25 52 SER B C 1
ATOM 3046 O O . SER B 1 52 ? -8.852 -21 -2.713 1 80.25 52 SER B O 1
ATOM 3048 N N . GLY B 1 53 ? -6.762 -21.297 -3.201 1 88.75 53 GLY B N 1
ATOM 3049 C CA . GLY B 1 53 ? -6.879 -22.734 -3.152 1 88.75 53 GLY B CA 1
ATOM 3050 C C . GLY B 1 53 ? -7.301 -23.344 -4.477 1 88.75 53 GLY B C 1
ATOM 3051 O O . GLY B 1 53 ? -7.637 -24.531 -4.539 1 88.75 53 GLY B O 1
ATOM 3052 N N . MET B 1 54 ? -7.273 -22.672 -5.508 1 94.19 54 MET B N 1
ATOM 3053 C CA . MET B 1 54 ? -7.703 -23.141 -6.816 1 94.19 54 MET B CA 1
ATOM 3054 C C . MET B 1 54 ? -6.875 -24.359 -7.25 1 94.19 54 MET B C 1
ATOM 3056 O O . MET B 1 54 ? -7.379 -25.234 -7.949 1 94.19 54 MET B O 1
ATOM 3060 N N . MET B 1 55 ? -5.688 -24.422 -6.797 1 96.06 55 MET B N 1
ATOM 3061 C CA . MET B 1 55 ? -4.828 -25.547 -7.16 1 96.06 55 MET B CA 1
ATOM 3062 C C . MET B 1 55 ? -5.383 -26.844 -6.613 1 96.06 55 MET B C 1
ATOM 3064 O O . MET B 1 55 ? -5.219 -27.906 -7.23 1 96.06 55 MET B O 1
ATOM 3068 N N . SER B 1 56 ? -5.992 -26.766 -5.465 1 97.38 56 SER B N 1
ATOM 3069 C CA . SER B 1 56 ? -6.645 -27.953 -4.898 1 97.38 56 SER B CA 1
ATOM 3070 C C . SER B 1 56 ? -7.711 -28.5 -5.836 1 97.38 56 SER B C 1
ATOM 3072 O O . SER B 1 56 ? -7.789 -29.703 -6.059 1 97.38 56 SER B O 1
ATOM 3074 N N . PHE B 1 57 ? -8.461 -27.625 -6.406 1 98.25 57 PHE B N 1
ATOM 3075 C CA . PHE B 1 57 ? -9.523 -28.016 -7.324 1 98.25 57 PHE B CA 1
ATOM 3076 C C . PHE B 1 57 ? -8.945 -28.594 -8.609 1 98.25 57 PHE B C 1
ATOM 3078 O O . PHE B 1 57 ? -9.453 -29.578 -9.133 1 98.25 57 PHE B O 1
ATOM 3085 N N . PHE B 1 58 ? -7.879 -27.969 -9.109 1 98.5 58 PHE B N 1
ATOM 3086 C CA . PHE B 1 58 ? -7.215 -28.484 -10.297 1 98.5 58 PHE B CA 1
ATOM 3087 C C . PHE B 1 58 ? -6.688 -29.906 -10.062 1 98.5 58 PHE B C 1
ATOM 3089 O O . PHE B 1 58 ? -6.785 -30.766 -10.938 1 98.5 58 PHE B O 1
ATOM 3096 N N . ALA B 1 59 ? -6.156 -30.094 -8.867 1 98.56 59 ALA B N 1
ATOM 3097 C CA . ALA B 1 59 ? -5.637 -31.422 -8.523 1 98.56 59 ALA B CA 1
ATOM 3098 C C . ALA B 1 59 ? -6.75 -32.469 -8.523 1 98.56 59 ALA B C 1
ATOM 3100 O O . ALA B 1 59 ? -6.562 -33.562 -9.031 1 98.56 59 ALA B O 1
ATOM 3101 N N . VAL B 1 60 ? -7.879 -32.125 -7.996 1 98.56 60 VAL B N 1
ATOM 3102 C CA . VAL B 1 60 ? -9.023 -33.031 -7.98 1 98.56 60 VAL B CA 1
ATOM 3103 C C . VAL B 1 60 ? -9.469 -33.344 -9.414 1 98.56 60 VAL B C 1
ATOM 3105 O O . VAL B 1 60 ? -9.781 -34.469 -9.75 1 98.56 60 VAL B O 1
ATOM 3108 N N . GLN B 1 61 ? -9.516 -32.312 -10.266 1 98.56 61 GLN B N 1
ATOM 3109 C CA . GLN B 1 61 ? -9.891 -32.5 -11.664 1 98.56 61 GLN B CA 1
ATOM 3110 C C . GLN B 1 61 ? -8.945 -33.469 -12.375 1 98.56 61 GLN B C 1
ATOM 3112 O O . GLN B 1 61 ? -9.359 -34.156 -13.297 1 98.56 61 GLN B O 1
ATOM 3117 N N . ALA B 1 62 ? -7.734 -33.469 -11.898 1 98.62 62 ALA B N 1
ATOM 3118 C CA . ALA B 1 62 ? -6.73 -34.344 -12.484 1 98.62 62 ALA B CA 1
ATOM 3119 C C . ALA B 1 62 ? -6.824 -35.75 -11.891 1 98.62 62 ALA B C 1
ATOM 3121 O O . ALA B 1 62 ? -6.059 -36.656 -12.266 1 98.62 62 ALA B O 1
ATOM 3122 N N . GLY B 1 63 ? -7.688 -35.906 -10.891 1 98.56 63 GLY B N 1
ATOM 3123 C CA . GLY B 1 63 ? -7.969 -37.25 -10.398 1 98.56 63 GLY B CA 1
ATOM 3124 C C . GLY B 1 63 ? -7.34 -37.531 -9.047 1 98.56 63 GLY B C 1
ATOM 3125 O O . GLY B 1 63 ? -7.246 -38.688 -8.633 1 98.56 63 GLY B O 1
ATOM 3126 N N . ALA B 1 64 ? -6.914 -36.531 -8.352 1 98.56 64 ALA B N 1
ATOM 3127 C CA . ALA B 1 64 ? -6.309 -36.75 -7.035 1 98.56 64 ALA B CA 1
ATOM 3128 C C . ALA B 1 64 ? -7.25 -37.5 -6.109 1 98.56 64 ALA B C 1
ATOM 3130 O O . ALA B 1 64 ? -8.461 -37.25 -6.102 1 98.56 64 ALA B O 1
ATOM 3131 N N . ALA B 1 65 ? -6.703 -38.406 -5.305 1 97.81 65 ALA B N 1
ATOM 3132 C CA . ALA B 1 65 ? -7.488 -39.125 -4.316 1 97.81 65 ALA B CA 1
ATOM 3133 C C . ALA B 1 65 ? -7.863 -38.25 -3.139 1 97.81 65 ALA B C 1
ATOM 3135 O O . ALA B 1 65 ? -8.977 -38.312 -2.619 1 97.81 65 ALA B O 1
ATOM 3136 N N . LYS B 1 66 ? -6.891 -37.438 -2.791 1 97.19 66 LYS B N 1
ATOM 3137 C CA . LYS B 1 66 ? -7.066 -36.531 -1.663 1 97.19 66 LYS B CA 1
ATOM 3138 C C . LYS B 1 66 ? -6.176 -35.281 -1.806 1 97.19 66 LYS B C 1
ATOM 3140 O O . LYS B 1 66 ? -5.027 -35.375 -2.24 1 97.19 66 LYS B O 1
ATOM 3145 N N . VAL B 1 67 ? -6.719 -34.156 -1.41 1 96.88 67 VAL B N 1
ATOM 3146 C CA . VAL B 1 67 ? -5.961 -32.906 -1.354 1 96.88 67 VAL B CA 1
ATOM 3147 C C . VAL B 1 67 ? -6.023 -32.344 0.056 1 96.88 67 VAL B C 1
ATOM 3149 O O . VAL B 1 67 ? -7.102 -32.25 0.65 1 96.88 67 VAL B O 1
ATOM 3152 N N . ILE B 1 68 ? -4.879 -32.062 0.584 1 94.25 68 ILE B N 1
ATOM 3153 C CA . ILE B 1 68 ? -4.777 -31.359 1.861 1 94.25 68 ILE B CA 1
ATOM 3154 C C . ILE B 1 68 ? -4.348 -29.906 1.627 1 94.25 68 ILE B C 1
ATOM 3156 O O . ILE B 1 68 ? -3.223 -29.656 1.188 1 94.25 68 ILE B O 1
ATOM 3160 N N . ARG B 1 69 ? -5.23 -29.047 1.89 1 93.75 69 ARG B N 1
ATOM 3161 C CA . ARG B 1 69 ? -4.934 -27.625 1.745 1 93.75 69 ARG B CA 1
ATOM 3162 C C . ARG B 1 69 ? -4.613 -26.984 3.096 1 93.75 69 ARG B C 1
ATOM 3164 O O . ARG B 1 69 ? -5.414 -27.062 4.027 1 93.75 69 ARG B O 1
ATOM 3171 N N . VAL B 1 70 ? -3.455 -26.344 3.131 1 88.5 70 VAL B N 1
ATOM 3172 C CA . VAL B 1 70 ? -3.021 -25.703 4.363 1 88.5 70 VAL B CA 1
ATOM 3173 C C . VAL B 1 70 ? -2.932 -24.188 4.148 1 88.5 70 VAL B C 1
ATOM 3175 O O . VAL B 1 70 ? -2.197 -23.719 3.277 1 88.5 70 VAL B O 1
ATOM 3178 N N . GLU B 1 71 ? -3.654 -23.422 4.883 1 82.5 71 GLU B N 1
ATOM 3179 C CA . GLU B 1 71 ? -3.689 -21.969 4.789 1 82.5 71 GLU B CA 1
ATOM 3180 C C . GLU B 1 71 ? -4.066 -21.344 6.125 1 82.5 71 GLU B C 1
ATOM 3182 O O . GLU B 1 71 ? -5.098 -21.688 6.711 1 82.5 71 GLU B O 1
ATOM 3187 N N . PRO B 1 72 ? -3.227 -20.484 6.516 1 76.81 72 PRO B N 1
ATOM 3188 C CA . PRO B 1 72 ? -3.604 -19.812 7.758 1 76.81 72 PRO B CA 1
ATOM 3189 C C . PRO B 1 72 ? -4.566 -18.656 7.531 1 76.81 72 PRO B C 1
ATOM 3191 O O . PRO B 1 72 ? -4.508 -17.984 6.488 1 76.81 72 PRO B O 1
ATOM 3194 N N . GLY B 1 73 ? -5.418 -18.438 8.461 1 75.25 73 GLY B N 1
ATOM 3195 C CA . GLY B 1 73 ? -6.199 -17.203 8.477 1 75.25 73 GLY B CA 1
ATOM 3196 C C . GLY B 1 73 ? -7.543 -17.344 7.793 1 75.25 73 GLY B C 1
ATOM 3197 O O . GLY B 1 73 ? -8.039 -18.469 7.605 1 75.25 73 GLY B O 1
ATOM 3198 N N . PRO B 1 74 ? -8.148 -16.25 7.43 1 77.12 74 PRO B N 1
ATOM 3199 C CA . PRO B 1 74 ? -9.539 -16.203 6.965 1 77.12 74 PRO B CA 1
ATOM 3200 C C . PRO B 1 74 ? -9.727 -16.844 5.598 1 77.12 74 PRO B C 1
ATOM 3202 O O . PRO B 1 74 ? -10.828 -17.281 5.266 1 77.12 74 PRO B O 1
ATOM 3205 N N . LEU B 1 75 ? -8.734 -17.016 4.898 1 84.81 75 LEU B N 1
ATOM 3206 C CA . LEU B 1 75 ? -8.852 -17.578 3.562 1 84.81 75 LEU B CA 1
ATOM 3207 C C . LEU B 1 75 ? -9.297 -19.031 3.631 1 84.81 75 LEU B C 1
ATOM 3209 O O . LEU B 1 75 ? -9.977 -19.531 2.727 1 84.81 75 LEU B O 1
ATOM 3213 N N . ALA B 1 76 ? -8.938 -19.688 4.656 1 88.19 76 ALA B N 1
ATOM 3214 C CA . ALA B 1 76 ? -9.336 -21.078 4.836 1 88.19 76 ALA B CA 1
ATOM 3215 C C . ALA B 1 76 ? -10.859 -21.219 4.844 1 88.19 76 ALA B C 1
ATOM 3217 O O . ALA B 1 76 ? -11.406 -22.172 4.285 1 88.19 76 ALA B O 1
ATOM 3218 N N . LYS B 1 77 ? -11.508 -20.266 5.434 1 89.25 77 LYS B N 1
ATOM 3219 C CA . LYS B 1 77 ? -12.961 -20.281 5.5 1 89.25 77 LYS B CA 1
ATOM 3220 C C . LYS B 1 77 ? -13.578 -20.188 4.105 1 89.25 77 LYS B C 1
ATOM 3222 O O . LYS B 1 77 ? -14.531 -20.906 3.795 1 89.25 77 LYS B O 1
ATOM 3227 N N . TYR B 1 78 ? -13.055 -19.375 3.285 1 91.44 78 TYR B N 1
ATOM 3228 C CA . TYR B 1 78 ? -13.578 -19.203 1.936 1 91.44 78 TYR B CA 1
ATOM 3229 C C . TYR B 1 78 ? -13.312 -20.438 1.087 1 91.44 78 TYR B C 1
ATOM 3231 O O . TYR B 1 78 ? -14.156 -20.844 0.283 1 91.44 78 TYR B O 1
ATOM 3239 N N . THR B 1 79 ? -12.148 -20.984 1.279 1 92.81 79 THR B N 1
ATOM 3240 C CA . THR B 1 79 ? -11.852 -22.219 0.565 1 92.81 79 THR B CA 1
ATOM 3241 C C . THR B 1 79 ? -12.82 -23.328 0.965 1 92.81 79 THR B C 1
ATOM 3243 O O . THR B 1 79 ? -13.297 -24.094 0.114 1 92.81 79 THR B O 1
ATOM 3246 N N . GLN B 1 80 ? -13.117 -23.375 2.229 1 93.62 80 GLN B N 1
ATOM 3247 C CA . GLN B 1 80 ? -14.047 -24.375 2.727 1 93.62 80 GLN B CA 1
ATOM 3248 C C . GLN B 1 80 ? -15.43 -24.203 2.09 1 93.62 80 GLN B C 1
ATOM 3250 O O . GLN B 1 80 ? -16.078 -25.188 1.717 1 93.62 80 GLN B O 1
ATOM 3255 N N . VAL B 1 81 ? -15.852 -23.016 1.966 1 94.94 81 VAL B N 1
ATOM 3256 C CA . VAL B 1 81 ? -17.141 -22.719 1.339 1 94.94 81 VAL B CA 1
ATOM 3257 C C . VAL B 1 81 ? -17.141 -23.219 -0.105 1 94.94 81 VAL B C 1
ATOM 3259 O O . VAL B 1 81 ? -18.094 -23.859 -0.549 1 94.94 81 VAL B O 1
ATOM 3262 N N . LEU B 1 82 ? -16.078 -23 -0.838 1 95.69 82 LEU B N 1
ATOM 3263 C CA . LEU B 1 82 ? -15.977 -23.438 -2.225 1 95.69 82 LEU B CA 1
ATOM 3264 C C . LEU B 1 82 ? -15.961 -24.969 -2.314 1 95.69 82 LEU B C 1
ATOM 3266 O O . LEU B 1 82 ? -16.625 -25.547 -3.178 1 95.69 82 LEU B O 1
ATOM 3270 N N . VAL B 1 83 ? -15.219 -25.531 -1.421 1 97.12 83 VAL B N 1
ATOM 3271 C CA . VAL B 1 83 ? -15.102 -26.984 -1.412 1 97.12 83 VAL B CA 1
ATOM 3272 C C . VAL B 1 83 ? -16.469 -27.609 -1.193 1 97.12 83 VAL B C 1
ATOM 3274 O O . VAL B 1 83 ? -16.875 -28.516 -1.94 1 97.12 83 VAL B O 1
ATOM 3277 N N . GLN B 1 84 ? -17.156 -27.109 -0.222 1 97.62 84 GLN B N 1
ATOM 3278 C CA . GLN B 1 84 ? -18.484 -27.641 0.116 1 97.62 84 GLN B CA 1
ATOM 3279 C C . GLN B 1 84 ? -19.469 -27.391 -1.018 1 97.62 84 GLN B C 1
ATOM 3281 O O . GLN B 1 84 ? -20.203 -28.312 -1.417 1 97.62 84 GLN B O 1
ATOM 3286 N N . SER B 1 85 ? -19.438 -26.234 -1.57 1 97.75 85 SER B N 1
ATOM 3287 C CA . SER B 1 85 ? -20.422 -25.859 -2.58 1 97.75 85 SER B CA 1
ATOM 3288 C C . SER B 1 85 ? -20.172 -26.578 -3.898 1 97.75 85 SER B C 1
ATOM 3290 O O . SER B 1 85 ? -21.062 -26.703 -4.73 1 97.75 85 SER B O 1
ATOM 3292 N N . ASN B 1 86 ? -18.969 -27.031 -4.141 1 98.19 86 ASN B N 1
ATOM 3293 C CA . ASN B 1 86 ? -18.641 -27.781 -5.352 1 98.19 86 ASN B CA 1
ATOM 3294 C C . ASN B 1 86 ? -18.688 -29.281 -5.109 1 98.19 86 ASN B C 1
ATOM 3296 O O . ASN B 1 86 ? -18.297 -30.062 -5.98 1 98.19 86 ASN B O 1
ATOM 3300 N N . GLY B 1 87 ? -19.078 -29.688 -3.855 1 98.06 87 GLY B N 1
ATOM 3301 C CA . GLY B 1 87 ? -19.297 -31.094 -3.547 1 98.06 87 GLY B CA 1
ATOM 3302 C C . GLY B 1 87 ? -18 -31.859 -3.406 1 98.06 87 GLY B C 1
ATOM 3303 O O . GLY B 1 87 ? -17.922 -33.031 -3.791 1 98.06 87 GLY B O 1
ATOM 3304 N N . LEU B 1 88 ? -16.953 -31.219 -2.857 1 98.25 88 LEU B N 1
ATOM 3305 C CA . LEU B 1 88 ? -15.641 -31.859 -2.861 1 98.25 88 LEU B CA 1
ATOM 3306 C C . LEU B 1 88 ? -15.125 -32.062 -1.438 1 98.25 88 LEU B C 1
ATOM 3308 O O . LEU B 1 88 ? -13.922 -32.188 -1.223 1 98.25 88 LEU B O 1
ATOM 3312 N N . SER B 1 89 ? -16 -32.031 -0.427 1 97.44 89 SER B N 1
ATOM 3313 C CA . SER B 1 89 ? -15.625 -32.156 0.977 1 97.44 89 SER B CA 1
ATOM 3314 C C . SER B 1 89 ? -14.945 -33.5 1.255 1 97.44 89 SER B C 1
ATOM 3316 O O . SER B 1 89 ? -14.164 -33.625 2.199 1 97.44 89 SER B O 1
ATOM 3318 N N . ASP B 1 90 ? -15.211 -34.469 0.431 1 97.62 90 ASP B N 1
ATOM 3319 C CA . ASP B 1 90 ? -14.625 -35.812 0.614 1 97.62 90 ASP B CA 1
ATOM 3320 C C . ASP B 1 90 ? -13.227 -35.875 -0.009 1 97.62 90 ASP B C 1
ATOM 3322 O O . ASP B 1 90 ? -12.461 -36.781 0.279 1 97.62 90 ASP B O 1
ATOM 3326 N N . LYS B 1 91 ? -12.906 -34.938 -0.826 1 97.69 91 LYS B N 1
ATOM 3327 C CA . LYS B 1 91 ? -11.656 -35 -1.584 1 97.69 91 LYS B CA 1
ATOM 3328 C C . LYS B 1 91 ? -10.664 -33.969 -1.076 1 97.69 91 LYS B C 1
ATOM 3330 O O . LYS B 1 91 ? -9.445 -34.156 -1.161 1 97.69 91 LYS B O 1
ATOM 3335 N N . ILE B 1 92 ? -11.156 -32.812 -0.607 1 97 92 ILE B N 1
ATOM 3336 C CA . ILE B 1 92 ? -10.289 -31.719 -0.191 1 97 92 ILE B CA 1
ATOM 3337 C C . ILE B 1 92 ? -10.469 -31.469 1.304 1 97 92 ILE B C 1
ATOM 3339 O O . ILE B 1 92 ? -11.562 -31.141 1.757 1 97 92 ILE B O 1
ATOM 3343 N N . LEU B 1 93 ? -9.438 -31.594 2.045 1 94.69 93 LEU B N 1
ATOM 3344 C CA . LEU B 1 93 ? -9.383 -31.234 3.457 1 94.69 93 LEU B CA 1
ATOM 3345 C C . LEU B 1 93 ? -8.727 -29.859 3.645 1 94.69 93 LEU B C 1
ATOM 3347 O O . LEU B 1 93 ? -7.559 -29.688 3.283 1 94.69 93 LEU B O 1
ATOM 3351 N N . VAL B 1 94 ? -9.438 -28.938 4.191 1 93.12 94 VAL B N 1
ATOM 3352 C CA . VAL B 1 94 ? -8.914 -27.594 4.414 1 93.12 94 VAL B CA 1
ATOM 3353 C C . VAL B 1 94 ? -8.469 -27.438 5.867 1 93.12 94 VAL B C 1
ATOM 3355 O O . VAL B 1 94 ? -9.266 -27.625 6.789 1 93.12 94 VAL B O 1
ATOM 3358 N N . LEU B 1 95 ? -7.23 -27.156 6.035 1 89.81 95 LEU B N 1
ATOM 3359 C CA . LEU B 1 95 ? -6.676 -26.938 7.367 1 89.81 95 LEU B CA 1
ATOM 3360 C C . LEU B 1 95 ? -6.293 -25.484 7.574 1 89.81 95 LEU B C 1
ATOM 3362 O O . LEU B 1 95 ? -5.508 -24.922 6.805 1 89.81 95 LEU B O 1
ATOM 3366 N N . ASN B 1 96 ? -6.844 -24.844 8.609 1 87.19 96 ASN B N 1
ATOM 3367 C CA . ASN B 1 96 ? -6.469 -23.5 9 1 87.19 96 ASN B CA 1
ATOM 3368 C C . ASN B 1 96 ? -5.242 -23.484 9.898 1 87.19 96 ASN B C 1
ATOM 3370 O O . ASN B 1 96 ? -5.367 -23.438 11.125 1 87.19 96 ASN B O 1
ATOM 3374 N N . SER B 1 97 ? -4.078 -23.641 9.344 1 82.06 97 SER B N 1
ATOM 3375 C CA . SER B 1 97 ? -2.828 -23.75 10.086 1 82.06 97 SER B CA 1
ATOM 3376 C C . SER B 1 97 ? -1.631 -23.391 9.219 1 82.06 97 SER B C 1
ATOM 3378 O O . SER B 1 97 ? -1.773 -23.188 8.008 1 82.06 97 SER B O 1
ATOM 3380 N N . GLU B 1 98 ? -0.612 -23.234 9.961 1 78.19 98 GLU B N 1
ATOM 3381 C CA . GLU B 1 98 ? 0.654 -23.078 9.258 1 78.19 98 GLU B CA 1
ATOM 3382 C C . GLU B 1 98 ? 1.227 -24.422 8.828 1 78.19 98 GLU B C 1
ATOM 3384 O O . GLU B 1 98 ? 1.005 -25.438 9.492 1 78.19 98 GLU B O 1
ATOM 3389 N N . VAL B 1 99 ? 1.909 -24.406 7.707 1 73.88 99 VAL B N 1
ATOM 3390 C CA . VAL B 1 99 ? 2.457 -25.625 7.133 1 73.88 99 VAL B CA 1
ATOM 3391 C C . VAL B 1 99 ? 3.322 -26.344 8.164 1 73.88 99 VAL B C 1
ATOM 3393 O O . VAL B 1 99 ? 3.33 -27.578 8.234 1 73.88 99 VAL B O 1
ATOM 3396 N N . ASP B 1 100 ? 3.961 -25.531 8.961 1 72.38 100 ASP B N 1
ATOM 3397 C CA . ASP B 1 100 ? 4.887 -26.109 9.93 1 72.38 100 ASP B CA 1
ATOM 3398 C C . ASP B 1 100 ? 4.141 -26.859 11.023 1 72.38 100 ASP B C 1
ATOM 3400 O O . ASP B 1 100 ? 4.711 -27.734 11.68 1 72.38 100 ASP B O 1
ATOM 3404 N N . SER B 1 101 ? 2.959 -26.438 11.094 1 67.56 101 SER B N 1
ATOM 3405 C CA . SER B 1 101 ? 2.182 -27.062 12.156 1 67.56 101 SER B CA 1
ATOM 3406 C C . SER B 1 101 ? 1.575 -28.375 11.688 1 67.56 101 SER B C 1
ATOM 3408 O O . SER B 1 101 ? 1.134 -29.188 12.508 1 67.56 101 SER B O 1
ATOM 3410 N N . VAL B 1 102 ? 1.552 -28.469 10.383 1 64.38 102 VAL B N 1
ATOM 3411 C CA . VAL B 1 102 ? 0.965 -29.688 9.867 1 64.38 102 VAL B CA 1
ATOM 3412 C C . VAL B 1 102 ? 2.01 -30.812 9.875 1 64.38 102 VAL B C 1
ATOM 3414 O O . VAL B 1 102 ? 3.07 -30.672 9.258 1 64.38 102 VAL B O 1
ATOM 3417 N N . LEU B 1 103 ? 2.238 -31.375 11.172 1 55.62 103 LEU B N 1
ATOM 3418 C CA . LEU B 1 103 ? 3.234 -32.438 11.359 1 55.62 103 LEU B CA 1
ATOM 3419 C C . LEU B 1 103 ? 2.727 -33.75 10.82 1 55.62 103 LEU B C 1
ATOM 3421 O O . LEU B 1 103 ? 1.771 -34.344 11.352 1 55.62 103 LEU B O 1
ATOM 3425 N N . ARG B 1 104 ? 2.455 -33.969 9.492 1 58.75 104 ARG B N 1
ATOM 3426 C CA . ARG B 1 104 ? 2.326 -35.406 9.281 1 58.75 104 ARG B CA 1
ATOM 3427 C C . ARG B 1 104 ? 3.572 -35.969 8.609 1 58.75 104 ARG B C 1
ATOM 3429 O O . ARG B 1 104 ? 4.203 -35.312 7.789 1 58.75 104 ARG B O 1
ATOM 3436 N N . PRO B 1 105 ? 4.133 -37.062 8.898 1 56.03 105 PRO B N 1
ATOM 3437 C CA . PRO B 1 105 ? 5.055 -37.938 8.156 1 56.03 105 PRO B CA 1
ATOM 3438 C C . PRO B 1 105 ? 4.887 -37.812 6.641 1 56.03 105 PRO B C 1
ATOM 3440 O O . PRO B 1 105 ? 3.814 -37.438 6.164 1 56.03 105 PRO B O 1
ATOM 3443 N N . GLU B 1 106 ? 6.141 -37.969 5.809 1 62.31 106 GLU B N 1
ATOM 3444 C CA . GLU B 1 106 ? 6.227 -38.188 4.367 1 62.31 106 GLU B CA 1
ATOM 3445 C C . GLU B 1 106 ? 5.004 -38.938 3.855 1 62.31 106 GLU B C 1
ATOM 3447 O O . GLU B 1 106 ? 4.926 -40.188 3.988 1 62.31 106 GLU B O 1
ATOM 3452 N N . ALA B 1 107 ? 4.004 -38.031 3.422 1 81.94 107 ALA B N 1
ATOM 3453 C CA . ALA B 1 107 ? 2.762 -38.75 3.133 1 81.94 107 ALA B CA 1
ATOM 3454 C C . ALA B 1 107 ? 2.141 -38.25 1.826 1 81.94 107 ALA B C 1
ATOM 3456 O O . ALA B 1 107 ? 1.232 -38.906 1.287 1 81.94 107 ALA B O 1
ATOM 3457 N N . VAL B 1 108 ? 2.906 -37.219 1.175 1 93.94 108 VAL B N 1
ATOM 3458 C CA . VAL B 1 108 ? 2.148 -36.75 0.021 1 93.94 108 VAL B CA 1
ATOM 3459 C C . VAL B 1 108 ? 2.93 -37.031 -1.261 1 93.94 108 VAL B C 1
ATOM 3461 O O . VAL B 1 108 ? 4.16 -37.125 -1.24 1 93.94 108 VAL B O 1
ATOM 3464 N N . ASP B 1 109 ? 2.275 -37.156 -2.334 1 96.69 109 ASP B N 1
ATOM 3465 C CA . ASP B 1 109 ? 2.863 -37.5 -3.627 1 96.69 109 ASP B CA 1
ATOM 3466 C C . ASP B 1 109 ? 3.289 -36.219 -4.379 1 96.69 109 ASP B C 1
ATOM 3468 O O . ASP B 1 109 ? 4.262 -36.25 -5.133 1 96.69 109 ASP B O 1
ATOM 3472 N N . VAL B 1 110 ? 2.539 -35.219 -4.188 1 97.19 110 VAL B N 1
ATOM 3473 C CA . VAL B 1 110 ? 2.777 -33.969 -4.922 1 97.19 110 VAL B CA 1
ATOM 3474 C C . VAL B 1 110 ? 2.51 -32.781 -4.012 1 97.19 110 VAL B C 1
ATOM 3476 O O . VAL B 1 110 ? 1.536 -32.75 -3.256 1 97.19 110 VAL B O 1
ATOM 3479 N N . ILE B 1 111 ? 3.373 -31.781 -4.039 1 95.62 111 ILE B N 1
ATOM 3480 C CA . ILE B 1 111 ? 3.137 -30.484 -3.416 1 95.62 111 ILE B CA 1
ATOM 3481 C C . ILE B 1 111 ? 2.885 -29.422 -4.496 1 95.62 111 ILE B C 1
ATOM 3483 O O . ILE B 1 111 ? 3.672 -29.297 -5.434 1 95.62 111 ILE B O 1
ATOM 3487 N N . VAL B 1 112 ? 1.8 -28.75 -4.43 1 96.56 112 VAL B N 1
ATOM 3488 C CA . VAL B 1 112 ? 1.504 -27.625 -5.309 1 96.56 112 VAL B CA 1
ATOM 3489 C C . VAL B 1 112 ? 1.536 -26.328 -4.508 1 96.56 112 VAL B C 1
ATOM 3491 O O . VAL B 1 112 ? 1.078 -26.281 -3.363 1 96.56 112 VAL B O 1
ATOM 3494 N N . SER B 1 113 ? 2.098 -25.266 -5.137 1 94.69 113 SER B N 1
ATOM 3495 C CA . SER B 1 113 ? 2.238 -23.984 -4.445 1 94.69 113 SER B CA 1
ATOM 3496 C C . SER B 1 113 ? 2.385 -22.844 -5.438 1 94.69 113 SER B C 1
ATOM 3498 O O . SER B 1 113 ? 2.551 -23.062 -6.641 1 94.69 113 SER B O 1
ATOM 3500 N N . GLU B 1 114 ? 2.162 -21.625 -4.992 1 92.81 114 GLU B N 1
ATOM 3501 C CA . GLU B 1 114 ? 2.414 -20.375 -5.719 1 92.81 114 GLU B CA 1
ATOM 3502 C C . GLU B 1 114 ? 3.338 -19.453 -4.93 1 92.81 114 GLU B C 1
ATOM 3504 O O . GLU B 1 114 ? 2.895 -18.438 -4.387 1 92.81 114 GLU B O 1
ATOM 3509 N N . PRO B 1 115 ? 4.582 -19.719 -4.926 1 91.81 115 PRO B N 1
ATOM 3510 C CA . PRO B 1 115 ? 5.473 -19.047 -3.975 1 91.81 115 PRO B CA 1
ATOM 3511 C C . PRO B 1 115 ? 6.191 -17.859 -4.582 1 91.81 115 PRO B C 1
ATOM 3513 O O . PRO B 1 115 ? 7.059 -17.266 -3.939 1 91.81 115 PRO B O 1
ATOM 3516 N N . MET B 1 116 ? 5.82 -17.406 -5.75 1 93.31 116 MET B N 1
ATOM 3517 C CA . MET B 1 116 ? 6.637 -16.406 -6.438 1 93.31 116 MET B CA 1
ATOM 3518 C C . MET B 1 116 ? 6.297 -15 -5.957 1 93.31 116 MET B C 1
ATOM 3520 O O . MET B 1 116 ? 5.145 -14.711 -5.629 1 93.31 116 MET B O 1
ATOM 3524 N N . GLY B 1 117 ? 7.273 -14.156 -5.922 1 93.62 117 GLY B N 1
ATOM 3525 C CA . GLY B 1 117 ? 7.164 -12.719 -5.75 1 93.62 117 GLY B CA 1
ATOM 3526 C C . GLY B 1 117 ? 7.965 -11.938 -6.773 1 93.62 117 GLY B C 1
ATOM 3527 O O . GLY B 1 117 ? 8.43 -12.492 -7.766 1 93.62 117 GLY B O 1
ATOM 3528 N N . HIS B 1 118 ? 7.996 -10.617 -6.547 1 94.5 118 HIS B N 1
ATOM 3529 C CA . HIS B 1 118 ? 8.883 -9.828 -7.395 1 94.5 118 HIS B CA 1
ATOM 3530 C C . HIS B 1 118 ? 10.305 -10.375 -7.371 1 94.5 118 HIS B C 1
ATOM 3532 O O . HIS B 1 118 ? 10.805 -10.781 -6.316 1 94.5 118 HIS B O 1
ATOM 3538 N N . MET B 1 119 ? 10.875 -10.398 -8.508 1 96.69 119 MET B N 1
ATOM 3539 C CA . MET B 1 119 ? 12.219 -10.953 -8.625 1 96.69 119 MET B CA 1
ATOM 3540 C C . MET B 1 119 ? 12.266 -12.367 -8.062 1 96.69 119 MET B C 1
ATOM 3542 O O . MET B 1 119 ? 13.266 -12.773 -7.465 1 96.69 119 MET B O 1
ATOM 3546 N N . LEU B 1 120 ? 11.133 -13.109 -8.062 1 96.38 120 LEU B N 1
ATOM 3547 C CA . LEU B 1 120 ? 10.977 -14.516 -7.711 1 96.38 120 LEU B CA 1
ATOM 3548 C C . LEU B 1 120 ? 10.93 -14.688 -6.199 1 96.38 120 LEU B C 1
ATOM 3550 O O . LEU B 1 120 ? 10.117 -15.461 -5.68 1 96.38 120 LEU B O 1
ATOM 3554 N N . VAL B 1 121 ? 11.695 -13.938 -5.48 1 94.75 121 VAL B N 1
ATOM 3555 C CA . VAL B 1 121 ? 11.953 -14.344 -4.102 1 94.75 121 VAL B CA 1
ATOM 3556 C C . VAL B 1 121 ? 11.43 -13.266 -3.148 1 94.75 121 VAL B C 1
ATOM 3558 O O . VAL B 1 121 ? 11.531 -13.406 -1.928 1 94.75 121 VAL B O 1
ATOM 3561 N N . SER B 1 122 ? 10.797 -12.305 -3.814 1 89.94 122 SER B N 1
ATOM 3562 C CA . SER B 1 122 ? 10.312 -11.258 -2.914 1 89.94 122 SER B CA 1
ATOM 3563 C C . SER B 1 122 ? 9.328 -11.82 -1.892 1 89.94 122 SER B C 1
ATOM 3565 O O . SER B 1 122 ? 8.742 -12.883 -2.105 1 89.94 122 SER B O 1
ATOM 3567 N N . ASP B 1 123 ? 9.188 -11.484 -0.654 1 84.94 123 ASP B N 1
ATOM 3568 C CA . ASP B 1 123 ? 8.258 -11.828 0.413 1 84.94 123 ASP B CA 1
ATOM 3569 C C . ASP B 1 123 ? 8.664 -13.125 1.107 1 84.94 123 ASP B C 1
ATOM 3571 O O . ASP B 1 123 ? 7.965 -13.602 2.002 1 84.94 123 ASP B O 1
ATOM 3575 N N . ARG B 1 124 ? 9.586 -13.891 0.525 1 88.81 124 ARG B N 1
ATOM 3576 C CA . ARG B 1 124 ? 10.188 -15.062 1.146 1 88.81 124 ARG B CA 1
ATOM 3577 C C . ARG B 1 124 ? 9.211 -16.234 1.171 1 88.81 124 ARG B C 1
ATOM 3579 O O . ARG B 1 124 ? 9.18 -17.016 2.131 1 88.81 124 ARG B O 1
ATOM 3586 N N . LEU B 1 125 ? 8.383 -16.328 0.177 1 87.06 125 LEU B N 1
ATOM 3587 C CA . LEU B 1 125 ? 7.383 -17.391 0.113 1 87.06 125 LEU B CA 1
ATOM 3588 C C . LEU B 1 125 ? 8.023 -18.703 -0.328 1 87.06 125 LEU B C 1
ATOM 3590 O O . LEU B 1 125 ? 7.574 -19.781 0.069 1 87.06 125 LEU B O 1
ATOM 3594 N N . VAL B 1 126 ? 9.055 -18.625 -1.097 1 91.19 126 VAL B N 1
ATOM 3595 C CA . VAL B 1 126 ? 9.75 -19.828 -1.547 1 91.19 126 VAL B CA 1
ATOM 3596 C C . VAL B 1 126 ? 10.266 -20.609 -0.341 1 91.19 126 VAL B C 1
ATOM 3598 O O . VAL B 1 126 ? 10.172 -21.828 -0.302 1 91.19 126 VAL B O 1
ATOM 3601 N N . GLU B 1 127 ? 10.703 -19.922 0.607 1 87.81 127 GLU B N 1
ATOM 3602 C CA . GLU B 1 127 ? 11.219 -20.547 1.82 1 87.81 127 GLU B CA 1
ATOM 3603 C C . GLU B 1 127 ? 10.141 -21.391 2.506 1 87.81 127 GLU B C 1
ATOM 3605 O O . GLU B 1 127 ? 10.414 -22.5 2.965 1 87.81 127 GLU B O 1
ATOM 3610 N N . LYS B 1 128 ? 8.984 -20.875 2.525 1 82.81 128 LYS B N 1
ATOM 3611 C CA . LYS B 1 128 ? 7.867 -21.578 3.156 1 82.81 128 LYS B CA 1
ATOM 3612 C C . LYS B 1 128 ? 7.535 -22.859 2.418 1 82.81 128 LYS B C 1
ATOM 3614 O O . LYS B 1 128 ? 7.312 -23.906 3.043 1 82.81 128 LYS B O 1
ATOM 3619 N N . VAL B 1 129 ? 7.531 -22.781 1.203 1 87.94 129 VAL B N 1
ATOM 3620 C CA . VAL B 1 129 ? 7.211 -23.953 0.388 1 87.94 129 VAL B CA 1
ATOM 3621 C C . VAL B 1 129 ? 8.297 -25.016 0.559 1 87.94 129 VAL B C 1
ATOM 3623 O O . VAL B 1 129 ? 8 -26.203 0.617 1 87.94 129 VAL B O 1
ATOM 3626 N N . LEU B 1 130 ? 9.508 -24.562 0.671 1 91.12 130 LEU B N 1
ATOM 3627 C CA . LEU B 1 130 ? 10.617 -25.5 0.84 1 91.12 130 LEU B CA 1
ATOM 3628 C C . LEU B 1 130 ? 10.516 -26.219 2.182 1 91.12 130 LEU B C 1
ATOM 3630 O O . LEU B 1 130 ? 10.93 -27.375 2.305 1 91.12 130 LEU B O 1
ATOM 3634 N N . SER B 1 131 ? 9.938 -25.594 3.123 1 87.12 131 SER B N 1
ATOM 3635 C CA . SER B 1 131 ? 9.742 -26.219 4.43 1 87.12 131 SER B CA 1
ATOM 3636 C C . SER B 1 131 ? 8.703 -27.344 4.363 1 87.12 131 SER B C 1
ATOM 3638 O O . SER B 1 131 ? 8.734 -28.266 5.168 1 87.12 131 SER B O 1
ATOM 3640 N N . ALA B 1 132 ? 7.82 -27.281 3.436 1 88.81 132 ALA B N 1
ATOM 3641 C CA . ALA B 1 132 ? 6.754 -28.266 3.277 1 88.81 132 ALA B CA 1
ATOM 3642 C C . ALA B 1 132 ? 7.285 -29.562 2.68 1 88.81 132 ALA B C 1
ATOM 3644 O O . ALA B 1 132 ? 6.613 -30.594 2.719 1 88.81 132 ALA B O 1
ATOM 3645 N N . LYS B 1 133 ? 8.492 -29.578 2.195 1 90.12 133 LYS B N 1
ATOM 3646 C CA . LYS B 1 133 ? 9.086 -30.75 1.544 1 90.12 133 LYS B CA 1
ATOM 3647 C C . LYS B 1 133 ? 9.203 -31.922 2.512 1 90.12 133 LYS B C 1
ATOM 3649 O O . LYS B 1 133 ? 9.32 -33.062 2.09 1 90.12 133 LYS B O 1
ATOM 3654 N N . LYS B 1 134 ? 9.234 -31.609 3.766 1 87.75 134 LYS B N 1
ATOM 3655 C CA . LYS B 1 134 ? 9.312 -32.656 4.77 1 87.75 134 LYS B CA 1
ATOM 3656 C C . LYS B 1 134 ? 8.117 -33.594 4.664 1 87.75 134 LYS B C 1
ATOM 3658 O O . LYS B 1 134 ? 8.188 -34.75 5.117 1 87.75 134 LYS B O 1
ATOM 3663 N N . CYS B 1 135 ? 7.051 -33.125 4.02 1 90.25 135 CYS B N 1
ATOM 3664 C CA . CYS B 1 135 ? 5.836 -33.906 3.867 1 90.25 135 CYS B CA 1
ATOM 3665 C C . CYS B 1 135 ? 5.871 -34.719 2.58 1 90.25 135 CYS B C 1
ATOM 3667 O O . CYS B 1 135 ? 5.008 -35.562 2.352 1 90.25 135 CYS B O 1
ATOM 3669 N N . LEU B 1 136 ? 6.863 -34.5 1.757 1 92.94 136 LEU B N 1
ATOM 3670 C CA . LEU B 1 136 ? 6.918 -35.094 0.42 1 92.94 136 LEU B CA 1
ATOM 3671 C C . LEU B 1 136 ? 7.562 -36.469 0.454 1 92.94 136 LEU B C 1
ATOM 3673 O O . LEU B 1 136 ? 8.602 -36.656 1.093 1 92.94 136 LEU B O 1
ATOM 3677 N N . LYS B 1 137 ? 6.992 -37.375 -0.203 1 92.94 137 LYS B N 1
ATOM 3678 C CA . LYS B 1 137 ? 7.602 -38.688 -0.396 1 92.94 137 LYS B CA 1
ATOM 3679 C C . LYS B 1 137 ? 8.914 -38.594 -1.168 1 92.94 137 LYS B C 1
ATOM 3681 O O . LYS B 1 137 ? 9.125 -37.625 -1.915 1 92.94 137 LYS B O 1
ATOM 3686 N N . PRO B 1 138 ? 9.914 -39.438 -1.057 1 88.62 138 PRO B N 1
ATOM 3687 C CA . PRO B 1 138 ? 11.203 -39.406 -1.739 1 88.62 138 PRO B CA 1
ATOM 3688 C C . PRO B 1 138 ? 11.07 -39.219 -3.248 1 88.62 138 PRO B C 1
ATOM 3690 O O . PRO B 1 138 ? 11.852 -38.469 -3.854 1 88.62 138 PRO B O 1
ATOM 3693 N N . ASN B 1 139 ? 9.984 -39.781 -3.898 1 89.12 139 ASN B N 1
ATOM 3694 C CA . ASN B 1 139 ? 9.781 -39.625 -5.336 1 89.12 139 ASN B CA 1
ATOM 3695 C C . ASN B 1 139 ? 8.617 -38.688 -5.645 1 89.12 139 ASN B C 1
ATOM 3697 O O . ASN B 1 139 ? 8.047 -38.75 -6.734 1 89.12 139 ASN B O 1
ATOM 3701 N N . GLY B 1 140 ? 8.398 -37.875 -4.684 1 95.5 140 GLY B N 1
ATOM 3702 C CA . GLY B 1 140 ? 7.289 -36.969 -4.883 1 95.5 140 GLY B CA 1
ATOM 3703 C C . GLY B 1 140 ? 7.633 -35.812 -5.797 1 95.5 140 GLY B C 1
ATOM 3704 O O . GLY B 1 140 ? 8.797 -35.625 -6.145 1 95.5 140 GLY B O 1
ATOM 3705 N N . LEU B 1 141 ? 6.637 -35.125 -6.262 1 97.19 141 LEU B N 1
ATOM 3706 C CA . LEU B 1 141 ? 6.816 -34.031 -7.195 1 97.19 141 LEU B CA 1
ATOM 3707 C C . LEU B 1 141 ? 6.434 -32.688 -6.551 1 97.19 141 LEU B C 1
ATOM 3709 O O . LEU B 1 141 ? 5.664 -32.656 -5.586 1 97.19 141 LEU B O 1
ATOM 3713 N N . MET B 1 142 ? 7.031 -31.672 -7.066 1 96.38 142 MET B N 1
ATOM 3714 C CA . MET B 1 142 ? 6.656 -30.312 -6.684 1 96.38 142 MET B CA 1
ATOM 3715 C C . MET B 1 142 ? 6.227 -29.516 -7.906 1 96.38 142 MET B C 1
ATOM 3717 O O . MET B 1 142 ? 6.91 -29.516 -8.93 1 96.38 142 MET B O 1
ATOM 3721 N N . PHE B 1 143 ? 5.117 -28.891 -7.777 1 97.38 143 PHE B N 1
ATOM 3722 C CA . PHE B 1 143 ? 4.617 -27.969 -8.781 1 97.38 143 PHE B CA 1
ATOM 3723 C C . PHE B 1 143 ? 4.488 -26.562 -8.211 1 97.38 143 PHE B C 1
ATOM 3725 O O . PHE B 1 143 ? 3.621 -26.297 -7.375 1 97.38 143 PHE B O 1
ATOM 3732 N N . PRO B 1 144 ? 5.312 -25.672 -8.664 1 97.12 144 PRO B N 1
ATOM 3733 C CA . PRO B 1 144 ? 6.352 -25.781 -9.688 1 97.12 144 PRO B CA 1
ATOM 3734 C C . PRO B 1 144 ? 7.555 -26.594 -9.227 1 97.12 144 PRO B C 1
ATOM 3736 O O . PRO B 1 144 ? 7.703 -26.859 -8.031 1 97.12 144 PRO B O 1
ATOM 3739 N N . SER B 1 145 ? 8.406 -26.922 -10.188 1 98.06 145 SER B N 1
ATOM 3740 C CA . SER B 1 145 ? 9.531 -27.812 -9.922 1 98.06 145 SER B CA 1
ATOM 3741 C C . SER B 1 145 ? 10.82 -27.016 -9.695 1 98.06 145 SER B C 1
ATOM 3743 O O . SER B 1 145 ? 11.602 -27.328 -8.797 1 98.06 145 SER B O 1
ATOM 3745 N N . TRP B 1 146 ? 11.062 -26.078 -10.477 1 97.75 146 TRP B N 1
ATOM 3746 C CA . TRP B 1 146 ? 12.195 -25.172 -10.281 1 97.75 146 TRP B CA 1
ATOM 3747 C C . TRP B 1 146 ? 11.922 -23.812 -10.93 1 97.75 146 TRP B C 1
ATOM 3749 O O . TRP B 1 146 ? 10.93 -23.641 -11.648 1 97.75 146 TRP B O 1
ATOM 3759 N N . ALA B 1 147 ? 12.695 -22.875 -10.578 1 98.06 147 ALA B N 1
ATOM 3760 C CA . ALA B 1 147 ? 12.609 -21.516 -11.125 1 98.06 147 ALA B CA 1
ATOM 3761 C C . ALA B 1 147 ? 13.984 -21.016 -11.555 1 98.06 147 ALA B C 1
ATOM 3763 O O . ALA B 1 147 ? 14.992 -21.344 -10.93 1 98.06 147 ALA B O 1
ATOM 3764 N N . ASP B 1 148 ? 13.977 -20.312 -12.656 1 98.44 148 ASP B N 1
ATOM 3765 C CA . ASP B 1 148 ? 15.172 -19.641 -13.148 1 98.44 148 ASP B CA 1
ATOM 3766 C C . ASP B 1 148 ? 15.047 -18.125 -13.008 1 98.44 148 ASP B C 1
ATOM 3768 O O . ASP B 1 148 ? 14.188 -17.5 -13.641 1 98.44 148 ASP B O 1
ATOM 3772 N N . LEU B 1 149 ? 15.891 -17.562 -12.203 1 98.56 149 LEU B N 1
ATOM 3773 C CA . LEU B 1 149 ? 15.984 -16.109 -12.117 1 98.56 149 LEU B CA 1
ATOM 3774 C C . LEU B 1 149 ? 16.969 -15.562 -13.148 1 98.56 149 LEU B C 1
ATOM 3776 O O . LEU B 1 149 ? 18.141 -15.914 -13.141 1 98.56 149 LEU B O 1
ATOM 3780 N N . HIS B 1 150 ? 16.453 -14.727 -13.969 1 98.75 150 HIS B N 1
ATOM 3781 C CA . HIS B 1 150 ? 17.266 -14.156 -15.039 1 98.75 150 HIS B CA 1
ATOM 3782 C C . HIS B 1 150 ? 17.766 -12.766 -14.664 1 98.75 150 HIS B C 1
ATOM 3784 O O . HIS B 1 150 ? 17.047 -11.992 -14.031 1 98.75 150 HIS B O 1
ATOM 3790 N N . VAL B 1 151 ? 18.984 -12.484 -15.117 1 98.75 151 VAL B N 1
ATOM 3791 C CA . VAL B 1 151 ? 19.609 -11.18 -14.938 1 98.75 151 VAL B CA 1
ATOM 3792 C C . VAL B 1 151 ? 20.281 -10.742 -16.25 1 98.75 151 VAL B C 1
ATOM 3794 O O . VAL B 1 151 ? 20.938 -11.539 -16.906 1 98.75 151 VAL B O 1
ATOM 3797 N N . ALA B 1 152 ? 20.078 -9.539 -16.609 1 98.81 152 ALA B N 1
ATOM 3798 C CA . ALA B 1 152 ? 20.719 -8.977 -17.797 1 98.81 152 ALA B CA 1
ATOM 3799 C C . ALA B 1 152 ? 20.984 -7.484 -17.625 1 98.81 152 ALA B C 1
ATOM 3801 O O . ALA B 1 152 ? 20.219 -6.785 -16.953 1 98.81 152 ALA B O 1
ATOM 3802 N N . PRO B 1 153 ? 22.047 -7.008 -18.172 1 98.81 153 PRO B N 1
ATOM 3803 C CA . PRO B 1 153 ? 22.281 -5.562 -18.141 1 98.81 153 PRO B CA 1
ATOM 3804 C C . PRO B 1 153 ? 21.391 -4.805 -19.125 1 98.81 153 PRO B C 1
ATOM 3806 O O . PRO B 1 153 ? 21.047 -5.328 -20.188 1 98.81 153 PRO B O 1
ATOM 3809 N N . PHE B 1 154 ? 21.062 -3.627 -18.797 1 98.81 154 PHE B N 1
ATOM 3810 C CA . PHE B 1 154 ? 20.219 -2.846 -19.703 1 98.81 154 PHE B CA 1
ATOM 3811 C C . PHE B 1 154 ? 20.75 -1.425 -19.844 1 98.81 154 PHE B C 1
ATOM 3813 O O . PHE B 1 154 ? 21.531 -0.964 -19 1 98.81 154 PHE B O 1
ATOM 3820 N N . SER B 1 155 ? 20.375 -0.791 -20.906 1 98.69 155 SER B N 1
ATOM 3821 C CA . SER B 1 155 ? 20.625 0.615 -21.203 1 98.69 155 SER B CA 1
ATOM 3822 C C . SER B 1 155 ? 19.328 1.386 -21.391 1 98.69 155 SER B C 1
ATOM 3824 O O . SER B 1 155 ? 18.562 1.106 -22.312 1 98.69 155 SER B O 1
ATOM 3826 N N . ASP B 1 156 ? 19.062 2.307 -20.5 1 98.06 156 ASP B N 1
ATOM 3827 C CA . ASP B 1 156 ? 17.859 3.135 -20.531 1 98.06 156 ASP B CA 1
ATOM 3828 C C . ASP B 1 156 ? 18.109 4.492 -19.875 1 98.06 156 ASP B C 1
ATOM 3830 O O . ASP B 1 156 ? 17.844 4.676 -18.688 1 98.06 156 ASP B O 1
ATOM 3834 N N . GLU B 1 157 ? 18.516 5.387 -20.703 1 97.31 157 GLU B N 1
ATOM 3835 C CA . GLU B 1 157 ? 18.891 6.715 -20.219 1 97.31 157 GLU B CA 1
ATOM 3836 C C . GLU B 1 157 ? 17.688 7.465 -19.672 1 97.31 157 GLU B C 1
ATOM 3838 O O . GLU B 1 157 ? 17.781 8.172 -18.672 1 97.31 157 GLU B O 1
ATOM 3843 N N . GLN B 1 158 ? 16.641 7.297 -20.344 1 97 158 GLN B N 1
ATOM 3844 C CA . GLN B 1 158 ? 15.422 7.98 -19.922 1 97 158 GLN B CA 1
ATOM 3845 C C . GLN B 1 158 ? 15 7.539 -18.516 1 97 158 GLN B C 1
ATOM 3847 O O . GLN B 1 158 ? 14.68 8.367 -17.672 1 97 158 GLN B O 1
ATOM 3852 N N . LEU B 1 159 ? 14.945 6.293 -18.25 1 97.12 159 LEU B N 1
ATOM 3853 C CA . LEU B 1 159 ? 14.602 5.762 -16.938 1 97.12 159 LEU B CA 1
ATOM 3854 C C . LEU B 1 159 ? 15.547 6.301 -15.867 1 97.12 159 LEU B C 1
ATOM 3856 O O . LEU B 1 159 ? 15.102 6.703 -14.789 1 97.12 159 LEU B O 1
ATOM 3860 N N . TYR B 1 160 ? 16.828 6.254 -16.203 1 97.06 160 TYR B N 1
ATOM 3861 C CA . TYR B 1 160 ? 17.844 6.707 -15.266 1 97.06 160 TYR B CA 1
ATOM 3862 C C . TYR B 1 160 ? 17.625 8.164 -14.883 1 97.06 160 TYR B C 1
ATOM 3864 O O . TYR B 1 160 ? 17.594 8.516 -13.703 1 97.06 160 TYR B O 1
ATOM 3872 N N . PHE B 1 161 ? 17.375 9 -15.844 1 95.62 161 PHE B N 1
ATOM 3873 C CA . PHE B 1 161 ? 17.188 10.43 -15.609 1 95.62 161 PHE B CA 1
ATOM 3874 C C . PHE B 1 161 ? 15.875 10.688 -14.883 1 95.62 161 PHE B C 1
ATOM 3876 O O . PHE B 1 161 ? 15.812 11.531 -13.977 1 95.62 161 PHE B O 1
ATOM 3883 N N . GLU B 1 162 ? 14.883 9.977 -15.297 1 94.56 162 GLU B N 1
ATOM 3884 C CA . GLU B 1 162 ? 13.586 10.109 -14.633 1 94.56 162 GLU B CA 1
ATOM 3885 C C . GLU B 1 162 ? 13.695 9.789 -13.148 1 94.56 162 GLU B C 1
ATOM 3887 O O . GLU B 1 162 ? 13.148 10.516 -12.312 1 94.56 162 GLU B O 1
ATOM 3892 N N . HIS B 1 163 ? 14.367 8.797 -12.867 1 93.31 163 HIS B N 1
ATOM 3893 C CA . HIS B 1 163 ? 14.484 8.367 -11.477 1 93.31 163 HIS B CA 1
ATOM 3894 C C . HIS B 1 163 ? 15.336 9.344 -10.672 1 93.31 163 HIS B C 1
ATOM 3896 O O . HIS B 1 163 ? 15.023 9.641 -9.516 1 93.31 163 HIS B O 1
ATOM 3902 N N . HIS B 1 164 ? 16.344 9.883 -11.266 1 93 164 HIS B N 1
ATOM 3903 C CA . HIS B 1 164 ? 17.172 10.898 -10.625 1 93 164 HIS B CA 1
ATOM 3904 C C . HIS B 1 164 ? 16.391 12.188 -10.398 1 93 164 HIS B C 1
ATOM 3906 O O . HIS B 1 164 ? 16.562 12.859 -9.383 1 93 164 HIS B O 1
ATOM 3912 N N . ALA B 1 165 ? 15.586 12.453 -11.289 1 95 165 ALA 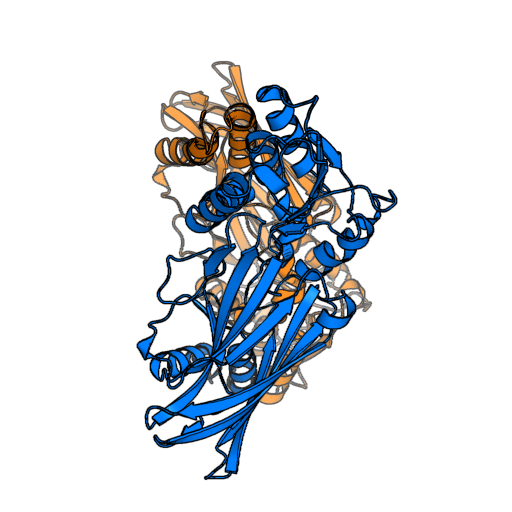B N 1
ATOM 3913 C CA . ALA B 1 165 ? 14.828 13.703 -11.25 1 95 165 ALA B CA 1
ATOM 3914 C C . ALA B 1 165 ? 13.773 13.664 -10.148 1 95 165 ALA B C 1
ATOM 3916 O O . ALA B 1 165 ? 13.25 14.703 -9.75 1 95 165 ALA B O 1
ATOM 3917 N N . ARG B 1 166 ? 13.484 12.484 -9.703 1 94.31 166 ARG B N 1
ATOM 3918 C CA . ARG B 1 166 ? 12.492 12.359 -8.633 1 94.31 166 ARG B CA 1
ATOM 3919 C C . ARG B 1 166 ? 12.938 13.109 -7.383 1 94.31 166 ARG B C 1
ATOM 3921 O O . ARG B 1 166 ? 12.109 13.547 -6.586 1 94.31 166 ARG B O 1
ATOM 3928 N N . ALA B 1 167 ? 14.234 13.266 -7.199 1 95.69 167 ALA B N 1
ATOM 3929 C CA . ALA B 1 167 ? 14.781 13.922 -6.012 1 95.69 167 ALA B CA 1
ATOM 3930 C C . ALA B 1 167 ? 14.875 15.43 -6.211 1 95.69 167 ALA B C 1
ATOM 3932 O O . ALA B 1 167 ? 15.297 16.156 -5.309 1 95.69 167 ALA B O 1
ATOM 3933 N N . ALA B 1 168 ? 14.445 15.906 -7.379 1 96.56 168 ALA B N 1
ATOM 3934 C CA . ALA B 1 168 ? 14.594 17.312 -7.73 1 96.56 168 ALA B CA 1
ATOM 3935 C C . ALA B 1 168 ? 13.891 18.219 -6.715 1 96.56 168 ALA B C 1
ATOM 3937 O O . ALA B 1 168 ? 14.32 19.344 -6.477 1 96.56 168 ALA B O 1
ATOM 3938 N N . PHE B 1 169 ? 12.891 17.766 -6.102 1 97 169 PHE B N 1
ATOM 3939 C CA . PHE B 1 169 ? 12.164 18.5 -5.082 1 97 169 PHE B CA 1
ATOM 3940 C C . PHE B 1 169 ? 13.102 18.984 -3.98 1 97 169 PHE B C 1
ATOM 3942 O O . PHE B 1 169 ? 12.977 20.109 -3.49 1 97 169 PHE B O 1
ATOM 3949 N N . TRP B 1 170 ? 14.039 18.188 -3.648 1 97.06 170 TRP B N 1
ATOM 3950 C CA . TRP B 1 170 ? 14.898 18.422 -2.492 1 97.06 170 TRP B CA 1
ATOM 3951 C C . TRP B 1 170 ? 16.031 19.375 -2.842 1 97.06 170 TRP B C 1
ATOM 3953 O O . TRP B 1 170 ? 16.844 19.734 -1.979 1 97.06 170 TRP B O 1
ATOM 3963 N N . GLN B 1 171 ? 16.062 19.844 -4.078 1 97.12 171 GLN B N 1
ATOM 3964 C CA . GLN B 1 171 ? 17.078 20.828 -4.484 1 97.12 171 GLN B CA 1
ATOM 3965 C C . GLN B 1 171 ? 16.625 22.25 -4.129 1 97.12 171 GLN B C 1
ATOM 3967 O O . GLN B 1 171 ? 17.406 23.188 -4.246 1 97.12 171 GLN B O 1
ATOM 3972 N N . GLN B 1 172 ? 15.484 22.391 -3.682 1 96.88 172 GLN B N 1
ATOM 3973 C CA . GLN B 1 172 ? 14.93 23.703 -3.404 1 96.88 172 GLN B CA 1
ATOM 3974 C C . GLN B 1 172 ? 15.711 24.406 -2.293 1 96.88 172 GLN B C 1
ATOM 3976 O O . GLN B 1 172 ? 15.891 23.844 -1.21 1 96.88 172 GLN B O 1
ATOM 3981 N N . ARG B 1 173 ? 16.062 25.609 -2.58 1 97.25 173 ARG B N 1
ATOM 3982 C CA . ARG B 1 173 ? 16.844 26.375 -1.613 1 97.25 173 ARG B CA 1
ATOM 3983 C C . ARG B 1 173 ? 15.945 27.297 -0.788 1 97.25 173 ARG B C 1
ATOM 3985 O O . ARG B 1 173 ? 16.391 27.859 0.216 1 97.25 173 ARG B O 1
ATOM 3992 N N . ASN B 1 174 ? 14.727 27.422 -1.267 1 97.75 174 ASN B N 1
ATOM 3993 C CA . ASN B 1 174 ? 13.773 28.266 -0.55 1 97.75 174 ASN B CA 1
ATOM 3994 C C . ASN B 1 174 ? 12.359 27.688 -0.598 1 97.75 174 ASN B C 1
ATOM 3996 O O . ASN B 1 174 ? 11.508 28.172 -1.33 1 97.75 174 ASN B O 1
ATOM 4000 N N . PHE B 1 175 ? 12.141 26.719 0.18 1 97.81 175 PHE B N 1
ATOM 4001 C CA . PHE B 1 175 ? 10.82 26.141 0.387 1 97.81 175 PHE B CA 1
ATOM 4002 C C . PHE B 1 175 ? 10.172 26.719 1.646 1 97.81 175 PHE B C 1
ATOM 4004 O O . PHE B 1 175 ? 10.406 26.219 2.748 1 97.81 175 PHE B O 1
ATOM 4011 N N . TYR B 1 176 ? 9.414 27.734 1.449 1 97.19 176 TYR B N 1
ATOM 4012 C CA . TYR B 1 176 ? 8.836 28.484 2.557 1 97.19 176 TYR B CA 1
ATOM 4013 C C . TYR B 1 176 ? 9.922 29 3.492 1 97.19 176 TYR B C 1
ATOM 4015 O O . TYR B 1 176 ? 9.789 28.922 4.715 1 97.19 176 TYR B O 1
ATOM 4023 N N . GLY B 1 177 ? 11.039 29.359 2.914 1 97.12 177 GLY B N 1
ATOM 4024 C CA . GLY B 1 177 ? 12.125 29.938 3.703 1 97.12 177 GLY B CA 1
ATOM 4025 C C . GLY B 1 177 ? 13.109 28.891 4.199 1 97.12 177 GLY B C 1
ATOM 4026 O O . GLY B 1 177 ? 14.07 29.234 4.895 1 97.12 177 GLY B O 1
ATOM 4027 N N . VAL B 1 178 ? 12.906 27.625 3.865 1 97.75 178 VAL B N 1
ATOM 4028 C CA . VAL B 1 178 ? 13.781 26.562 4.324 1 97.75 178 VAL B CA 1
ATOM 4029 C C . VAL B 1 178 ? 14.609 26.031 3.154 1 97.75 178 VAL B C 1
ATOM 4031 O O . VAL B 1 178 ? 14.07 25.75 2.08 1 97.75 178 VAL B O 1
ATOM 4034 N N . ASN B 1 179 ? 15.922 25.953 3.381 1 98.25 179 ASN B N 1
ATOM 4035 C CA . ASN B 1 179 ? 16.797 25.344 2.389 1 98.25 179 ASN B CA 1
ATOM 4036 C C . ASN B 1 179 ? 16.797 23.828 2.5 1 98.25 179 ASN B C 1
ATOM 4038 O O . ASN B 1 179 ? 17.297 23.266 3.48 1 98.25 179 ASN B O 1
ATOM 4042 N N . LEU B 1 180 ? 16.25 23.125 1.505 1 97.88 180 LEU B N 1
ATOM 4043 C CA . LEU B 1 180 ? 16.094 21.672 1.553 1 97.88 180 LEU B CA 1
ATOM 4044 C C . LEU B 1 180 ? 17.281 20.984 0.897 1 97.88 180 LEU B C 1
ATOM 4046 O O . LEU B 1 180 ? 17.406 19.75 0.97 1 97.88 180 LEU B O 1
ATOM 4050 N N . SER B 1 181 ? 18.234 21.672 0.314 1 97.94 181 SER B N 1
ATOM 4051 C CA . SER B 1 181 ? 19.219 21.125 -0.622 1 97.94 181 SER B CA 1
ATOM 4052 C C . SER B 1 181 ? 20.156 20.156 0.073 1 97.94 181 SER B C 1
ATOM 4054 O O . SER B 1 181 ? 20.766 19.297 -0.575 1 97.94 181 SER B O 1
ATOM 4056 N N . SER B 1 182 ? 20.312 20.281 1.391 1 97.19 182 SER B N 1
ATOM 4057 C CA . SER B 1 182 ? 21.203 19.406 2.141 1 97.19 182 SER B CA 1
ATOM 4058 C C . SER B 1 182 ? 20.688 17.953 2.135 1 97.19 182 SER B C 1
ATOM 4060 O O . SER B 1 182 ? 21.453 17.031 2.438 1 97.19 182 SER B O 1
ATOM 4062 N N . LEU B 1 183 ? 19.406 17.766 1.782 1 95.81 183 LEU B N 1
ATOM 4063 C CA . LEU B 1 183 ? 18.844 16.422 1.782 1 95.81 183 LEU B CA 1
ATOM 4064 C C . LEU B 1 183 ? 18.844 15.836 0.375 1 95.81 183 LEU B C 1
ATOM 4066 O O . LEU B 1 183 ? 18.469 14.672 0.182 1 95.81 183 LEU B O 1
ATOM 4070 N N . HIS B 1 184 ? 19.234 16.594 -0.582 1 97.06 184 HIS B N 1
ATOM 4071 C CA . HIS B 1 184 ? 19.141 16.172 -1.973 1 97.06 184 HIS B CA 1
ATOM 4072 C C . HIS B 1 184 ? 19.906 14.875 -2.207 1 97.06 184 HIS B C 1
ATOM 4074 O O . HIS B 1 184 ? 19.359 13.93 -2.785 1 97.06 184 HIS B O 1
ATOM 4080 N N . ASN B 1 185 ? 21.141 14.789 -1.739 1 95 185 ASN B N 1
ATOM 4081 C CA . ASN B 1 185 ? 21.953 13.594 -1.96 1 95 185 ASN B CA 1
ATOM 4082 C C . ASN B 1 185 ? 21.344 12.375 -1.271 1 95 185 ASN B C 1
ATOM 4084 O O . ASN B 1 185 ? 21.344 11.273 -1.831 1 95 185 ASN B O 1
ATOM 4088 N N . SER B 1 186 ? 20.859 12.609 -0.08 1 93.44 186 SER B N 1
ATOM 4089 C CA . SER B 1 186 ? 20.203 11.516 0.625 1 93.44 186 SER B CA 1
ATOM 4090 C C . SER B 1 186 ? 18.969 11.039 -0.134 1 93.44 186 SER B C 1
ATOM 4092 O O . SER B 1 186 ? 18.688 9.836 -0.175 1 93.44 186 SER B O 1
ATOM 4094 N N . ALA B 1 187 ? 18.234 11.969 -0.688 1 94.88 187 ALA B N 1
ATOM 4095 C CA . ALA B 1 187 ? 17.062 11.617 -1.473 1 94.88 187 ALA B CA 1
ATOM 4096 C C . ALA B 1 187 ? 17.438 10.828 -2.723 1 94.88 187 ALA B C 1
ATOM 4098 O O . ALA B 1 187 ? 16.812 9.82 -3.045 1 94.88 187 ALA B O 1
ATOM 4099 N N . VAL B 1 188 ? 18.453 11.289 -3.424 1 94.88 188 VAL B N 1
ATOM 4100 C CA . VAL B 1 188 ? 18.938 10.586 -4.609 1 94.88 188 VAL B CA 1
ATOM 4101 C C . VAL B 1 188 ? 19.312 9.148 -4.242 1 94.88 188 VAL B C 1
ATOM 4103 O O . VAL B 1 188 ? 18.906 8.203 -4.914 1 94.88 188 VAL B O 1
ATOM 4106 N N . ASP B 1 189 ? 20.016 9.016 -3.176 1 93.25 189 ASP B N 1
ATOM 4107 C CA . ASP B 1 189 ? 20.453 7.695 -2.725 1 93.25 189 ASP B CA 1
ATOM 4108 C C . ASP B 1 189 ? 19.25 6.801 -2.42 1 93.25 189 ASP B C 1
ATOM 4110 O O . ASP B 1 189 ? 19.219 5.637 -2.822 1 93.25 189 ASP B O 1
ATOM 4114 N N . GLU B 1 190 ? 18.312 7.344 -1.732 1 92.81 190 GLU B N 1
ATOM 4115 C CA . GLU B 1 190 ? 17.109 6.574 -1.388 1 92.81 190 GLU B CA 1
ATOM 4116 C C . GLU B 1 190 ? 16.375 6.121 -2.639 1 92.81 190 GLU B C 1
ATOM 4118 O O . GLU B 1 190 ? 15.969 4.957 -2.74 1 92.81 190 GLU B O 1
ATOM 4123 N N . PHE B 1 191 ? 16.234 7.023 -3.559 1 94.19 191 PHE B N 1
ATOM 4124 C CA . PHE B 1 191 ? 15.477 6.711 -4.762 1 94.19 191 PHE B CA 1
ATOM 4125 C C . PHE B 1 191 ? 16.203 5.684 -5.617 1 94.19 191 PHE B C 1
ATOM 4127 O O . PHE B 1 191 ? 15.586 4.789 -6.195 1 94.19 191 PHE B O 1
ATOM 4134 N N . LEU B 1 192 ? 17.484 5.766 -5.645 1 95.38 192 LEU B N 1
ATOM 4135 C CA . LEU B 1 192 ? 18.266 4.82 -6.426 1 95.38 192 LEU B CA 1
ATOM 4136 C C . LEU B 1 192 ? 18.266 3.439 -5.781 1 95.38 192 LEU B C 1
ATOM 4138 O O . LEU B 1 192 ? 18.578 2.441 -6.438 1 95.38 192 LEU B O 1
ATOM 4142 N N . ARG B 1 193 ? 17.922 3.402 -4.488 1 95.62 193 ARG B N 1
ATOM 4143 C CA . ARG B 1 193 ? 17.906 2.135 -3.768 1 95.62 193 ARG B CA 1
ATOM 4144 C C . ARG B 1 193 ? 16.578 1.411 -3.965 1 95.62 193 ARG B C 1
ATOM 4146 O O . ARG B 1 193 ? 16.391 0.293 -3.479 1 95.62 193 ARG B O 1
ATOM 4153 N N . GLN B 1 194 ? 15.672 1.99 -4.672 1 95.75 194 GLN B N 1
ATOM 4154 C CA . GLN B 1 194 ? 14.391 1.354 -4.945 1 95.75 194 GLN B CA 1
ATOM 4155 C C . GLN B 1 194 ? 14.445 0.54 -6.238 1 95.75 194 GLN B C 1
ATOM 4157 O O . GLN B 1 194 ? 14.695 1.087 -7.312 1 95.75 194 GLN B O 1
ATOM 4162 N N . PRO B 1 195 ? 14.141 -0.727 -6.152 1 97.69 195 PRO B N 1
ATOM 4163 C CA . PRO B 1 195 ? 13.914 -1.448 -7.406 1 97.69 195 PRO B CA 1
ATOM 4164 C C . PRO B 1 195 ? 12.695 -0.929 -8.172 1 97.69 195 PRO B C 1
ATOM 4166 O O . PRO B 1 195 ? 11.688 -0.563 -7.562 1 97.69 195 PRO B O 1
ATOM 4169 N N . ILE B 1 196 ? 12.836 -0.919 -9.469 1 97.56 196 ILE B N 1
ATOM 4170 C CA . ILE B 1 196 ? 11.742 -0.442 -10.312 1 97.56 196 ILE B CA 1
ATOM 4171 C C . ILE B 1 196 ? 10.969 -1.631 -10.867 1 97.56 196 ILE B C 1
ATOM 4173 O O . ILE B 1 196 ? 11.523 -2.453 -11.602 1 97.56 196 ILE B O 1
ATOM 4177 N N . VAL B 1 197 ? 9.711 -1.732 -10.469 1 97.06 197 VAL B N 1
ATOM 4178 C CA . VAL B 1 197 ? 8.844 -2.789 -10.969 1 97.06 197 VAL B CA 1
ATOM 4179 C C . VAL B 1 197 ? 8.031 -2.273 -12.164 1 97.06 197 VAL B C 1
ATOM 4181 O O . VAL B 1 197 ? 7.227 -1.352 -12.016 1 97.06 197 VAL B O 1
ATOM 4184 N N . ASP B 1 198 ? 8.25 -2.818 -13.297 1 95.44 198 ASP B N 1
ATOM 4185 C CA . ASP B 1 198 ? 7.562 -2.381 -14.508 1 95.44 198 ASP B CA 1
ATOM 4186 C C . ASP B 1 198 ? 7.727 -3.404 -15.633 1 95.44 198 ASP B C 1
ATOM 4188 O O . ASP B 1 198 ? 8.094 -4.555 -15.383 1 95.44 198 ASP B O 1
ATOM 4192 N N . THR B 1 199 ? 7.18 -3.016 -16.781 1 95.81 199 THR B N 1
ATOM 4193 C CA . THR B 1 199 ? 7.422 -3.748 -18.016 1 95.81 199 THR B CA 1
ATOM 4194 C C . THR B 1 199 ? 8.32 -2.943 -18.953 1 95.81 199 THR B C 1
ATOM 4196 O O . THR B 1 199 ? 8.172 -1.724 -19.062 1 95.81 199 THR B O 1
ATOM 4199 N N . PHE B 1 200 ? 9.273 -3.582 -19.531 1 97.06 200 PHE B N 1
ATOM 4200 C CA . PHE B 1 200 ? 10.188 -2.863 -20.406 1 97.06 200 PHE B CA 1
ATOM 4201 C C . PHE B 1 200 ? 10.32 -3.57 -21.75 1 97.06 200 PHE B C 1
ATOM 4203 O O . PHE B 1 200 ? 9.938 -4.734 -21.891 1 97.06 200 PHE B O 1
ATOM 4210 N N . ASP B 1 201 ? 10.781 -2.803 -22.766 1 96.75 201 ASP B N 1
ATOM 4211 C CA . ASP B 1 201 ? 11.094 -3.355 -24.078 1 96.75 201 ASP B CA 1
ATOM 4212 C C . ASP B 1 201 ? 12.391 -4.152 -24.047 1 96.75 201 ASP B C 1
ATOM 4214 O O . ASP B 1 201 ? 13.422 -3.66 -23.578 1 96.75 201 ASP B O 1
ATOM 4218 N N . VAL B 1 202 ? 12.328 -5.301 -24.625 1 96.75 202 VAL B N 1
ATOM 4219 C CA . VAL B 1 202 ? 13.461 -6.219 -24.609 1 96.75 202 VAL B CA 1
ATOM 4220 C C . VAL B 1 202 ? 14.672 -5.559 -25.281 1 96.75 202 VAL B C 1
ATOM 4222 O O . VAL B 1 202 ? 15.812 -5.926 -25.016 1 96.75 202 VAL B O 1
ATOM 4225 N N . GLN B 1 203 ? 14.484 -4.531 -26.016 1 96.69 203 GLN B N 1
ATOM 4226 C CA . GLN B 1 203 ? 15.547 -3.879 -26.766 1 96.69 203 GLN B CA 1
ATOM 4227 C C . GLN B 1 203 ? 16.484 -3.111 -25.844 1 96.69 203 GLN B C 1
ATOM 4229 O O . GLN B 1 203 ? 17.594 -2.74 -26.25 1 96.69 203 GLN B O 1
ATOM 4234 N N . VAL B 1 204 ? 16.031 -2.883 -24.641 1 97.94 204 VAL B N 1
ATOM 4235 C CA . VAL B 1 204 ? 16.891 -2.137 -23.719 1 97.94 204 VAL B CA 1
ATOM 4236 C C . VAL B 1 204 ? 18 -3.047 -23.188 1 97.94 204 VAL B C 1
ATOM 4238 O O . VAL B 1 204 ? 18.969 -2.57 -22.594 1 97.94 204 VAL B O 1
ATOM 4241 N N . LEU B 1 205 ? 17.828 -4.336 -23.328 1 98.44 205 LEU B N 1
ATOM 4242 C CA . LEU B 1 205 ? 18.859 -5.266 -22.875 1 98.44 205 LEU B CA 1
ATOM 4243 C C . LEU B 1 205 ? 20.078 -5.223 -23.797 1 98.44 205 LEU B C 1
ATOM 4245 O O . LEU B 1 205 ? 19.938 -5.191 -25.016 1 98.44 205 LEU B O 1
ATOM 4249 N N . VAL B 1 206 ? 21.219 -5.297 -23.219 1 98.25 206 VAL B N 1
ATOM 4250 C CA . VAL B 1 206 ? 22.406 -5.125 -24.047 1 98.25 206 VAL B CA 1
ATOM 4251 C C . VAL B 1 206 ? 23.219 -6.426 -24.062 1 98.25 206 VAL B C 1
ATOM 4253 O O . VAL B 1 206 ? 24.359 -6.445 -24.516 1 98.25 206 VAL B O 1
ATOM 4256 N N . SER B 1 207 ? 22.688 -7.441 -23.5 1 98.25 207 SER B N 1
ATOM 4257 C CA . SER B 1 207 ? 23.234 -8.789 -23.531 1 98.25 207 SER B CA 1
ATOM 4258 C C . SER B 1 207 ? 22.156 -9.836 -23.297 1 98.25 207 SER B C 1
ATOM 4260 O O . SER B 1 207 ? 21.031 -9.5 -22.891 1 98.25 207 SER B O 1
ATOM 4262 N N . ARG B 1 208 ? 22.531 -11.031 -23.594 1 97.06 208 ARG B N 1
ATOM 4263 C CA . ARG B 1 208 ? 21.719 -12.141 -23.125 1 97.06 208 ARG B CA 1
ATOM 4264 C C . ARG B 1 208 ? 21.766 -12.258 -21.609 1 97.06 208 ARG B C 1
ATOM 4266 O O . ARG B 1 208 ? 22.719 -11.797 -20.969 1 97.06 208 ARG B O 1
ATOM 4273 N N . SER B 1 209 ? 20.781 -12.859 -21.109 1 98.31 209 SER B N 1
ATOM 4274 C CA . SER B 1 209 ? 20.703 -12.977 -19.656 1 98.31 209 SER B CA 1
ATOM 4275 C C . SER B 1 209 ? 21.5 -14.18 -19.156 1 98.31 209 SER B C 1
ATOM 4277 O O . SER B 1 209 ? 21.781 -15.109 -19.922 1 98.31 209 SER B O 1
ATOM 4279 N N . VAL B 1 210 ? 21.922 -14.117 -17.953 1 98.19 210 VAL B N 1
ATOM 4280 C CA . VAL B 1 210 ? 22.344 -15.281 -17.172 1 98.19 210 VAL B CA 1
ATOM 4281 C C . VAL B 1 210 ? 21.203 -15.742 -16.266 1 98.19 210 VAL B C 1
ATOM 4283 O O . VAL B 1 210 ? 20.312 -14.961 -15.938 1 98.19 210 VAL B O 1
ATOM 4286 N N . LYS B 1 211 ? 21.156 -16.953 -15.93 1 97.56 211 LYS B N 1
ATOM 4287 C CA . LYS B 1 211 ? 20.078 -17.438 -15.078 1 97.56 211 LYS B CA 1
ATOM 4288 C C . LYS B 1 211 ? 20.625 -18.109 -13.828 1 97.56 211 LYS B C 1
ATOM 4290 O O . LYS B 1 211 ? 21.703 -18.703 -13.859 1 97.56 211 LYS B O 1
ATOM 4295 N N . HIS B 1 212 ? 20.047 -17.984 -12.781 1 98.19 212 HIS B N 1
ATOM 4296 C CA . HIS B 1 212 ? 20.234 -18.703 -11.531 1 98.19 212 HIS B CA 1
ATOM 4297 C C . HIS B 1 212 ? 19.062 -19.609 -11.227 1 98.19 212 HIS B C 1
ATOM 4299 O O . HIS B 1 212 ? 17.938 -19.141 -11.039 1 98.19 212 HIS B O 1
ATOM 4305 N N . ARG B 1 213 ? 19.359 -20.875 -11.125 1 97.69 213 ARG B N 1
ATOM 4306 C CA . ARG B 1 213 ? 18.266 -21.844 -10.938 1 97.69 213 ARG B CA 1
ATOM 4307 C C . ARG B 1 213 ? 18.094 -22.188 -9.469 1 97.69 213 ARG B C 1
ATOM 4309 O O . ARG B 1 213 ? 19.062 -22.406 -8.75 1 97.69 213 ARG B O 1
ATOM 4316 N N . ILE B 1 214 ? 16.906 -22.188 -9.055 1 97.19 214 ILE B N 1
ATOM 4317 C CA . ILE B 1 214 ? 16.5 -22.734 -7.762 1 97.19 214 ILE B CA 1
ATOM 4318 C C . ILE B 1 214 ? 15.656 -23.984 -7.977 1 97.19 214 ILE B C 1
ATOM 4320 O O . ILE B 1 214 ? 14.5 -23.906 -8.406 1 97.19 214 ILE B O 1
ATOM 4324 N N . ASP B 1 215 ? 16.266 -25.094 -7.715 1 96.88 215 ASP B N 1
ATOM 4325 C CA . ASP B 1 215 ? 15.539 -26.359 -7.758 1 96.88 215 ASP B CA 1
ATOM 4326 C C . ASP B 1 215 ? 14.773 -26.594 -6.457 1 96.88 215 ASP B C 1
ATOM 4328 O O . ASP B 1 215 ? 15.383 -26.797 -5.402 1 96.88 215 ASP B O 1
ATOM 4332 N N . PHE B 1 216 ? 13.508 -26.625 -6.492 1 95.19 216 PHE B N 1
ATOM 4333 C CA . PHE B 1 216 ? 12.688 -26.656 -5.289 1 95.19 216 PHE B CA 1
ATOM 4334 C C . PHE B 1 216 ? 12.812 -28 -4.59 1 95.19 216 PHE B C 1
ATOM 4336 O O . PHE B 1 216 ? 12.586 -28.109 -3.383 1 95.19 216 PHE B O 1
ATOM 4343 N N . LYS B 1 217 ? 13.172 -29 -5.281 1 92.19 217 LYS B N 1
ATOM 4344 C CA . LYS B 1 217 ? 13.352 -30.312 -4.664 1 92.19 217 LYS B CA 1
ATOM 4345 C C . LYS B 1 217 ? 14.688 -30.391 -3.926 1 92.19 217 LYS B C 1
ATOM 4347 O O . LYS B 1 217 ? 14.789 -31.062 -2.895 1 92.19 217 LYS B O 1
ATOM 4352 N N . GLU B 1 218 ? 15.633 -29.656 -4.441 1 93.75 218 GLU B N 1
ATOM 4353 C CA . GLU B 1 218 ? 16.984 -29.781 -3.9 1 93.75 218 GLU B CA 1
ATOM 4354 C C . GLU B 1 218 ? 17.297 -28.641 -2.922 1 93.75 218 GLU B C 1
ATOM 4356 O O . GLU B 1 218 ? 18.016 -28.844 -1.944 1 93.75 218 GLU B O 1
ATOM 4361 N N . ALA B 1 219 ? 16.75 -27.547 -3.154 1 95.75 219 ALA B N 1
ATOM 4362 C CA . ALA B 1 219 ? 17.062 -26.359 -2.357 1 95.75 219 ALA B CA 1
ATOM 4363 C C . ALA B 1 219 ? 16.5 -26.484 -0.942 1 95.75 219 ALA B C 1
ATOM 4365 O O . ALA B 1 219 ? 15.492 -27.172 -0.724 1 95.75 219 ALA B O 1
ATOM 4366 N N . THR B 1 220 ? 17.188 -25.875 -0.014 1 94.56 220 THR B N 1
ATOM 4367 C CA . THR B 1 220 ? 16.734 -25.75 1.367 1 94.56 220 THR B CA 1
ATOM 4368 C C . THR B 1 220 ? 16.391 -24.312 1.705 1 94.56 220 THR B C 1
ATOM 4370 O O . THR B 1 220 ? 16.828 -23.391 1.014 1 94.56 220 THR B O 1
ATOM 4373 N N . PRO B 1 221 ? 15.617 -24.141 2.748 1 92.38 221 PRO B N 1
ATOM 4374 C CA . PRO B 1 221 ? 15.344 -22.75 3.166 1 92.38 221 PRO B CA 1
ATOM 4375 C C . PRO B 1 221 ? 16.609 -21.953 3.441 1 92.38 221 PRO B C 1
ATOM 4377 O O . PRO B 1 221 ? 16.672 -20.766 3.16 1 92.38 221 PRO B O 1
ATOM 4380 N N . GLU B 1 222 ? 17.656 -22.531 3.916 1 94.69 222 GLU B N 1
ATOM 4381 C CA . GLU B 1 222 ? 18.906 -21.875 4.238 1 94.69 222 GLU B CA 1
ATOM 4382 C C . GLU B 1 222 ? 19.594 -21.359 2.977 1 94.69 222 GLU B C 1
ATOM 4384 O O . GLU B 1 222 ? 20.25 -20.312 3.006 1 94.69 222 GLU B O 1
ATOM 4389 N N . ASP B 1 223 ? 19.391 -22.078 1.917 1 96.06 223 ASP B N 1
ATOM 4390 C CA . ASP B 1 223 ? 19.984 -21.672 0.646 1 96.06 223 ASP B CA 1
ATOM 4391 C C . ASP B 1 223 ? 19.438 -20.328 0.184 1 96.06 223 ASP B C 1
ATOM 4393 O O . ASP B 1 223 ? 20.078 -19.625 -0.599 1 96.06 223 ASP B O 1
ATOM 4397 N N . LEU B 1 224 ? 18.281 -20 0.675 1 96.25 224 LEU B N 1
ATOM 4398 C CA . LEU B 1 224 ? 17.594 -18.812 0.201 1 96.25 224 LEU B CA 1
ATOM 4399 C C . LEU B 1 224 ? 17.953 -17.609 1.067 1 96.25 224 LEU B C 1
ATOM 4401 O O . LEU B 1 224 ? 17.562 -16.469 0.756 1 96.25 224 LEU B O 1
ATOM 4405 N N . ARG B 1 225 ? 18.688 -17.844 2.08 1 96.06 225 ARG B N 1
ATOM 4406 C CA . ARG B 1 225 ? 19.062 -16.734 2.971 1 96.06 225 ARG B CA 1
ATOM 4407 C C . ARG B 1 225 ? 20.078 -15.82 2.307 1 96.06 225 ARG B C 1
ATOM 4409 O O . ARG B 1 225 ? 20.109 -14.617 2.592 1 96.06 225 ARG B O 1
ATOM 4416 N N . ARG B 1 226 ? 20.891 -16.406 1.563 1 96.94 226 ARG B N 1
ATOM 4417 C CA . ARG B 1 226 ? 21.906 -15.68 0.81 1 96.94 226 ARG B CA 1
ATOM 4418 C C . ARG B 1 226 ? 22.094 -16.297 -0.576 1 96.94 226 ARG B C 1
ATOM 4420 O O . ARG B 1 226 ? 22.578 -17.422 -0.705 1 96.94 226 ARG B O 1
ATOM 4427 N N . LEU B 1 227 ? 21.719 -15.602 -1.601 1 97.38 227 LEU B N 1
ATOM 4428 C CA . LEU B 1 227 ? 21.859 -16.031 -2.984 1 97.38 227 LEU B CA 1
ATOM 4429 C C . LEU B 1 227 ? 22.922 -15.219 -3.711 1 97.38 227 LEU B C 1
ATOM 4431 O O . LEU B 1 227 ? 22.828 -13.992 -3.779 1 97.38 227 LEU B O 1
ATOM 4435 N N . GLU B 1 228 ? 23.891 -15.859 -4.16 1 98.19 228 GLU B N 1
ATOM 4436 C CA . GLU B 1 228 ? 24.969 -15.211 -4.914 1 98.19 228 GLU B CA 1
ATOM 4437 C C . GLU B 1 228 ? 24.906 -15.586 -6.391 1 98.19 228 GLU B C 1
ATOM 4439 O O . GLU B 1 228 ? 24.984 -16.766 -6.742 1 98.19 228 GLU B O 1
ATOM 4444 N N . ILE B 1 229 ? 24.812 -14.641 -7.227 1 98.56 229 ILE B N 1
ATOM 4445 C CA . ILE B 1 229 ? 24.688 -14.859 -8.664 1 98.56 229 ILE B CA 1
ATOM 4446 C C . ILE B 1 229 ? 25.828 -14.148 -9.391 1 98.56 229 ILE B C 1
ATOM 4448 O O . ILE B 1 229 ? 25.75 -12.953 -9.68 1 98.56 229 ILE B O 1
ATOM 4452 N N . PRO B 1 230 ? 26.828 -14.859 -9.68 1 98.69 230 PRO B N 1
ATOM 4453 C CA . PRO B 1 230 ? 27.875 -14.266 -10.516 1 98.69 230 PRO B CA 1
ATOM 4454 C C . PRO B 1 230 ? 27.453 -14.109 -11.969 1 98.69 230 PRO B C 1
ATOM 4456 O O . PRO B 1 230 ? 26.641 -14.898 -12.469 1 98.69 230 PRO B O 1
ATOM 4459 N N . PHE B 1 231 ? 27.984 -13.094 -12.578 1 98.75 231 PHE B N 1
ATOM 4460 C CA . PHE B 1 231 ? 27.672 -12.914 -13.984 1 98.75 231 PHE B CA 1
ATOM 4461 C C . PHE B 1 231 ? 28.875 -12.422 -14.758 1 98.75 231 PHE B C 1
ATOM 4463 O O . PHE B 1 231 ? 29.797 -11.836 -14.18 1 98.75 231 PHE B O 1
ATOM 4470 N N . ALA B 1 232 ? 28.906 -12.758 -16 1 98.69 232 ALA B N 1
ATOM 4471 C CA . ALA B 1 232 ? 29.797 -12.242 -17.031 1 98.69 232 ALA B CA 1
ATOM 4472 C C . ALA B 1 232 ? 29.062 -12.062 -18.359 1 98.69 232 ALA B C 1
ATOM 4474 O O . ALA B 1 232 ? 28.828 -13.039 -19.078 1 98.69 232 ALA B O 1
ATOM 4475 N N . PHE B 1 233 ? 28.75 -10.875 -18.656 1 98.56 233 PHE B N 1
ATOM 4476 C CA . PHE B 1 233 ? 27.984 -10.57 -19.844 1 98.56 233 PHE B CA 1
ATOM 4477 C C . PHE B 1 233 ? 28.891 -10.148 -20.984 1 98.56 233 PHE B C 1
ATOM 4479 O O . PHE B 1 233 ? 29.812 -9.352 -20.781 1 98.56 233 PHE B O 1
ATOM 4486 N N . SER B 1 234 ? 28.641 -10.664 -22.109 1 98.12 234 SER B N 1
ATOM 4487 C CA . SER B 1 234 ? 29.203 -10.109 -23.344 1 98.12 234 SER B CA 1
ATOM 4488 C C . SER B 1 234 ? 28.281 -9.07 -23.953 1 98.12 234 SER B C 1
ATOM 4490 O O . SER B 1 234 ? 27.203 -9.422 -24.469 1 98.12 234 SER B O 1
ATOM 4492 N N . LEU B 1 235 ? 28.703 -7.875 -24.031 1 98.06 235 LEU B N 1
ATOM 4493 C CA . LEU B 1 235 ? 27.812 -6.785 -24.422 1 98.06 235 LEU B CA 1
ATOM 4494 C C . LEU B 1 235 ? 27.625 -6.754 -25.938 1 98.06 235 LEU B C 1
ATOM 4496 O O . LEU B 1 235 ? 28.578 -6.91 -26.688 1 98.06 235 LEU B O 1
ATOM 4500 N N . GLN B 1 236 ? 26.469 -6.547 -26.297 1 97.62 236 GLN B N 1
ATOM 4501 C CA . GLN B 1 236 ? 26.109 -6.637 -27.703 1 97.62 236 GLN B CA 1
ATOM 4502 C C . GLN B 1 236 ? 25.953 -5.246 -28.312 1 97.62 236 GLN B C 1
ATOM 4504 O O . GLN B 1 236 ? 25.656 -5.117 -29.5 1 97.62 236 GLN B O 1
ATOM 4509 N N . GLN B 1 237 ? 26.094 -4.23 -27.562 1 95.81 237 GLN B N 1
ATOM 4510 C CA . GLN B 1 237 ? 26 -2.848 -28.016 1 95.81 237 GLN B CA 1
ATOM 4511 C C . GLN B 1 237 ? 26.891 -1.938 -27.172 1 95.81 237 GLN B C 1
ATOM 4513 O O . GLN B 1 237 ? 27.188 -2.242 -26.016 1 95.81 237 GLN B O 1
ATOM 4518 N N . SER B 1 238 ? 27.344 -0.918 -27.906 1 97.19 238 SER B N 1
ATOM 4519 C CA . SER B 1 238 ? 28.094 0.097 -27.188 1 97.19 238 SER B CA 1
ATOM 4520 C C . SER B 1 238 ? 27.172 1.12 -26.531 1 97.19 238 SER B C 1
ATOM 4522 O O . SER B 1 238 ? 26.125 1.448 -27.078 1 97.19 238 SER B O 1
ATOM 4524 N N . GLY B 1 239 ? 27.531 1.566 -25.391 1 97.19 239 GLY B N 1
ATOM 4525 C CA . GLY B 1 239 ? 26.766 2.582 -24.688 1 97.19 239 GLY B CA 1
ATOM 4526 C C . GLY B 1 239 ? 26.875 2.473 -23.172 1 97.19 239 GLY B C 1
ATOM 4527 O O . GLY B 1 239 ? 27.797 1.844 -22.656 1 97.19 239 GLY B O 1
ATOM 4528 N N . LEU B 1 240 ? 26 3.123 -22.531 1 98.44 240 LEU B N 1
ATOM 4529 C CA . LEU B 1 240 ? 25.969 3.096 -21.078 1 98.44 240 LEU B CA 1
ATOM 4530 C C . LEU B 1 240 ? 25.125 1.938 -20.562 1 98.44 240 LEU B C 1
ATOM 4532 O O . LEU B 1 240 ? 24.047 1.668 -21.109 1 98.44 240 LEU B O 1
ATOM 4536 N N . VAL B 1 241 ? 25.656 1.261 -19.625 1 98.69 241 VAL B N 1
ATOM 4537 C CA . VAL B 1 241 ? 24.875 0.303 -18.859 1 98.69 241 VAL B CA 1
ATOM 4538 C C . VAL B 1 241 ? 24.328 0.978 -17.594 1 98.69 241 VAL B C 1
ATOM 4540 O O . VAL B 1 241 ? 25.094 1.398 -16.734 1 98.69 241 VAL B O 1
ATOM 4543 N N . HIS B 1 242 ? 23.016 1.034 -17.469 1 98.75 242 HIS B N 1
ATOM 4544 C CA . HIS B 1 242 ? 22.406 1.801 -16.391 1 98.75 242 HIS B CA 1
ATOM 4545 C C . HIS B 1 242 ? 22.062 0.906 -15.203 1 98.75 242 HIS B C 1
ATOM 4547 O O . HIS B 1 242 ? 21.781 1.399 -14.102 1 98.75 242 HIS B O 1
ATOM 4553 N N . GLY B 1 243 ? 22.016 -0.403 -15.422 1 98.75 243 GLY B N 1
ATOM 4554 C CA . GLY B 1 243 ? 21.688 -1.323 -14.344 1 98.75 243 GLY B CA 1
ATOM 4555 C C . GLY B 1 243 ? 21.438 -2.742 -14.82 1 98.75 243 GLY B C 1
ATOM 4556 O O . GLY B 1 243 ? 21.891 -3.119 -15.906 1 98.75 243 GLY B O 1
ATOM 4557 N N . LEU B 1 244 ? 20.844 -3.508 -13.93 1 98.88 244 LEU B N 1
ATOM 4558 C CA . LEU B 1 244 ? 20.5 -4.891 -14.234 1 98.88 244 LEU B CA 1
ATOM 4559 C C . LEU B 1 244 ? 18.984 -5.094 -14.211 1 98.88 244 LEU B C 1
ATOM 4561 O O . LEU B 1 244 ? 18.297 -4.547 -13.352 1 98.88 244 LEU B O 1
ATOM 4565 N N . ALA B 1 245 ? 18.531 -5.871 -15.172 1 98.88 245 ALA B N 1
ATOM 4566 C CA . ALA B 1 245 ? 17.125 -6.258 -15.273 1 98.88 245 ALA B CA 1
ATOM 4567 C C . ALA B 1 245 ? 16.922 -7.703 -14.828 1 98.88 245 ALA B C 1
ATOM 4569 O O . ALA B 1 245 ? 17.766 -8.562 -15.086 1 98.88 245 ALA B O 1
ATOM 4570 N N . PHE B 1 246 ? 15.75 -7.891 -14.203 1 98.88 246 PHE B N 1
ATOM 4571 C CA . PHE B 1 246 ? 15.461 -9.203 -13.648 1 98.88 246 PHE B CA 1
ATOM 4572 C C . PHE B 1 246 ? 14.078 -9.688 -14.086 1 98.88 246 PHE B C 1
ATOM 4574 O O . PHE B 1 246 ? 13.133 -8.898 -14.141 1 98.88 246 PHE B O 1
ATOM 4581 N N . TRP B 1 247 ? 13.938 -10.906 -14.344 1 98.75 247 TRP B N 1
ATOM 4582 C CA . TRP B 1 247 ? 12.695 -11.641 -14.523 1 98.75 247 TRP B CA 1
ATOM 4583 C C . TRP B 1 247 ? 12.883 -13.125 -14.203 1 98.75 247 TRP B C 1
ATOM 4585 O O . TRP B 1 247 ? 13.969 -13.539 -13.789 1 98.75 247 TRP B O 1
ATOM 4595 N N . PHE B 1 248 ? 11.789 -13.922 -14.266 1 98.62 248 PHE B N 1
ATOM 4596 C CA . PHE B 1 248 ? 12 -15.32 -13.914 1 98.62 248 PHE B CA 1
ATOM 4597 C C . PHE B 1 248 ? 11.102 -16.234 -14.742 1 98.62 248 PHE B C 1
ATOM 4599 O O . PHE B 1 248 ? 10.086 -15.781 -15.281 1 98.62 248 PHE B O 1
ATOM 4606 N N . ASP B 1 249 ? 11.562 -17.422 -14.93 1 98.44 249 ASP B N 1
ATOM 4607 C CA . ASP B 1 249 ? 10.812 -18.547 -15.492 1 98.44 249 ASP B CA 1
ATOM 4608 C C . ASP B 1 249 ? 10.586 -19.641 -14.445 1 98.44 249 ASP B C 1
ATOM 4610 O O . ASP B 1 249 ? 11.469 -19.906 -13.625 1 98.44 249 ASP B O 1
ATOM 4614 N N . VAL B 1 250 ? 9.438 -20.172 -14.516 1 98.06 250 VAL B N 1
ATOM 4615 C CA . VAL B 1 250 ? 9.125 -21.281 -13.617 1 98.06 250 VAL B CA 1
ATOM 4616 C C . VAL B 1 250 ? 8.719 -22.516 -14.43 1 98.06 250 VAL B C 1
ATOM 4618 O O . VAL B 1 250 ? 7.977 -22.406 -15.406 1 98.06 250 VAL B O 1
ATOM 4621 N N . ALA B 1 251 ? 9.242 -23.656 -14.031 1 98.62 251 ALA B N 1
ATOM 4622 C CA . ALA B 1 251 ? 8.945 -24.906 -14.734 1 98.62 251 ALA B CA 1
ATOM 4623 C C . ALA B 1 251 ? 8.102 -25.828 -13.867 1 98.62 251 ALA B C 1
ATOM 4625 O O . ALA B 1 251 ? 8.328 -25.953 -12.664 1 98.62 251 ALA B O 1
ATOM 4626 N N . PHE B 1 252 ? 7.09 -26.406 -14.492 1 98.56 252 PHE B N 1
ATOM 4627 C CA . PHE B 1 252 ? 6.293 -27.5 -13.953 1 98.56 252 PHE B CA 1
ATOM 4628 C C . PHE B 1 252 ? 6.613 -28.812 -14.672 1 98.56 252 PHE B C 1
ATOM 4630 O O . PHE B 1 252 ? 6.086 -29.078 -15.758 1 98.56 252 PHE B O 1
ATOM 4637 N N . GLN B 1 253 ? 7.465 -29.516 -14.078 1 98.25 253 GLN B N 1
ATOM 4638 C CA . GLN B 1 253 ? 7.906 -30.75 -14.734 1 98.25 253 GLN B CA 1
ATOM 4639 C C . GLN B 1 253 ? 7.152 -31.969 -14.195 1 98.25 253 GLN B C 1
ATOM 4641 O O . GLN B 1 253 ? 7.305 -32.344 -13.031 1 98.25 253 GLN B O 1
ATOM 4646 N N . GLY B 1 254 ? 6.316 -32.562 -15.023 1 97.75 254 GLY B N 1
ATOM 4647 C CA . GLY B 1 254 ? 5.66 -33.844 -14.719 1 97.75 254 GLY B CA 1
ATOM 4648 C C . GLY B 1 254 ? 6.176 -35 -15.555 1 97.75 254 GLY B C 1
ATOM 4649 O O . GLY B 1 254 ? 7.219 -34.875 -16.203 1 97.75 254 GLY B O 1
ATOM 4650 N N . SER B 1 255 ? 5.543 -36.094 -15.438 1 97.69 255 SER B N 1
ATOM 4651 C CA . SER B 1 255 ? 5.949 -37.312 -16.141 1 97.69 255 SER B CA 1
ATOM 4652 C C . SER B 1 255 ? 5.621 -37.219 -17.641 1 97.69 255 SER B C 1
ATOM 4654 O O . SER B 1 255 ? 6.328 -37.781 -18.469 1 97.69 255 SER B O 1
ATOM 4656 N N . LYS B 1 256 ? 4.609 -36.406 -17.969 1 98 256 LYS B N 1
ATOM 4657 C CA . LYS B 1 256 ? 4.148 -36.375 -19.359 1 98 256 LYS B CA 1
ATOM 4658 C C . LYS B 1 256 ? 4.664 -35.125 -20.078 1 98 256 LYS B C 1
ATOM 4660 O O . LYS B 1 256 ? 4.949 -35.156 -21.266 1 98 256 LYS B O 1
ATOM 4665 N N . ALA B 1 257 ? 4.707 -34.031 -19.344 1 98.12 257 ALA B N 1
ATOM 4666 C CA . ALA B 1 257 ? 5.074 -32.781 -20 1 98.12 257 ALA B CA 1
ATOM 4667 C C . ALA B 1 257 ? 5.727 -31.812 -19.016 1 98.12 257 ALA B C 1
ATOM 4669 O O . ALA B 1 257 ? 5.539 -31.922 -17.797 1 98.12 257 ALA B O 1
ATOM 4670 N N . THR B 1 258 ? 6.543 -30.953 -19.562 1 98.5 258 THR B N 1
ATOM 4671 C CA . THR B 1 258 ? 7.02 -29.781 -18.828 1 98.5 258 THR B CA 1
ATOM 4672 C C . THR B 1 258 ? 6.312 -28.516 -19.312 1 98.5 258 THR B C 1
ATOM 4674 O O . THR B 1 258 ? 6.305 -28.219 -20.516 1 98.5 258 THR B O 1
ATOM 4677 N N . VAL B 1 259 ? 5.648 -27.828 -18.438 1 98.56 259 VAL B N 1
ATOM 4678 C CA . VAL B 1 259 ? 4.977 -26.562 -18.75 1 98.56 259 VAL B CA 1
ATOM 4679 C C . VAL B 1 259 ? 5.758 -25.406 -18.141 1 98.56 259 VAL B C 1
ATOM 4681 O O . VAL B 1 259 ? 6.219 -25.484 -17 1 98.56 259 VAL B O 1
ATOM 4684 N N . TRP B 1 260 ? 5.879 -24.312 -18.859 1 98 260 TRP B N 1
ATOM 4685 C CA . TRP B 1 260 ? 6.672 -23.172 -18.422 1 98 260 TRP B CA 1
ATOM 4686 C C . TRP B 1 260 ? 5.797 -21.938 -18.25 1 98 260 TRP B C 1
ATOM 4688 O O . TRP B 1 260 ? 4.84 -21.734 -19 1 98 260 TRP B O 1
ATOM 4698 N N . MET B 1 261 ? 6.121 -21.109 -17.328 1 97.94 261 MET B N 1
ATOM 4699 C CA . MET B 1 261 ? 5.625 -19.75 -17.172 1 97.94 261 MET B CA 1
ATOM 4700 C C . MET B 1 261 ? 6.777 -18.75 -17.094 1 97.94 261 MET B C 1
ATOM 4702 O O . MET B 1 261 ? 7.723 -18.953 -16.328 1 97.94 261 MET B O 1
ATOM 4706 N N . SER B 1 262 ? 6.691 -17.703 -17.859 1 98.25 262 SER B N 1
ATOM 4707 C CA . SER B 1 262 ? 7.766 -16.719 -17.891 1 98.25 262 SER B CA 1
ATOM 4708 C C . SER B 1 262 ? 7.238 -15.312 -17.625 1 98.25 262 SER B C 1
ATOM 4710 O O . SER B 1 262 ? 6.148 -14.953 -18.078 1 98.25 262 SER B O 1
ATOM 4712 N N . THR B 1 263 ? 7.984 -14.523 -16.906 1 98.06 263 THR B N 1
ATOM 4713 C CA . THR B 1 263 ? 7.676 -13.117 -16.703 1 98.06 263 THR B CA 1
ATOM 4714 C C . THR B 1 263 ? 8.539 -12.234 -17.594 1 98.06 263 THR B C 1
ATOM 4716 O O . THR B 1 263 ? 8.633 -11.023 -17.375 1 98.06 263 THR B O 1
ATOM 4719 N N . ALA B 1 264 ? 9.164 -12.828 -18.562 1 98.06 264 ALA B N 1
ATOM 4720 C CA . ALA B 1 264 ? 10.023 -12.094 -19.484 1 98.06 264 ALA B CA 1
ATOM 4721 C C . ALA B 1 264 ? 9.258 -10.977 -20.188 1 98.06 264 ALA B C 1
ATOM 4723 O O . ALA B 1 264 ? 8.039 -11.07 -20.359 1 98.06 264 ALA B O 1
ATOM 4724 N N . PRO B 1 265 ? 9.945 -9.938 -20.594 1 97.12 265 PRO B N 1
ATOM 4725 C CA . PRO B 1 265 ? 9.281 -8.789 -21.203 1 97.12 265 PRO B CA 1
ATOM 4726 C C . PRO B 1 265 ? 8.594 -9.141 -22.516 1 97.12 265 PRO B C 1
ATOM 4728 O O . PRO B 1 265 ? 7.746 -8.383 -23 1 97.12 265 PRO B O 1
ATOM 4731 N N . THR B 1 266 ? 8.93 -10.266 -23.125 1 96.81 266 THR B N 1
ATOM 4732 C CA . THR B 1 266 ? 8.336 -10.664 -24.391 1 96.81 266 THR B CA 1
ATOM 4733 C C . THR B 1 266 ? 7.09 -11.508 -24.156 1 96.81 266 THR B C 1
ATOM 4735 O O . THR B 1 266 ? 6.398 -11.875 -25.109 1 96.81 266 THR B O 1
ATOM 4738 N N . GLU B 1 267 ? 6.801 -11.844 -22.938 1 96.81 267 GLU B N 1
ATOM 4739 C CA . GLU B 1 267 ? 5.684 -12.719 -22.594 1 96.81 267 GLU B CA 1
ATOM 4740 C C . GLU B 1 267 ? 4.496 -11.922 -22.062 1 96.81 267 GLU B C 1
ATOM 4742 O O . GLU B 1 267 ? 4.629 -10.742 -21.734 1 96.81 267 GLU B O 1
ATOM 4747 N N . PRO B 1 268 ? 3.332 -12.562 -22.047 1 94.5 268 PRO B N 1
ATOM 4748 C CA . PRO B 1 268 ? 2.188 -11.875 -21.438 1 94.5 268 PRO B CA 1
ATOM 4749 C C . PRO B 1 268 ? 2.467 -11.406 -20.016 1 94.5 268 PRO B C 1
ATOM 4751 O O . PRO B 1 268 ? 3.133 -12.102 -19.25 1 94.5 268 PRO B O 1
ATOM 4754 N N . LEU B 1 269 ? 1.946 -10.281 -19.766 1 93.88 269 LEU B N 1
ATOM 4755 C CA . LEU B 1 269 ? 2.211 -9.648 -18.484 1 93.88 269 LEU B CA 1
ATOM 4756 C C . LEU B 1 269 ? 1.597 -10.453 -17.344 1 93.88 269 LEU B C 1
ATOM 4758 O O . LEU B 1 269 ? 0.468 -10.93 -17.453 1 93.88 269 LEU B O 1
ATOM 4762 N N . THR B 1 270 ? 2.33 -10.625 -16.312 1 94.94 270 THR B N 1
ATOM 4763 C CA . THR B 1 270 ? 1.865 -11.195 -15.055 1 94.94 270 THR B CA 1
ATOM 4764 C C . THR B 1 270 ? 1.915 -10.148 -13.938 1 94.94 270 THR B C 1
ATOM 4766 O O . THR B 1 270 ? 2.432 -9.047 -14.141 1 94.94 270 THR B O 1
ATOM 4769 N N . ARG B 1 271 ? 1.459 -10.461 -12.781 1 91.88 271 ARG B N 1
ATOM 4770 C CA . ARG B 1 271 ? 1.419 -9.539 -11.648 1 91.88 271 ARG B CA 1
ATOM 4771 C C . ARG B 1 271 ? 2.822 -9.25 -11.125 1 91.88 271 ARG B C 1
ATOM 4773 O O . ARG B 1 271 ? 3.037 -8.266 -10.414 1 91.88 271 ARG B O 1
ATOM 4780 N N . TRP B 1 272 ? 3.697 -10.094 -11.445 1 95.06 272 TRP B N 1
ATOM 4781 C CA . TRP B 1 272 ? 5.051 -9.938 -10.922 1 95.06 272 TRP B CA 1
ATOM 4782 C C . TRP B 1 272 ? 5.875 -9.008 -11.805 1 95.06 272 TRP B C 1
ATOM 4784 O O . TRP B 1 272 ? 6.934 -8.531 -11.391 1 95.06 272 TRP B O 1
ATOM 4794 N N . SER B 1 273 ? 5.449 -8.773 -13.023 1 96.38 273 SER B N 1
ATOM 4795 C CA . SER B 1 273 ? 6.172 -7.914 -13.953 1 96.38 273 SER B CA 1
ATOM 4796 C C . SER B 1 273 ? 7.66 -8.25 -13.977 1 96.38 273 SER B C 1
ATOM 4798 O O . SER B 1 273 ? 8.039 -9.422 -13.93 1 96.38 273 SER B O 1
ATOM 4800 N N . GLN B 1 274 ? 8.422 -7.297 -14.359 1 98.31 274 GLN B N 1
ATOM 4801 C CA . GLN B 1 274 ? 9.875 -7.359 -14.289 1 98.31 274 GLN B CA 1
ATOM 4802 C C . GLN B 1 274 ? 10.422 -6.344 -13.289 1 98.31 274 GLN B C 1
ATOM 4804 O O . GLN B 1 274 ? 9.664 -5.547 -12.734 1 98.31 274 GLN B O 1
ATOM 4809 N N . VAL B 1 275 ? 11.68 -6.512 -12.953 1 98.5 275 VAL B N 1
ATOM 4810 C CA . VAL B 1 275 ? 12.312 -5.617 -11.984 1 98.5 275 VAL B CA 1
ATOM 4811 C C . VAL B 1 275 ? 13.617 -5.07 -12.562 1 98.5 275 VAL B C 1
ATOM 4813 O O . VAL B 1 275 ? 14.422 -5.824 -13.125 1 98.5 275 VAL B O 1
ATOM 4816 N N . ARG B 1 276 ? 13.82 -3.787 -12.539 1 98.62 276 ARG B N 1
ATOM 4817 C CA . ARG B 1 276 ? 15.078 -3.178 -12.945 1 98.62 276 ARG B CA 1
ATOM 4818 C C . ARG B 1 276 ? 15.758 -2.482 -11.766 1 98.62 276 ARG B C 1
ATOM 4820 O O . ARG B 1 276 ? 15.117 -1.707 -11.047 1 98.62 276 ARG B O 1
ATOM 4827 N N . CYS B 1 277 ? 16.953 -2.801 -11.547 1 98.75 277 CYS B N 1
ATOM 4828 C CA . CYS B 1 277 ? 17.797 -2.221 -10.5 1 98.75 277 CYS B CA 1
ATOM 4829 C C . CYS B 1 277 ? 18.875 -1.327 -11.094 1 98.75 277 CYS B C 1
ATOM 4831 O O . CYS B 1 277 ? 19.719 -1.795 -11.859 1 98.75 277 CYS B O 1
ATOM 4833 N N . LEU B 1 278 ? 18.891 -0.103 -10.75 1 98.56 278 LEU B N 1
ATOM 4834 C CA . LEU B 1 278 ? 19.844 0.855 -11.305 1 98.56 278 LEU B CA 1
ATOM 4835 C C . LEU B 1 278 ? 21.188 0.758 -10.586 1 98.56 278 LEU B C 1
ATOM 4837 O O . LEU B 1 278 ? 21.234 0.497 -9.375 1 98.56 278 LEU B O 1
ATOM 4841 N N . LEU B 1 279 ? 22.219 0.974 -11.336 1 98.44 279 LEU B N 1
ATOM 4842 C CA . LEU B 1 279 ? 23.531 1.264 -10.75 1 98.44 279 LEU B CA 1
ATOM 4843 C C . LEU B 1 279 ? 23.578 2.697 -10.227 1 98.44 279 LEU B C 1
ATOM 4845 O O . LEU B 1 279 ? 22.875 3.574 -10.742 1 98.44 279 LEU B O 1
ATOM 4849 N N . GLN B 1 280 ? 24.422 2.92 -9.25 1 96.69 280 GLN B N 1
ATOM 4850 C CA . GLN B 1 280 ? 24.594 4.281 -8.75 1 96.69 280 GLN B CA 1
ATOM 4851 C C . GLN B 1 280 ? 25.109 5.207 -9.844 1 96.69 280 GLN B C 1
ATOM 4853 O O . GLN B 1 280 ? 24.672 6.355 -9.961 1 96.69 280 GLN B O 1
ATOM 4858 N N . THR B 1 281 ? 26.062 4.688 -10.523 1 96.75 281 THR B N 1
ATOM 4859 C CA . THR B 1 281 ? 26.625 5.371 -11.68 1 96.75 281 THR B CA 1
ATOM 4860 C C . THR B 1 281 ? 26.656 4.449 -12.898 1 96.75 281 THR B C 1
ATOM 4862 O O . THR B 1 281 ? 27.156 3.33 -12.82 1 96.75 281 THR B O 1
ATOM 4865 N N . PRO B 1 282 ? 26.125 4.902 -14.023 1 98.19 282 PRO B N 1
ATOM 4866 C CA . PRO B 1 282 ? 26.172 4.062 -15.219 1 98.19 282 PRO B CA 1
ATOM 4867 C C . PRO B 1 282 ? 27.594 3.746 -15.672 1 98.19 282 PRO B C 1
ATOM 4869 O O . PRO B 1 282 ? 28.516 4.523 -15.398 1 98.19 282 PRO B O 1
ATOM 4872 N N . LEU B 1 283 ? 27.734 2.621 -16.344 1 98.62 283 LEU B N 1
ATOM 4873 C CA . LEU B 1 283 ? 29.031 2.197 -16.844 1 98.62 283 LEU B CA 1
ATOM 4874 C C . LEU B 1 283 ? 29.062 2.23 -18.375 1 98.62 283 LEU B C 1
ATOM 4876 O O . LEU B 1 283 ? 28.188 1.666 -19.031 1 98.62 283 LEU B O 1
ATOM 4880 N N . PHE B 1 284 ? 30.031 2.881 -18.875 1 98.19 284 PHE B N 1
ATOM 4881 C CA . PHE B 1 284 ? 30.234 2.842 -20.328 1 98.19 284 PHE B CA 1
ATOM 4882 C C . PHE B 1 284 ? 30.984 1.582 -20.734 1 98.19 284 PHE B C 1
ATOM 4884 O O . PHE B 1 284 ? 31.953 1.198 -20.094 1 98.19 284 PHE B O 1
ATOM 4891 N N . ALA B 1 285 ? 30.469 0.936 -21.766 1 97.25 285 ALA B N 1
ATOM 4892 C CA . ALA B 1 285 ? 31.141 -0.243 -22.312 1 97.25 285 ALA B CA 1
ATOM 4893 C C . ALA B 1 285 ? 30.922 -0.344 -23.828 1 97.25 285 ALA B C 1
ATOM 4895 O O . ALA B 1 285 ? 29.922 0.149 -24.344 1 97.25 285 ALA B O 1
ATOM 4896 N N . LYS B 1 286 ? 31.828 -0.941 -24.484 1 97 286 LYS B N 1
ATOM 4897 C CA . LYS B 1 286 ? 31.75 -1.137 -25.922 1 97 286 LYS B CA 1
ATOM 4898 C C . LYS B 1 286 ? 31.281 -2.543 -26.266 1 97 286 LYS B C 1
ATOM 4900 O O . LYS B 1 286 ? 31.469 -3.479 -25.484 1 97 286 LYS B O 1
ATOM 4905 N N . MET B 1 287 ? 30.719 -2.514 -27.484 1 97.12 287 MET B N 1
ATOM 4906 C CA . MET B 1 287 ? 30.328 -3.82 -28 1 97.12 287 MET B CA 1
ATOM 4907 C C . MET B 1 287 ? 31.484 -4.809 -27.953 1 97.12 287 MET B C 1
ATOM 4909 O O . MET B 1 287 ? 32.625 -4.461 -28.297 1 97.12 287 MET B O 1
ATOM 4913 N N . GLY B 1 288 ? 31.172 -5.973 -27.438 1 96.88 288 GLY B N 1
ATOM 4914 C CA . GLY B 1 288 ? 32.188 -7.004 -27.375 1 96.88 288 GLY B CA 1
ATOM 4915 C C . GLY B 1 288 ? 32.906 -7.062 -26.031 1 96.88 288 GLY B C 1
ATOM 4916 O O . GLY B 1 288 ? 33.531 -8.062 -25.703 1 96.88 288 GLY B O 1
ATOM 4917 N N . GLN B 1 289 ? 32.812 -6.012 -25.25 1 97.94 289 GLN B N 1
ATOM 4918 C CA . GLN B 1 289 ? 33.406 -6.02 -23.922 1 97.94 289 GLN B CA 1
ATOM 4919 C C . GLN B 1 289 ? 32.562 -6.844 -22.938 1 97.94 289 GLN B C 1
ATOM 4921 O O . GLN B 1 289 ? 31.422 -7.18 -23.234 1 97.94 289 GLN B O 1
ATOM 4926 N N . THR B 1 290 ? 33.312 -7.145 -21.844 1 98.56 290 THR B N 1
ATOM 4927 C CA . THR B 1 290 ? 32.656 -8.008 -20.859 1 98.56 290 THR B CA 1
ATOM 4928 C C . THR B 1 290 ? 32.312 -7.219 -19.594 1 98.56 290 THR B C 1
ATOM 4930 O O . THR B 1 290 ? 33.156 -6.508 -19.047 1 98.56 290 THR B O 1
ATOM 4933 N N . LEU B 1 291 ? 31.047 -7.242 -19.234 1 98.75 291 LEU B N 1
ATOM 4934 C CA . LEU B 1 291 ? 30.625 -6.762 -17.922 1 98.75 291 LEU B CA 1
ATOM 4935 C C . LEU B 1 291 ? 30.547 -7.906 -16.922 1 98.75 291 LEU B C 1
ATOM 4937 O O . LEU B 1 291 ? 29.719 -8.812 -17.078 1 98.75 291 LEU B O 1
ATOM 4941 N N . SER B 1 292 ? 31.375 -7.875 -15.914 1 98.75 292 SER B N 1
ATOM 4942 C CA . SER B 1 292 ? 31.422 -8.953 -14.93 1 98.75 292 SER B CA 1
ATOM 4943 C C . SER B 1 292 ? 31.109 -8.438 -13.531 1 98.75 292 SER B C 1
ATOM 4945 O O . SER B 1 292 ? 31.312 -7.262 -13.227 1 98.75 292 SER B O 1
ATOM 4947 N N . GLY B 1 293 ? 30.531 -9.344 -12.688 1 98.69 293 GLY B N 1
ATOM 4948 C CA . GLY B 1 293 ? 30.219 -8.969 -11.32 1 98.69 293 GLY B CA 1
ATOM 4949 C C . GLY B 1 293 ? 29.344 -9.984 -10.609 1 98.69 293 GLY B C 1
ATOM 4950 O O . GLY B 1 293 ? 29.406 -11.18 -10.914 1 98.69 293 GLY B O 1
ATOM 4951 N N . THR B 1 294 ? 28.688 -9.438 -9.57 1 98.81 294 THR B N 1
ATOM 4952 C CA . THR B 1 294 ? 27.859 -10.328 -8.758 1 98.81 294 THR B CA 1
ATOM 4953 C C . THR B 1 294 ? 26.609 -9.617 -8.273 1 98.81 294 THR B C 1
ATOM 4955 O O . THR B 1 294 ? 26.641 -8.422 -7.961 1 98.81 294 THR B O 1
ATOM 4958 N N . VAL B 1 295 ? 25.531 -10.305 -8.289 1 98.81 295 VAL B N 1
ATOM 4959 C CA . VAL B 1 295 ? 24.312 -9.93 -7.562 1 98.81 295 VAL B CA 1
ATOM 4960 C C . VAL B 1 295 ? 24.188 -10.781 -6.301 1 98.81 295 VAL B C 1
ATOM 4962 O O . VAL B 1 295 ? 24.172 -12.008 -6.375 1 98.81 295 VAL B O 1
ATOM 4965 N N . LEU B 1 296 ? 24.125 -10.172 -5.211 1 98.69 296 LEU B N 1
ATOM 4966 C CA . LEU B 1 296 ? 23.953 -10.852 -3.934 1 98.69 296 LEU B CA 1
ATOM 4967 C C . LEU B 1 296 ? 22.609 -10.484 -3.293 1 98.69 296 LEU B C 1
ATOM 4969 O O . LEU B 1 296 ? 22.359 -9.312 -2.998 1 98.69 296 LEU B O 1
ATOM 4973 N N . LEU B 1 297 ? 21.703 -11.445 -3.156 1 98.19 297 LEU B N 1
ATOM 4974 C CA . LEU B 1 297 ? 20.469 -11.266 -2.424 1 98.19 297 LEU B CA 1
ATOM 4975 C C . LEU B 1 297 ? 20.594 -11.773 -0.994 1 98.19 297 LEU B C 1
ATOM 4977 O O . LEU B 1 297 ? 20.859 -12.961 -0.774 1 98.19 297 LEU B O 1
ATOM 4981 N N . VAL B 1 298 ? 20.375 -10.891 -0.054 1 98.12 298 VAL B N 1
ATOM 4982 C CA . VAL B 1 298 ? 20.5 -11.25 1.355 1 98.12 298 VAL B CA 1
ATOM 4983 C C . VAL B 1 298 ? 19.156 -11.07 2.055 1 98.12 298 VAL B C 1
ATOM 4985 O O . VAL B 1 298 ? 18.625 -9.953 2.119 1 98.12 298 VAL B O 1
ATOM 4988 N N . ALA B 1 299 ? 18.641 -12.172 2.6 1 96.31 299 ALA B N 1
ATOM 4989 C CA . ALA B 1 299 ? 17.375 -12.102 3.34 1 96.31 299 ALA B CA 1
ATOM 4990 C C . ALA B 1 299 ? 17.5 -11.195 4.559 1 96.31 299 ALA B C 1
ATOM 4992 O O . ALA B 1 299 ? 18.516 -11.227 5.258 1 96.31 299 ALA B O 1
ATOM 4993 N N . ASN B 1 300 ? 16.484 -10.375 4.781 1 94.31 300 ASN B N 1
ATOM 4994 C CA . ASN B 1 300 ? 16.531 -9.477 5.93 1 94.31 300 ASN B CA 1
ATOM 4995 C C . ASN B 1 300 ? 15.383 -9.727 6.895 1 94.31 300 ASN B C 1
ATOM 4997 O O . ASN B 1 300 ? 14.602 -10.664 6.703 1 94.31 300 ASN B O 1
ATOM 5001 N N . ASP B 1 301 ? 15.219 -8.906 7.941 1 90.06 301 ASP B N 1
ATOM 5002 C CA . ASP B 1 301 ? 14.258 -9.141 9.016 1 90.06 301 ASP B CA 1
ATOM 5003 C C . ASP B 1 301 ? 12.891 -8.555 8.664 1 90.06 301 ASP B C 1
ATOM 5005 O O . ASP B 1 301 ? 11.93 -8.695 9.422 1 90.06 301 ASP B O 1
ATOM 5009 N N . ARG B 1 302 ? 12.82 -8.055 7.539 1 88.12 302 ARG B N 1
ATOM 5010 C CA . ARG B 1 302 ? 11.555 -7.477 7.094 1 88.12 302 ARG B CA 1
ATOM 5011 C C . ARG B 1 302 ? 10.859 -8.398 6.098 1 88.12 302 ARG B C 1
ATOM 5013 O O . ARG B 1 302 ? 10.086 -7.938 5.254 1 88.12 302 ARG B O 1
ATOM 5020 N N . GLN B 1 303 ? 11.242 -9.633 6.102 1 89.38 303 GLN B N 1
ATOM 5021 C CA . GLN B 1 303 ? 10.672 -10.664 5.254 1 89.38 303 GLN B CA 1
ATOM 5022 C C . GLN B 1 303 ? 10.875 -10.344 3.775 1 89.38 303 GLN B C 1
ATOM 5024 O O . GLN B 1 303 ? 9.945 -10.445 2.977 1 89.38 303 GLN B O 1
ATOM 5029 N N . SER B 1 304 ? 12.039 -9.836 3.498 1 94.31 304 SER B N 1
ATOM 5030 C CA . SER B 1 304 ? 12.422 -9.484 2.137 1 94.31 304 SER B CA 1
ATOM 5031 C C . SER B 1 304 ? 13.93 -9.602 1.938 1 94.31 304 SER B C 1
ATOM 5033 O O . SER B 1 304 ? 14.594 -10.375 2.635 1 94.31 304 SER B O 1
ATOM 5035 N N . TYR B 1 305 ? 14.43 -8.961 0.855 1 96.75 305 TYR B N 1
ATOM 5036 C CA . TYR B 1 305 ? 15.852 -9.086 0.538 1 96.75 305 TYR B CA 1
ATOM 5037 C C . TYR B 1 305 ? 16.484 -7.719 0.314 1 96.75 305 TYR B C 1
ATOM 5039 O O . TYR B 1 305 ? 15.844 -6.812 -0.226 1 96.75 305 TYR B O 1
ATOM 5047 N N . ASP B 1 306 ? 17.766 -7.66 0.706 1 97.81 306 ASP B N 1
ATOM 5048 C CA . ASP B 1 306 ? 18.656 -6.633 0.179 1 97.81 306 ASP B CA 1
ATOM 5049 C C . ASP B 1 306 ? 19.406 -7.137 -1.052 1 97.81 306 ASP B C 1
ATOM 5051 O O . ASP B 1 306 ? 19.969 -8.227 -1.034 1 97.81 306 ASP B O 1
ATOM 5055 N N . VAL B 1 307 ? 19.375 -6.328 -2.094 1 98.56 307 VAL B N 1
ATOM 5056 C CA . VAL B 1 307 ? 20.031 -6.719 -3.342 1 98.56 307 VAL B CA 1
ATOM 5057 C C . VAL B 1 307 ? 21.328 -5.934 -3.52 1 98.56 307 VAL B C 1
ATOM 5059 O O . VAL B 1 307 ? 21.297 -4.734 -3.801 1 98.56 307 VAL B O 1
ATOM 5062 N N . HIS B 1 308 ? 22.438 -6.621 -3.43 1 98.75 308 HIS B N 1
ATOM 5063 C CA . HIS B 1 308 ? 23.75 -6.027 -3.645 1 98.75 308 HIS B CA 1
ATOM 5064 C C . HIS B 1 308 ? 24.25 -6.293 -5.059 1 98.75 308 HIS B C 1
ATOM 5066 O O . HIS B 1 308 ? 24.312 -7.445 -5.492 1 98.75 308 HIS B O 1
ATOM 5072 N N . ILE B 1 309 ? 24.594 -5.246 -5.73 1 98.88 309 ILE B N 1
ATOM 5073 C CA . ILE B 1 309 ? 25.125 -5.391 -7.086 1 98.88 309 ILE B CA 1
ATOM 5074 C C . ILE B 1 309 ? 26.531 -4.805 -7.164 1 98.88 309 ILE B C 1
ATOM 5076 O O . ILE B 1 309 ? 26.781 -3.713 -6.652 1 98.88 309 ILE B O 1
ATOM 5080 N N . THR B 1 310 ? 27.422 -5.508 -7.691 1 98.81 310 THR B N 1
ATOM 5081 C CA . THR B 1 310 ? 28.734 -5.035 -8.102 1 98.81 310 THR B CA 1
ATOM 5082 C C . THR B 1 310 ? 29.031 -5.422 -9.547 1 98.81 310 THR B C 1
ATOM 5084 O O . THR B 1 310 ? 28.875 -6.586 -9.93 1 98.81 310 THR B O 1
ATOM 5087 N N . ALA B 1 311 ? 29.422 -4.492 -10.359 1 98.81 311 ALA B N 1
ATOM 5088 C CA . ALA B 1 311 ? 29.672 -4.734 -11.781 1 98.81 311 ALA B CA 1
ATOM 5089 C C . ALA B 1 311 ? 30.938 -4.023 -12.234 1 98.81 311 ALA B C 1
ATOM 5091 O O . ALA B 1 311 ? 31.219 -2.893 -11.828 1 98.81 311 ALA B O 1
ATOM 5092 N N . THR B 1 312 ? 31.703 -4.664 -13.031 1 98.75 312 THR B N 1
ATOM 5093 C CA . THR B 1 312 ? 32.938 -4.125 -13.555 1 98.75 312 THR B CA 1
ATOM 5094 C C . THR B 1 312 ? 33.094 -4.418 -15.047 1 98.75 312 THR B C 1
ATOM 5096 O O . THR B 1 312 ? 32.875 -5.555 -15.484 1 98.75 312 THR B O 1
ATOM 5099 N N . VAL B 1 313 ? 33.406 -3.402 -15.82 1 98.56 313 VAL B N 1
ATOM 5100 C CA . VAL B 1 313 ? 33.812 -3.639 -17.188 1 98.56 313 VAL B CA 1
ATOM 5101 C C . VAL B 1 313 ? 35.25 -4.156 -17.219 1 98.56 313 VAL B C 1
ATOM 5103 O O . VAL B 1 313 ? 36.188 -3.41 -16.922 1 98.56 313 VAL B O 1
ATOM 5106 N N . VAL B 1 314 ? 35.406 -5.352 -17.641 1 98.06 314 VAL B N 1
ATOM 5107 C CA . VAL B 1 314 ? 36.656 -6.078 -17.469 1 98.06 314 VAL B CA 1
ATOM 5108 C C . VAL B 1 314 ? 37.781 -5.348 -18.203 1 98.06 314 VAL B C 1
ATOM 5110 O O . VAL B 1 314 ? 38.875 -5.156 -17.656 1 98.06 314 VAL B O 1
ATOM 5113 N N . GLN B 1 315 ? 37.562 -4.934 -19.422 1 96.94 315 GLN B N 1
ATOM 5114 C CA . GLN B 1 315 ? 38.594 -4.359 -20.281 1 96.94 315 GLN B CA 1
ATOM 5115 C C . GLN B 1 315 ? 39.031 -2.979 -19.797 1 96.94 315 GLN B C 1
ATOM 5117 O O . GLN B 1 315 ? 40.219 -2.633 -19.844 1 96.94 315 GLN B O 1
ATOM 5122 N N . SER B 1 316 ? 38.125 -2.148 -19.328 1 96 316 SER B N 1
ATOM 5123 C CA . SER B 1 316 ? 38.438 -0.792 -18.891 1 96 316 SER B CA 1
ATOM 5124 C C . SER B 1 316 ? 38.75 -0.75 -17.391 1 96 316 SER B C 1
ATOM 5126 O O . SER B 1 316 ? 39.375 0.18 -16.906 1 96 316 SER B O 1
ATOM 5128 N N . GLY B 1 317 ? 38.188 -1.659 -16.609 1 97.12 317 GLY B N 1
ATOM 5129 C CA . GLY B 1 317 ? 38.375 -1.688 -15.172 1 97.12 317 GLY B CA 1
ATOM 5130 C C . GLY B 1 317 ? 37.406 -0.811 -14.422 1 97.12 317 GLY B C 1
ATOM 5131 O O . GLY B 1 317 ? 37.375 -0.798 -13.188 1 97.12 317 GLY B O 1
ATOM 5132 N N . PHE B 1 318 ? 36.5 -0.1 -15.07 1 97.56 318 PHE B N 1
ATOM 5133 C CA . PHE B 1 318 ? 35.531 0.748 -14.414 1 97.56 318 PHE B CA 1
ATOM 5134 C C . PHE B 1 318 ? 34.5 -0.097 -13.68 1 97.56 318 PHE B C 1
ATOM 5136 O O . PHE B 1 318 ? 34.062 -1.13 -14.188 1 97.56 318 PHE B O 1
ATOM 5143 N N . THR B 1 319 ? 34.188 0.326 -12.484 1 98.5 319 THR B N 1
ATOM 5144 C CA . THR B 1 319 ? 33.312 -0.433 -11.617 1 98.5 319 THR B CA 1
ATOM 5145 C C . THR B 1 319 ? 32.156 0.453 -11.102 1 98.5 319 THR B C 1
ATOM 5147 O O . THR B 1 319 ? 32.344 1.668 -10.969 1 98.5 319 THR B O 1
ATOM 5150 N N . SER B 1 320 ? 31.031 -0.113 -10.883 1 98.44 320 SER B N 1
ATOM 5151 C CA . SER B 1 320 ? 29.875 0.5 -10.227 1 98.44 320 SER B CA 1
ATOM 5152 C C . SER B 1 320 ? 29.078 -0.529 -9.43 1 98.44 320 SER B C 1
ATOM 5154 O O . SER B 1 320 ? 29.391 -1.721 -9.453 1 98.44 320 SER B O 1
ATOM 5156 N N . GLY B 1 321 ? 28.141 -0.088 -8.609 1 98.56 321 GLY B N 1
ATOM 5157 C CA . GLY B 1 321 ? 27.328 -0.959 -7.777 1 98.56 321 GLY B CA 1
ATOM 5158 C C . GLY B 1 321 ? 26.141 -0.249 -7.152 1 98.56 321 GLY B C 1
ATOM 5159 O O . GLY B 1 321 ? 25.875 0.915 -7.461 1 98.56 321 GLY B O 1
ATOM 5160 N N . ASN B 1 322 ? 25.422 -0.969 -6.426 1 98.5 322 ASN B N 1
ATOM 5161 C CA . ASN B 1 322 ? 24.281 -0.451 -5.691 1 98.5 322 ASN B CA 1
ATOM 5162 C C . ASN B 1 322 ? 23.766 -1.467 -4.676 1 98.5 322 ASN B C 1
ATOM 5164 O O . ASN B 1 322 ? 24.062 -2.656 -4.766 1 98.5 322 ASN B O 1
ATOM 5168 N N . VAL B 1 323 ? 23.109 -1.012 -3.635 1 98.25 323 VAL B N 1
ATOM 5169 C CA . VAL B 1 323 ? 22.359 -1.84 -2.701 1 98.25 323 VAL B CA 1
ATOM 5170 C C . VAL B 1 323 ? 20.891 -1.443 -2.738 1 98.25 323 VAL B C 1
ATOM 5172 O O . VAL B 1 323 ? 20.531 -0.303 -2.426 1 98.25 323 VAL B O 1
ATOM 5175 N N . LEU B 1 324 ? 20.062 -2.361 -3.104 1 97.94 324 LEU B N 1
ATOM 5176 C CA . LEU B 1 324 ? 18.641 -2.07 -3.275 1 97.94 324 LEU B CA 1
ATOM 5177 C C . LEU B 1 324 ? 17.812 -2.771 -2.207 1 97.94 324 LEU B C 1
ATOM 5179 O O . LEU B 1 324 ? 18.188 -3.842 -1.725 1 97.94 324 LEU B O 1
ATOM 5183 N N . ASP B 1 325 ? 16.719 -2.162 -1.873 1 95.12 325 ASP B N 1
ATOM 5184 C CA . ASP B 1 325 ? 15.75 -2.693 -0.92 1 95.12 325 ASP B CA 1
ATOM 5185 C C . ASP B 1 325 ? 14.539 -3.275 -1.64 1 95.12 325 ASP B C 1
ATOM 5187 O O . ASP B 1 325 ? 13.633 -2.537 -2.045 1 95.12 325 ASP B O 1
ATOM 5191 N N . LEU B 1 326 ? 14.438 -4.52 -1.631 1 95.44 326 LEU B N 1
ATOM 5192 C CA . LEU B 1 326 ? 13.375 -5.18 -2.381 1 95.44 326 LEU B CA 1
ATOM 5193 C C . LEU B 1 326 ? 12.031 -5.016 -1.678 1 95.44 326 LEU B C 1
ATOM 5195 O O . LEU B 1 326 ? 10.977 -5.277 -2.27 1 95.44 326 LEU B O 1
ATOM 5199 N N . LYS B 1 327 ? 12.039 -4.582 -0.447 1 92.31 327 LYS B N 1
ATOM 5200 C CA . LYS B 1 327 ? 10.812 -4.359 0.315 1 92.31 327 LYS B CA 1
ATOM 5201 C C . LYS B 1 327 ? 10.172 -3.029 -0.062 1 92.31 327 LYS B C 1
ATOM 5203 O O . LYS B 1 327 ? 8.992 -2.797 0.234 1 92.31 327 LYS B O 1
ATOM 5208 N N . ASN B 1 328 ? 10.945 -2.146 -0.692 1 89.94 328 ASN B N 1
ATOM 5209 C CA . ASN B 1 328 ? 10.461 -0.823 -1.061 1 89.94 328 ASN B CA 1
ATOM 5210 C C . ASN B 1 328 ? 10.641 -0.552 -2.551 1 89.94 328 ASN B C 1
ATOM 5212 O O . ASN B 1 328 ? 11.352 0.378 -2.936 1 89.94 328 ASN B O 1
ATOM 5216 N N . PRO B 1 329 ? 9.859 -1.228 -3.336 1 94.12 329 PRO B N 1
ATOM 5217 C CA . PRO B 1 329 ? 9.977 -1.019 -4.781 1 94.12 329 PRO B CA 1
ATOM 5218 C C . PRO B 1 329 ? 9.234 0.233 -5.258 1 94.12 329 PRO B C 1
ATOM 5220 O O . PRO B 1 329 ? 8.43 0.794 -4.516 1 94.12 329 PRO B O 1
ATOM 5223 N N . PHE B 1 330 ? 9.664 0.692 -6.34 1 93.94 330 PHE B N 1
ATOM 5224 C CA . PHE B 1 330 ? 8.961 1.744 -7.059 1 93.94 330 PHE B CA 1
ATOM 5225 C C . PHE B 1 330 ? 8.172 1.165 -8.234 1 93.94 330 PHE B C 1
ATOM 5227 O O . PHE B 1 330 ? 8.75 0.524 -9.117 1 93.94 330 PHE B O 1
ATOM 5234 N N . TYR B 1 331 ? 6.848 1.376 -8.25 1 92.38 331 TYR B N 1
ATOM 5235 C CA . TYR B 1 331 ? 6.004 0.854 -9.32 1 92.38 331 TYR B CA 1
ATOM 5236 C C . TYR B 1 331 ? 5.836 1.882 -10.43 1 92.38 331 TYR B C 1
ATOM 5238 O O . TYR B 1 331 ? 5.379 3 -10.188 1 92.38 331 TYR B O 1
ATOM 5246 N N . ARG B 1 332 ? 6.16 1.503 -11.586 1 89.19 332 ARG B N 1
ATOM 5247 C CA . ARG B 1 332 ? 6.113 2.381 -12.75 1 89.19 332 ARG B CA 1
ATOM 5248 C C . ARG B 1 332 ? 5.078 1.895 -13.766 1 89.19 332 ARG B C 1
ATOM 5250 O O . ARG B 1 332 ? 5.098 0.729 -14.164 1 89.19 332 ARG B O 1
#

Organism: NCBI:txid47308

Solvent-accessible surface area (backbone atoms only — not comparable to full-atom values): 33680 Å² total; per-residue (Å²): 86,66,64,85,39,46,77,72,38,60,42,36,60,70,51,42,49,57,58,59,64,33,50,69,60,49,49,46,55,46,48,40,45,50,64,18,20,82,72,28,41,71,26,36,34,36,34,39,60,50,78,66,44,60,64,50,53,41,38,45,74,22,38,29,54,32,29,42,34,38,32,60,63,60,36,35,59,57,36,45,51,42,32,52,75,64,71,32,62,88,34,46,47,75,38,71,34,53,65,83,68,59,79,55,73,59,69,22,41,29,38,38,49,55,39,71,30,49,77,48,50,34,64,48,35,47,40,56,58,38,62,49,48,64,30,37,34,97,86,37,47,41,39,57,29,33,35,33,42,32,40,25,44,25,40,48,67,65,60,53,50,52,54,53,52,65,28,52,73,28,57,35,63,63,58,93,81,38,46,39,41,85,45,22,65,59,34,39,53,54,52,55,19,27,28,34,36,31,83,59,66,69,81,34,42,35,34,72,64,50,70,49,74,48,44,54,85,74,50,48,50,72,57,62,40,55,40,77,45,73,48,73,34,58,26,72,46,62,48,55,36,35,29,41,34,33,27,38,37,38,33,27,63,50,90,73,44,73,38,75,49,55,30,42,62,90,41,71,83,50,95,50,36,23,33,39,39,47,33,75,49,64,44,78,46,47,55,70,37,39,45,32,39,39,39,35,37,36,54,49,95,79,51,23,34,38,39,36,39,41,41,28,32,65,87,79,61,52,68,39,34,39,62,27,36,64,72,51,58,39,82,103,84,66,65,84,39,47,75,73,40,59,41,36,60,71,50,42,49,56,58,59,64,34,49,68,62,48,49,47,54,46,48,40,44,50,66,19,20,80,72,27,42,70,25,36,34,36,34,40,60,50,75,64,44,61,64,49,55,43,38,46,75,22,38,28,54,32,29,41,34,37,32,59,62,60,34,34,59,55,36,45,52,43,33,52,75,64,70,32,61,86,36,46,46,76,38,72,36,51,67,83,68,59,77,54,73,59,66,23,43,30,38,39,49,56,38,70,31,48,76,48,50,35,63,48,35,47,39,55,58,37,62,49,50,67,29,40,33,97,87,36,47,42,38,56,29,32,34,33,42,32,40,25,43,24,40,50,68,64,61,56,50,54,54,53,51,66,28,53,74,28,56,35,64,64,57,92,79,39,47,39,42,84,46,23,65,59,35,39,51,54,53,54,20,26,30,34,37,31,81,57,66,70,79,34,43,35,34,72,63,51,70,49,76,47,44,54,84,76,50,50,49,73,57,62,42,56,40,77,45,74,48,73,35,58,26,72,46,62,46,55,36,35,29,40,34,32,26,38,34,39,34,26,65,50,94,72,45,72,39,74,48,55,31,42,64,89,41,71,81,51,92,51,36,23,34,38,38,48,34,75,50,63,44,77,46,46,55,72,36,40,45,31,40,37,40,36,37,35,53,50,95,78,51,24,35,38,40,36,38,39,39,28,33,65,86,80,62,51,67,38,36,38,63,26,37,63,73,52,58,40,82,102

Nearest PDB structures (foldseek):
  6s77-assembly1_C  TM=9.845E-01  e=1.569E-52  Homo sapiens
  6arj-assembly1_A  TM=9.811E-01  e=1.040E-52  Homo sapiens
  5lv3-assembly1_D  TM=9.858E-01  e=8.604E-52  Mus musculus
  7qrd-assembly1_C  TM=9.872E-01  e=4.196E-51  Mus musculus
  3b3j-assembly1_A  TM=9.139E-01  e=2.715E-45  Rattus norvegicus

Foldseek 3Di:
DCFPCCVVVLQDVVVVVVQVVLPLVVVLLLCLCQLQLVLLAQWEEEEEAARLCVSLVSSVVSHHQAYEYEAADNSLVNSVVVCVVVPNCNHYHGHHDQLVVVDDAQGGQEYEHDQQAALGQFLNSLQSSLVNCRNHDPNHAYVFFKKKKKKFWFADPPVLVVLLCVLVVQCDCQDVHHGSNVCSVVSSQQSLQAKEFDADDPVRTFFGIDIDMDGSNPDHSVCSQKDKDKDKTQGAAWDWGFWMKIWMKIWHDHPRDIGMDTLHNVDDHGPNHIITRTWPDIDTDHHGWMKTWMWMWHQDPSSGTKIWTWIAGPVVGDIIIGIHDHSHHHYD/DCFPCPQVVLQDVVVVVVQVVLPLVVVLLLCLCQLQLVLLAQFEEEEEAARLCVSLVSSVVSHHQAYEYEAADNSLVNSVVVCVVVPNCNHYHGHHDQLVVPDDAQGGQEYEHDQQAALGCFLNSLQSSLVNCRNHHPNHAYVFFKKKKKKFWFADPPVLVVLLCVLVVQCDCQDVHHGSNVCSVVSSQQSLQAKEFDADDPVRTFFGIDIDMDGSNPDHSVCSQKDKDKDKTQGAAWDWGFWMKIWMKIWSDHPRDIGMDTLHNVDDHGPNHIITRTWPDIDTDHHGWMKTWMWMWHQDPSSGTKIWTWIAGPVVGDIIIGIHDHSHHHYD

Sequence (664 aa):
FIGENYDIFHGVLSLQQSLLQDYHKTATYHRAILLNETDFKDKVVLDVSSGSGMMSFFAVQAGAAKVIRVEPGPLAKYTQVLVQSNGLSDKILVLNSEVDSVLRPEAVDVIVSEPMGHMLVSDRLVEKVLSAKKCLKPNGLMFPSWADLHVAPFSDEQLYFEHHARAAFWQQRNFYGVNLSSLHNSAVDEFLRQPIVDTFDVQVLVSRSVKHRIDFKEATPEDLRRLEIPFAFSLQQSGLVHGLAFWFDVAFQGSKATVWMSTAPTEPLTRWSQVRCLLQTPLFAKMGQTLSGTVLLVANDRQSYDVHITATVVQSGFTSGNVLDLKNPFYRFIGENYDIFHGVLSLQQSLLQDYHKTATYHRAILLNETDFKDKVVLDVSSGSGMMSFFAVQAGAAKVIRVEPGPLAKYTQVLVQSNGLSDKILVLNSEVDSVLRPEAVDVIVSEPMGHMLVSDRLVEKVLSAKKCLKPNGLMFPSWADLHVAPFSDEQLYFEHHARAAFWQQRNFYGVNLSSLHNSAVDEFLRQPIVDTFDVQVLVSRSVKHRIDFKEATPEDLRRLEIPFAFSLQQSGLVHGLAFWFDVAFQGSKATVWMSTAPTEPLTRWSQVRCLLQTPLFAKMGQTLSGTVLLVANDRQSYDVHITATVVQSGFTSGNVLDLKNPFYR

Radius of gyration: 28.26 Å; Cα contacts (8 Å, |Δi|>4): 1560; chains: 2; bounding box: 80×79×61 Å

InterPro domains:
  IPR025799 Protein arginine 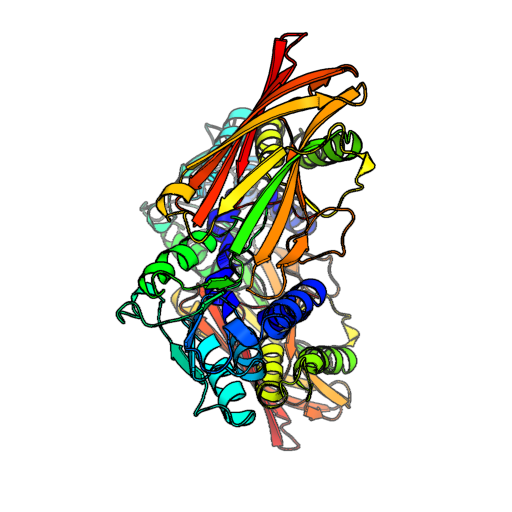N-methyltransferase [PS51678] (3-310)
  IPR025799 Protein arginine N-methyltransferase [PTHR11006] (9-313)
  IPR029063 S-adenosyl-L-methionine-dependent methyltransferase superfamily [G3DSA:3.40.50.150] (3-144)
  IPR029063 S-adenosyl-L-methionine-dependent methyltransferase superfamily [SSF53335] (14-317)
  IPR055135 Protein arginine N-methyltransferase domain [PF22528] (147-307)

Secondary structure (DSSP, 8-state):
--STTHHHHTTSHHHHHHHHT-HHHHHHHHHHHHHTGGGTTT-EEEEES-TT-HHHHHHHHTT-SEEEEE--STHHHHHHHHHHHTT-TTTEEEE-S-GGG----S-EEEEEE---BTTBTGGGHHHHHHHGGGGEEEEEEEES-EEEEEEEEE--HHHHHHHHHGGGGGG-S-BTTB--GGGHHHHHHHHHTS-EEE---GGGB-SPPEEEEEETTT--GGGGTEEEEEEEEEPSS-EEEEEEEEEEEEEEE-SS-EEEEE--TTSPP-TT-EEEEEEEEEEEE-TT-EEEEEEEEEE-TTSSEEEEEEEEETTT--EEEEEEETTSPEE-/--STTHHHHTTSHHHHHHHHT-HHHHHHHHHHHHHTGGGTTT-EEEEES-TT-HHHHHHHHTT-SEEEEE--STHHHHHHHHHHHTT-TTTEEEE-S-GGG----S-EEEEEE---BTTBTGGGHHHHHHHGGGGEEEEEEEES-EEEEEEEEE--HHHHHHHHHGGGGGG-S-BTTB--GGGHHHHHHHHHTS-EEE---GGGB-SPPEEEEEETTT--GGGGTEEEEEEEEEPSS-EEEEEEEEEEEEEEE-SS-EEEEE--TTSPP-TT-EEEEEEEEEEEE-TT-EEEEEEEEEE-TTSSEEEEEEEEETTT--EEEEEEETTSPEE-

pLDDT: mean 92.75, std 11.96, range [23.64, 98.88]